Protein 1RPM (pdb70)

Foldseek 3Di:
DFQLVCLVVVLVVCPPPVRPNLVVLVVVADAFDPADDVLFPDPVNVVQALDSRFFFHPVFFQFADADPPHPSLRDHRWGFAAFQPRGSQEIQHAAGDPVCLLVVVRSCVVLQAQEEEEEADCAAPRRGQHDPSADPAWDQDPFKIWGFDDWADDDFWIKTWIFIDGPPDPGTGIHIYIYGRPADSDFGDPALVSVLVSLVVCVVPDDPPGGHYYYYYRNRAAVVLLSRLLNRQVVCCVVPSDGDSSVSSSRVCVTTHRHNPDSSSSSSSSNNNSVVSD/DFQLVCLVVVLVVCPPPVRPNLVVLVVVADAFDPADDVLFPDPVNVVQALDSRFFFHPVFFQFADADPPHPSLRDHRWGFAAFQPRGSQEIQHAAGDPVCLLVVVRSCVVLQAQEEEEEADCAAPRRGQHDPSADPAWDQDPFKIWGFDDWADDDFWIKTWIFIDGPPDPGTGIHIYIYGRPADSDFGDPALVSVLVSLVVCVVPDDPPGGHYYYYYRNRAAVVLLSRLLNRQVVCCVVPSDGDSSVSSSRVCVTTHRHNPDSSSSSSSSNNNSVVSD

Solvent-accessible surface area: 24182 Å² total; per-residue (Å²): 92,41,169,50,90,66,1,98,111,45,3,74,100,22,87,75,77,162,9,123,21,1,84,82,41,29,120,63,17,119,127,23,89,64,20,84,24,87,21,1,134,66,92,89,0,171,87,31,15,53,83,62,96,2,8,0,0,34,119,8,15,0,140,12,104,69,64,157,91,36,117,32,17,31,1,9,1,0,0,47,1,44,8,36,146,109,110,59,40,0,0,0,1,7,0,2,33,136,100,5,29,30,20,3,1,14,1,0,20,99,25,69,3,16,1,0,0,0,0,1,43,56,91,14,82,75,140,99,31,2,11,84,1,8,9,106,99,68,75,95,17,144,50,0,84,0,8,39,26,38,76,60,144,60,108,60,19,14,2,41,5,1,2,1,32,42,76,90,65,116,74,17,43,24,1,22,0,0,7,1,49,25,12,45,86,145,35,26,14,200,108,6,80,14,1,18,40,0,0,133,38,2,55,72,46,22,51,124,102,20,18,18,13,0,0,0,6,8,11,0,0,2,26,0,0,0,0,0,0,0,6,14,2,27,27,30,15,130,150,95,31,27,0,38,8,51,63,12,0,117,74,3,17,50,47,0,1,17,0,0,67,60,52,88,20,0,23,5,0,3,47,0,0,21,65,45,48,150,92,41,169,49,90,67,0,98,111,45,3,73,102,23,88,75,78,161,9,125,22,2,82,82,41,28,120,63,17,117,126,23,87,64,21,85,24,86,22,1,132,68,92,89,0,170,87,31,15,56,82,63,97,3,6,0,0,34,120,8,15,0,142,13,106,69,65,157,91,35,116,32,16,30,1,9,1,0,0,48,1,44,8,37,146,111,108,60,38,0,0,0,2,6,0,2,33,137,100,5,28,31,20,2,1,12,1,0,21,96,25,67,3,16,1,0,0,0,0,1,41,55,92,14,84,74,142,98,31,1,12,85,1,9,9,107,100,69,75,96,17,144,50,0,83,0,8,38,26,38,77,62,144,60,108,59,18,14,2,41,6,1,2,1,33,43,75,90,66,116,73,17,45,23,1,21,1,0,7,1,48,24,11,46,83,146,38,27,12,198,108,6,80,14,0,21,40,0,0,136,37,2,55,72,46,22,52,125,102,19,18,18,13,0,0,0,6,8,10,0,0,2,24,0,0,0,1,0,0,0,6,13,3,26,28,31,15,129,150,94,31,26,1,39,8,52,61,13,0,117,74,4,18,49,45,0,1,18,0,0,67,60,53,89,19,0,24,5,0,3,47,0,0,20,65,45,47,149

Organism: Homo sapiens (NCBI:txid9606)

Secondary structure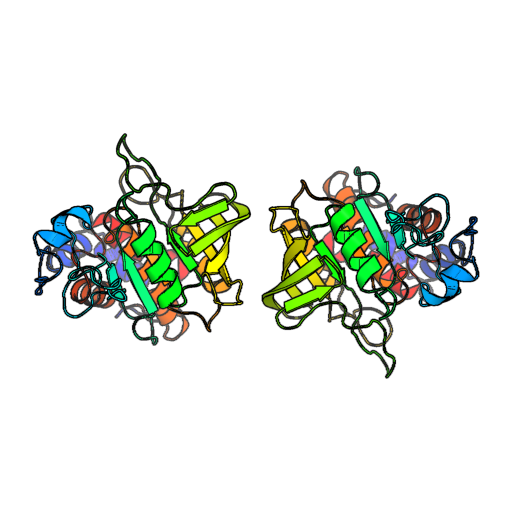 (DSSP, 8-state):
-EETTTHHHHHHHHHHHHHHHHHHHHHTSPPS--S--TTTT-GGGGGG-SSTTS---GGGEEE----TT-TTTTEEEEEEEEETTEEEEEEEEPPP-GGGHHHHHHHHHHTT--EEEE-S-SEETTEE-S---S-SSEEEETTEEEEEEEEEEETTEEEEEEEEEETT----EEEEEEEE--S-SSS--S-SHHHHHHHHHHHHHS-TTS-PEEEESSSSSHHHHHHHHHHHHHHHHHHHSEE-HHHHHHHHHHHSTTSS-SHHHHHHHHHHHHHHH-/-EETTTHHHHHHHHHHHHHHHHHHHHHTS--S--S--TTTT-GGGGGG-SSTTS---GGGEEE----TT-TTTTEEEEEEEEETTEEEEEEEEPPP-GGGHHHHHHHHHHTT--EEEE-S-SEETTEE-S---S-SSEEEETTEEEEEEEEEEETTEEEEEEEEEETT----EEEEEEEE--S-SSS--S-SHHHHHHHHHHHHHS-TTS-PEEEESSSSSHHHHHHHHHHHHHHHHHHHSEE-HHHHHHHHHHHSTTSS-SHHHHHHHHHHHHHHH-

Sequence (556 aa):
AIRVADLLQHITQMKCAEGYGFKEEYESFFEGQSAPWDSAKKDENRMKNRYGNIIAYDHSRVRLQTIEGDTNSDYINGNYIDGYHRPNHYIATQGPMQETIYDFWRMVWHENTASIIMVTNLVEVGRVKCCKYWPDDTEIYKDIKVTLIETELLAEYVIRTFAVEKRGVHEIREIRQFHFTGWPDHGVPYHATGLLGFVRQVKSKSPPSAGPLVVHCSAGAGRTGCFIVIDIMLDMAEREGVVDIYNCVRELRSRRVNMVQTEEQYVFIHDAILEACLAIRVADLLQHITQMKCAEGYGFKEEYESFFEGQSAPWDSAKKDENRMKNRYGNIIAYDHSRVRLQTIEGDTNSDYINGNYIDGYHRPNHYIATQGPMQETIYDFWRMVWHENTASIIMVTNLVEVGRVKCCKYWPDDTEIYKDIKVTLIETELLAEYVIRTFAVEKRGVHEIREIRQFHFTGWPDHGVPYHATGLLGFVRQVKSKSPPSAGPLVVHCSAGAGRTGCFIVIDIMLDMAEREGVVDIYNCVRELRSRRVNMVQTEEQYVFIHDAILEACL

CATH classification: 3.90.190.10

Radius of gyration: 28.16 Å; Cα contacts (8 Å, |Δi|>4): 1103; chains: 2; bounding box: 82×53×80 Å

InterPro domains:
  IPR000242 Tyrosine-specific protein phosphatase, PTPase domain [PF00102] (923-1153)
  IPR000242 Tyrosine-specific protein phosphatase, PTPase domain [PF00102] (1213-1447)
  IPR000242 Tyrosine-specific protein phosphatase, PTPase domain [PR00700] (952-959)
  IPR000242 Tyrosine-specific protein phosphatase, PTPase domain [PR00700] (968-988)
  IPR000242 Tyrosine-specific protein phosphatase, PTPase domain [PR00700] (1051-1068)
  IPR000242 Tyrosine-specific protein phosphatase, PTPase domain [PR00700] (1090-1108)
  IPR000242 Tyrosine-specific protein phosphatase, PTPase domain [PR00700] (1121-1136)
  IPR000242 Tyrosine-specific protein phosphatase, PTPase domain [PR00700] (1137-1147)
  IPR000242 Tyrosine-specific protein phosphatase, PTPase domain [PS50055] (900-1154)
  IPR000242 Tyrosine-specific protein phosphatase, PTPase domain [PS50055] (1186-1448)
  IPR000242 Tyrosine-specific protein phosphatase, PTPase domain [SM00194] (899-1156)
  IPR000242 Tyrosine-specific protein phosphatase, PTPase domain [SM00194] (1185-1450)
  IPR000387 Tyrosine-specific protein phosphatases domain [PS50056] (1071-1145)
  IPR000387 Tyrosine-specific protein phosphatases domain [PS50056] (1362-1439)
  IPR000998 MAM domain [PF00629] (27-182)
  IPR000998 MAM domain [PR00020] (34-52)
  IPR000998 MAM domain [PR00020] (68-84)
  IPR000998 MAM domain [PR00020] (95-106)
  IPR000998 MAM domain [PR00020] (147-161)
  IPR000998 MAM domain [PR00020] (165-178)

GO terms:
  GO:0005911 cell-cell junction (C, IDA)
  GO:0016791 phosphatase activity (F, IDA)
  GO:0010828 positive regulation of D-glucose transmembrane transport (P, IDA)
  GO:0030027 lamellipodium (C, IDA)
  GO:0004725 protein tyrosine phosphatase activity (F, EXP)
  GO:0005886 plasma membrane (C, EXP)
  GO:0042802 identical protein binding (F, IPI)
  GO:0005515 protein binding (F, IPI)
  GO:0005886 plasma membrane (C, IDA)
  GO:0004725 protein tyrosine phosphatase activity (F, IDA)
  GO:0005001 transmembrane receptor protein tyrosine phosphatase activity (F, IDA)
  GO:0048471 perinuclear region of cytoplasm (C, IDA)
  GO:0005737 cytoplasm (C, IDA)
  GO:0005912 adherens junction (C, IDA)
  GO:0009410 response to xenobiotic stimulus (P, IDA)
  GO:0045296 cadherin binding (F, IDA)
  GO:0031175 neuron projection development (P, IDA)
  GO:0031290 retinal ganglion cell axon guidance (P, IDA)
  GO:0007156 homophilic cell-cell adhesion (P, IDA)
  GO:0007165 signal transduction (P, IDA)

Nearest PDB structures (foldseek):
  1rpm-assembly2_B  TM=1.004E+00  e=5.370E-61  Homo sapiens
  2ooq-assembly2_B  TM=9.966E-01  e=2.600E-50  Homo sapiens
  2c7s-assembly1_A  TM=9.887E-01  e=1.439E-49  Homo sapiens
  2ooq-assembly1_A  TM=9.858E-01  e=1.202E-47  Homo sapiens
  3qcj-assembly1_A  TM=9.564E-01  e=1.183E-37  Homo sapiens

Structure (mmCIF, N/CA/C/O backbone):
data_1RPM
#
_entry.id   1RPM
#
_cell.length_a   95.538
_cell.length_b   36.292
_cell.length_c   95.381
_cell.angle_alpha   90.00
_cell.angle_beta   95.66
_cell.angle_gamma   90.00
#
_symmetry.space_group_name_H-M   'P 1 21 1'
#
loop_
_entity.id
_entity.type
_entity.pdbx_description
1 polymer 'RECEPTOR PROTEIN TYROSINE PHOSPHATASE MU'
2 water water
#
loop_
_atom_site.group_PDB
_atom_site.id
_atom_site.type_symbol
_atom_site.label_atom_id
_atom_site.label_alt_id
_atom_site.label_comp_id
_atom_site.label_asym_id
_atom_site.label_entity_id
_atom_site.label_seq_id
_atom_site.pdbx_PDB_ins_code
_atom_site.Cartn_x
_atom_site.Cartn_y
_atom_site.Cartn_z
_atom_site.occupancy
_atom_site.B_iso_or_equiv
_atom_site.auth_seq_id
_atom_site.auth_comp_id
_atom_site.auth_asym_id
_atom_site.auth_atom_id
_atom_site.pdbx_PDB_model_num
ATOM 1 N N . ALA A 1 1 ? -8.298 -14.913 18.581 1.00 35.81 879 ALA A N 1
ATOM 2 C CA . ALA A 1 1 ? -7.391 -14.105 17.764 1.00 37.80 879 ALA A CA 1
ATOM 3 C C . ALA A 1 1 ? -8.204 -13.420 16.681 1.00 35.87 879 ALA A C 1
ATOM 4 O O . ALA A 1 1 ? -9.220 -13.953 16.235 1.00 35.60 879 ALA A O 1
ATOM 6 N N . ILE A 1 2 ? -7.768 -12.238 16.268 1.00 32.10 880 ILE A N 1
ATOM 7 C CA . ILE A 1 2 ? -8.491 -11.483 15.265 1.00 25.59 880 ILE A CA 1
ATOM 8 C C . ILE A 1 2 ? -7.530 -11.102 14.185 1.00 25.47 880 ILE A C 1
ATOM 9 O O . ILE A 1 2 ? -6.460 -10.574 14.464 1.00 26.08 880 ILE A O 1
ATOM 14 N N . ARG A 1 3 ? -7.879 -11.414 12.949 1.00 26.96 881 ARG A N 1
ATOM 15 C CA . ARG A 1 3 ? -7.025 -11.037 11.840 1.00 29.08 881 ARG A CA 1
ATOM 16 C C . ARG A 1 3 ? -7.106 -9.525 11.849 1.00 28.23 881 ARG A C 1
ATOM 17 O O . ARG A 1 3 ? -8.184 -8.978 12.060 1.00 31.73 881 ARG A O 1
ATOM 25 N N . VAL A 1 4 ? -5.989 -8.840 11.652 1.00 26.84 882 VAL A N 1
ATOM 26 C CA . VAL A 1 4 ? -6.019 -7.384 11.672 1.00 26.89 882 VAL A CA 1
ATOM 27 C C . VAL A 1 4 ? -7.018 -6.818 10.657 1.00 28.47 882 VAL A C 1
ATOM 28 O O . VAL A 1 4 ? -7.361 -5.632 10.700 1.00 28.66 882 VAL A O 1
ATOM 32 N N . ALA A 1 5 ? -7.494 -7.669 9.751 1.00 28.90 883 ALA A N 1
ATOM 33 C CA . ALA A 1 5 ? -8.458 -7.242 8.738 1.00 31.00 883 ALA A CA 1
ATOM 34 C C . ALA A 1 5 ? -9.918 -7.341 9.197 1.00 29.84 883 ALA A C 1
ATOM 35 O O . ALA A 1 5 ? -10.812 -6.743 8.595 1.00 31.13 883 ALA A O 1
ATOM 37 N N . ASP A 1 6 ? -10.165 -8.110 10.250 1.00 29.54 884 ASP A N 1
ATOM 38 C CA . ASP A 1 6 ? -11.517 -8.247 10.773 1.00 30.68 884 ASP A CA 1
ATOM 39 C C . ASP A 1 6 ? -11.612 -7.389 12.028 1.00 28.21 884 ASP A C 1
ATOM 40 O O . ASP A 1 6 ? -12.686 -7.239 12.612 1.00 28.70 884 ASP A O 1
ATOM 45 N N . LEU A 1 7 ? -10.489 -6.778 12.399 1.00 28.40 885 LEU A N 1
ATOM 46 C CA . LEU A 1 7 ? -10.387 -5.944 13.595 1.00 24.88 885 LEU A CA 1
ATOM 47 C C . LEU A 1 7 ? -11.453 -4.867 13.733 1.00 25.50 885 LEU A C 1
ATOM 48 O O . LEU A 1 7 ? -12.030 -4.709 14.813 1.00 26.50 885 LEU A O 1
ATOM 53 N N . LEU A 1 8 ? -11.735 -4.138 12.657 1.00 24.70 886 LEU A N 1
ATOM 54 C CA . LEU A 1 8 ? -12.751 -3.095 12.718 1.00 23.99 886 LEU A CA 1
ATOM 55 C C . LEU A 1 8 ? -14.141 -3.679 12.953 1.00 24.65 886 LEU A C 1
ATOM 56 O O . LEU A 1 8 ? -14.918 -3.142 13.737 1.00 23.63 886 LEU A O 1
ATOM 61 N N . GLN A 1 9 ? -14.453 -4.788 12.293 1.00 28.66 887 GLN A N 1
ATOM 62 C CA . GLN A 1 9 ? -15.763 -5.412 12.472 1.00 30.57 887 GLN A CA 1
ATOM 63 C C . GLN A 1 9 ? -15.853 -5.917 13.907 1.00 27.85 887 GLN A C 1
ATOM 64 O O . GLN A 1 9 ? -16.863 -5.720 14.584 1.00 26.88 887 GLN A O 1
ATOM 70 N N . HIS A 1 10 ? -14.787 -6.564 14.362 1.00 23.35 888 HIS A N 1
ATOM 71 C CA . HIS A 1 10 ? -14.733 -7.080 15.718 1.00 21.39 888 HIS A CA 1
ATOM 72 C C . HIS A 1 10 ? -14.922 -5.950 16.728 1.00 20.53 888 HIS A C 1
ATOM 73 O O . HIS A 1 10 ? -15.809 -6.001 17.574 1.00 19.54 888 HIS A O 1
ATOM 80 N N . ILE A 1 11 ? -14.101 -4.916 16.636 1.00 20.60 889 ILE A N 1
ATOM 81 C CA . ILE A 1 11 ? -14.222 -3.820 17.570 1.00 21.90 889 ILE A CA 1
ATOM 82 C C . ILE A 1 11 ? -15.629 -3.242 17.533 1.00 24.65 889 ILE A C 1
ATOM 83 O O . ILE A 1 11 ? -16.257 -3.103 18.582 1.00 25.26 889 ILE A O 1
ATOM 88 N N . THR A 1 12 ? -16.161 -3.014 16.331 1.00 24.84 890 THR A N 1
ATOM 89 C CA . THR A 1 12 ? -17.508 -2.446 16.177 1.00 25.61 890 THR A CA 1
ATOM 90 C C . THR A 1 12 ? -18.611 -3.262 16.861 1.00 25.92 890 THR A C 1
ATOM 91 O O . THR A 1 12 ? -19.407 -2.705 17.622 1.00 26.41 890 THR A O 1
ATOM 95 N N . GLN A 1 13 ? -18.643 -4.571 16.620 1.00 25.84 891 GLN A N 1
ATOM 96 C CA . GLN A 1 13 ? -19.639 -5.435 17.253 1.00 24.05 891 GLN A CA 1
ATOM 97 C C . GLN A 1 13 ? -19.496 -5.379 18.763 1.00 24.15 891 GLN A C 1
ATOM 98 O O . GLN A 1 13 ? -20.496 -5.309 19.477 1.00 23.71 891 GLN A O 1
ATOM 104 N N . MET A 1 14 ? -18.256 -5.379 19.247 1.00 24.28 892 MET A N 1
ATOM 105 C CA . MET A 1 14 ? -17.997 -5.320 20.688 1.00 24.03 892 MET A CA 1
ATOM 106 C C . MET A 1 14 ? -18.562 -4.044 21.333 1.00 23.88 892 MET A C 1
ATOM 107 O O . MET A 1 14 ? -18.863 -4.022 22.535 1.00 25.49 892 MET A O 1
ATOM 112 N N . LYS A 1 15 ? -18.682 -2.983 20.541 1.00 23.46 893 LYS A N 1
ATOM 113 C CA . LYS A 1 15 ? -19.209 -1.713 21.027 1.00 25.29 893 LYS A CA 1
ATOM 114 C C . LYS A 1 15 ? -20.742 -1.621 21.028 1.00 27.16 893 LYS A C 1
ATOM 115 O O . LYS A 1 15 ? -21.303 -0.714 21.649 1.00 27.26 893 LYS A O 1
ATOM 121 N N . CYS A 1 16 ? -21.413 -2.550 20.344 1.00 30.66 894 CYS A N 1
ATOM 122 C CA . CYS A 1 16 ? -22.882 -2.565 20.270 1.00 33.79 894 CYS A CA 1
ATOM 123 C C . CYS A 1 16 ? -23.533 -2.666 21.641 1.00 36.38 894 CYS A C 1
ATOM 124 O O . CYS A 1 16 ? -23.004 -3.313 22.550 1.00 34.79 894 CYS A O 1
ATOM 127 N N . ALA A 1 17 ? -24.700 -2.032 21.759 1.00 42.42 895 ALA A N 1
ATOM 128 C CA . ALA A 1 17 ? -25.487 -1.984 22.998 1.00 45.04 895 ALA A CA 1
ATOM 129 C C . ALA A 1 17 ? -24.675 -1.340 24.119 1.00 48.11 895 ALA A C 1
ATOM 130 O O . ALA A 1 17 ? -24.598 -1.878 25.227 1.00 50.43 895 ALA A O 1
ATOM 132 N N . GLU A 1 18 ? -24.082 -0.183 23.814 1.00 50.57 896 GLU A N 1
ATOM 133 C CA . GLU A 1 18 ? -23.245 0.562 24.758 1.00 52.98 896 GLU A CA 1
ATOM 134 C C . GLU A 1 18 ? -22.012 -0.264 25.152 1.00 52.80 896 GLU A C 1
ATOM 135 O O . GLU A 1 18 ? -21.539 -0.205 26.296 1.00 53.95 896 GLU A O 1
ATOM 141 N N . GLY A 1 19 ? -21.508 -1.032 24.185 1.00 51.23 897 GLY A N 1
ATOM 142 C CA . GLY A 1 19 ? -20.340 -1.874 24.388 1.00 47.98 897 GLY A CA 1
ATOM 143 C C . GLY A 1 19 ? -20.588 -3.111 25.227 1.00 45.48 897 GLY A C 1
ATOM 144 O O . GLY A 1 19 ? -19.768 -3.442 26.077 1.00 46.73 897 GLY A O 1
ATOM 145 N N . TYR A 1 20 ? -21.689 -3.820 24.988 1.00 44.09 898 TYR A N 1
ATOM 146 C CA . TYR A 1 20 ? -21.989 -5.012 25.779 1.00 41.38 898 TYR A CA 1
ATOM 147 C C . TYR A 1 20 ? -20.894 -6.046 25.646 1.00 39.00 898 TYR A C 1
ATOM 148 O O . TYR A 1 20 ? -20.486 -6.644 26.649 1.00 38.03 898 TYR A O 1
ATOM 157 N N . GLY A 1 21 ? -20.438 -6.256 24.406 1.00 35.42 899 GLY A N 1
ATOM 158 C CA . GLY A 1 21 ? -19.381 -7.214 24.130 1.00 24.87 899 GLY A CA 1
ATOM 159 C C . GLY A 1 21 ? -18.135 -6.898 24.938 1.00 23.48 899 GLY A C 1
ATOM 160 O O . GLY A 1 21 ? -17.547 -7.789 25.543 1.00 23.79 899 GLY A O 1
ATOM 161 N N . PHE A 1 22 ? -17.718 -5.633 24.941 1.00 21.93 900 PHE A N 1
ATOM 162 C CA . PHE A 1 22 ? -16.542 -5.218 25.706 1.00 20.34 900 PHE A CA 1
ATOM 163 C C . PHE A 1 22 ? -16.776 -5.289 27.226 1.00 18.11 900 PHE A C 1
ATOM 164 O O . PHE A 1 22 ? -15.905 -5.734 27.967 1.00 13.95 900 PHE A O 1
ATOM 172 N N . LYS A 1 23 ? -17.952 -4.849 27.676 1.00 22.18 901 LYS A N 1
ATOM 173 C CA . LYS A 1 23 ? -18.332 -4.862 29.099 1.00 22.99 901 LYS A CA 1
ATOM 174 C C . LYS A 1 23 ? -18.262 -6.279 29.659 1.00 22.66 901 LYS A C 1
ATOM 175 O O . LYS A 1 23 ? -17.640 -6.523 30.703 1.00 18.46 901 LYS A O 1
ATOM 181 N N . GLU A 1 24 ? -18.863 -7.211 28.920 1.00 24.01 902 GLU A N 1
ATOM 182 C CA . GLU A 1 24 ? -18.886 -8.614 29.288 1.00 24.60 902 GLU A CA 1
ATOM 183 C C . GLU A 1 24 ? -17.498 -9.248 29.180 1.00 23.56 902 GLU A C 1
ATOM 184 O O . GLU A 1 24 ? -17.102 -10.055 30.024 1.00 23.07 902 GLU A O 1
ATOM 190 N N . GLU A 1 25 ? -16.757 -8.894 28.140 1.00 21.74 903 GLU A N 1
ATOM 191 C CA . GLU A 1 25 ? -15.419 -9.431 27.969 1.00 19.69 903 GLU A CA 1
ATOM 192 C C . GLU A 1 25 ? -14.530 -8.968 29.110 1.00 18.52 903 GLU A C 1
ATOM 193 O O . GLU A 1 25 ? -13.872 -9.771 29.766 1.00 18.30 903 GLU A O 1
ATOM 199 N N . TYR A 1 26 ? -14.550 -7.674 29.388 1.00 17.67 904 TYR A N 1
ATOM 200 C CA . TYR A 1 26 ? -13.727 -7.133 30.456 1.00 17.54 904 TYR A CA 1
ATOM 201 C C . TYR A 1 26 ? -14.098 -7.750 31.806 1.00 19.14 904 TYR A C 1
ATOM 202 O O . TYR A 1 26 ? -13.211 -7.992 32.634 1.00 19.91 904 TYR A O 1
ATOM 211 N N . GLU A 1 27 ? -15.388 -8.027 32.024 1.00 22.07 905 GLU A N 1
ATOM 212 C CA . GLU A 1 27 ? -15.811 -8.619 33.295 1.00 26.07 905 GLU A CA 1
ATOM 213 C C . GLU A 1 27 ? -15.329 -10.046 33.465 1.00 25.97 905 GLU A C 1
ATOM 214 O O . GLU A 1 27 ? -15.289 -10.560 34.588 1.00 23.96 905 GLU A O 1
ATOM 220 N N . SER A 1 28 ? -14.917 -10.663 32.356 1.00 24.08 906 SER A N 1
ATOM 221 C CA . SER A 1 28 ? -14.420 -12.028 32.399 1.00 21.58 906 SER A CA 1
ATOM 222 C C . SER A 1 28 ? -13.026 -12.097 33.018 1.00 20.43 906 SER A C 1
ATOM 223 O O . SER A 1 28 ? -12.604 -13.157 33.472 1.00 23.70 906 SER A O 1
ATOM 226 N N . PHE A 1 29 ? -12.303 -10.978 33.024 1.00 19.23 907 PHE A N 1
ATOM 227 C CA . PHE A 1 29 ? -10.955 -10.941 33.615 1.00 19.68 907 PHE A CA 1
ATOM 228 C C . PHE A 1 29 ? -11.071 -11.085 35.146 1.00 19.53 907 PHE A C 1
ATOM 229 O O . PHE A 1 29 ? -12.094 -10.729 35.730 1.00 25.33 907 PHE A O 1
ATOM 237 N N . PHE A 1 30 ? -10.023 -11.567 35.807 1.00 20.12 908 PHE A N 1
ATOM 238 C CA . PHE A 1 30 ? -10.085 -11.700 37.258 1.00 19.30 908 PHE A CA 1
ATOM 239 C C . PHE A 1 30 ? -9.585 -10.445 37.926 1.00 19.54 908 PHE A C 1
ATOM 240 O O . PHE A 1 30 ? -8.400 -10.103 37.821 1.00 19.03 908 PHE A O 1
ATOM 248 N N . GLU A 1 31 ? -10.475 -9.779 38.646 1.00 18.95 909 GLU A N 1
ATOM 249 C CA . GLU A 1 31 ? -10.097 -8.573 39.344 1.00 18.29 909 GLU A CA 1
ATOM 250 C C . GLU A 1 31 ? -9.571 -8.944 40.713 1.00 15.40 909 GLU A C 1
ATOM 251 O O . GLU A 1 31 ? -10.221 -9.681 41.447 1.00 17.72 909 GLU A O 1
ATOM 257 N N . GLY A 1 32 ? -8.384 -8.457 41.045 1.00 13.46 910 GLY A N 1
ATOM 258 C CA . GLY A 1 32 ? -7.804 -8.749 42.343 1.00 11.90 910 GLY A CA 1
ATOM 259 C C . GLY A 1 32 ? -6.691 -9.782 42.357 1.00 12.25 910 GLY A C 1
ATOM 260 O O . GLY A 1 32 ? -6.244 -10.241 41.310 1.00 16.93 910 GLY A O 1
ATOM 261 N N . GLN A 1 33 ? -6.246 -10.127 43.562 1.00 11.79 911 GLN A N 1
ATOM 262 C CA . GLN A 1 33 ? -5.178 -11.091 43.796 1.00 12.14 911 GLN A CA 1
ATOM 263 C C . GLN A 1 33 ? -5.525 -12.500 43.306 1.00 14.80 911 GLN A C 1
ATOM 264 O O . GLN A 1 33 ? -6.431 -13.149 43.833 1.00 15.44 911 GLN A O 1
ATOM 270 N N . SER A 1 34 ? -4.791 -12.961 42.296 1.00 15.37 912 SER A N 1
ATOM 271 C CA . SER A 1 34 ? -4.989 -14.283 41.715 1.00 15.18 912 SER A CA 1
ATOM 272 C C . SER A 1 34 ? -3.780 -15.196 41.959 1.00 14.58 912 SER A C 1
ATOM 273 O O . SER A 1 34 ? -3.707 -16.297 41.403 1.00 14.39 912 SER A O 1
ATOM 276 N N . ALA A 1 35 ? -2.839 -14.740 42.785 1.00 11.45 913 ALA A N 1
ATOM 277 C CA . ALA A 1 35 ? -1.639 -15.496 43.080 1.00 7.93 913 ALA A CA 1
ATOM 278 C C . ALA A 1 35 ? -1.007 -14.960 44.346 1.00 8.83 913 ALA A C 1
ATOM 279 O O . ALA A 1 35 ? -1.405 -13.905 44.840 1.00 10.80 913 ALA A O 1
ATOM 281 N N . PRO A 1 36 ? -0.108 -15.747 44.965 1.00 9.51 914 PRO A N 1
ATOM 282 C CA . PRO A 1 36 ? 0.582 -15.348 46.191 1.00 9.16 914 PRO A CA 1
ATOM 283 C C . PRO A 1 36 ? 1.490 -14.144 46.021 1.00 8.66 914 PRO A C 1
ATOM 284 O O . PRO A 1 36 ? 2.087 -13.940 44.968 1.00 11.25 914 PRO A O 1
ATOM 288 N N . TRP A 1 37 ? 1.633 -13.390 47.104 1.00 9.90 915 TRP A N 1
ATOM 289 C CA . TRP A 1 37 ? 2.484 -12.222 47.159 1.00 9.11 915 TRP A CA 1
ATOM 290 C C . TRP A 1 37 ? 2.922 -12.023 48.597 1.00 11.54 915 TRP A C 1
ATOM 291 O O . TRP A 1 37 ? 2.800 -10.947 49.170 1.00 14.51 915 TRP A O 1
ATOM 302 N N . ASP A 1 38 ? 3.446 -13.107 49.163 1.00 15.44 916 ASP A N 1
ATOM 303 C CA . ASP A 1 38 ? 3.927 -13.169 50.540 1.00 15.01 916 ASP A CA 1
ATOM 304 C C . ASP A 1 38 ? 5.016 -12.182 50.873 1.00 15.03 916 ASP A C 1
ATOM 305 O O . ASP A 1 38 ? 5.111 -11.713 52.006 1.00 15.66 916 ASP A O 1
ATOM 310 N N . SER A 1 39 ? 5.896 -11.942 49.915 1.00 15.89 917 SER A N 1
ATOM 311 C CA . SER A 1 39 ? 6.982 -11.012 50.132 1.00 17.09 917 SER A CA 1
ATOM 312 C C . SER A 1 39 ? 6.456 -9.592 50.065 1.00 14.55 917 SER A C 1
ATOM 313 O O . SER A 1 39 ? 6.832 -8.756 50.878 1.00 17.33 917 SER A O 1
ATOM 316 N N . ALA A 1 40 ? 5.553 -9.338 49.124 1.00 12.22 918 ALA A N 1
ATOM 317 C CA . ALA A 1 40 ? 4.963 -8.014 48.942 1.00 9.66 918 ALA A CA 1
ATOM 318 C C . ALA A 1 40 ? 4.167 -7.580 50.155 1.00 12.07 918 ALA A C 1
ATOM 319 O O . ALA A 1 40 ? 4.197 -6.407 50.542 1.00 6.92 918 ALA A O 1
ATOM 321 N N . LYS A 1 41 ? 3.436 -8.529 50.738 1.00 12.50 919 LYS A N 1
ATOM 322 C CA . LYS A 1 41 ? 2.617 -8.240 51.905 1.00 12.76 919 LYS A CA 1
ATOM 323 C C . LYS A 1 41 ? 3.358 -8.369 53.230 1.00 15.15 919 LYS A C 1
ATOM 324 O O . LYS A 1 41 ? 2.710 -8.417 54.280 1.00 20.86 919 LYS A O 1
ATOM 330 N N . LYS A 1 42 ? 4.690 -8.471 53.203 1.00 10.66 920 LYS A N 1
ATOM 331 C CA . LYS A 1 42 ? 5.445 -8.537 54.450 1.00 14.20 920 LYS A CA 1
ATOM 332 C C . LYS A 1 42 ? 5.414 -7.142 55.075 1.00 17.52 920 LYS A C 1
ATOM 333 O O . LYS A 1 42 ? 5.583 -6.139 54.374 1.00 17.52 920 LYS A O 1
ATOM 339 N N . ASP A 1 43 ? 5.248 -7.072 56.396 1.00 17.65 921 ASP A N 1
ATOM 340 C CA . ASP A 1 43 ? 5.169 -5.774 57.060 1.00 18.53 921 ASP A CA 1
ATOM 341 C C . ASP A 1 43 ? 6.382 -4.887 56.809 1.00 16.80 921 ASP A C 1
ATOM 342 O O . ASP A 1 43 ? 6.263 -3.672 56.683 1.00 16.40 921 ASP A O 1
ATOM 347 N N . GLU A 1 44 ? 7.545 -5.516 56.737 1.00 17.34 922 GLU A N 1
ATOM 348 C CA . GLU A 1 44 ? 8.804 -4.825 56.486 1.00 18.41 922 GLU A CA 1
ATOM 349 C C . GLU A 1 44 ? 8.920 -4.288 55.052 1.00 16.63 922 GLU A C 1
ATOM 350 O O . GLU A 1 44 ? 9.856 -3.555 54.739 1.00 15.29 922 GLU A O 1
ATOM 356 N N . ASN A 1 45 ? 7.977 -4.667 54.187 1.00 14.23 923 ASN A N 1
ATOM 357 C CA . ASN A 1 45 ? 7.950 -4.193 52.804 1.00 11.59 923 ASN A CA 1
ATOM 358 C C . ASN A 1 45 ? 6.775 -3.262 52.586 1.00 13.90 923 ASN A C 1
ATOM 359 O O . ASN A 1 45 ? 6.580 -2.729 51.490 1.00 14.55 923 ASN A O 1
ATOM 364 N N . ARG A 1 46 ? 6.029 -3.021 53.652 1.00 14.47 924 ARG A N 1
ATOM 365 C CA . ARG A 1 46 ? 4.845 -2.195 53.569 1.00 20.94 924 ARG A CA 1
ATOM 366 C C . ARG A 1 46 ? 5.096 -0.803 53.002 1.00 18.98 924 ARG A C 1
ATOM 367 O O . ARG A 1 46 ? 4.311 -0.318 52.196 1.00 19.74 924 ARG A O 1
ATOM 375 N N . MET A 1 47 ? 6.201 -0.182 53.392 1.00 18.87 925 MET A N 1
ATOM 376 C CA . MET A 1 47 ? 6.531 1.159 52.917 1.00 17.08 925 MET A CA 1
ATOM 377 C C . MET A 1 47 ? 7.106 1.203 51.504 1.00 13.74 925 MET A C 1
ATOM 378 O O . MET A 1 47 ? 7.528 2.262 51.045 1.00 14.79 925 MET A O 1
ATOM 383 N N . LYS A 1 48 ? 7.158 0.063 50.821 1.00 10.69 926 LYS A N 1
ATOM 384 C CA . LYS A 1 48 ? 7.710 0.022 49.460 1.00 6.96 926 LYS A CA 1
ATOM 385 C C . LYS A 1 48 ? 6.603 -0.143 48.443 1.00 5.18 926 LYS A C 1
ATOM 386 O O . LYS A 1 48 ? 6.846 -0.183 47.242 1.00 4.02 926 LYS A O 1
ATOM 392 N N . ASN A 1 49 ? 5.378 -0.232 48.946 1.00 6.87 927 ASN A N 1
ATOM 393 C CA . ASN A 1 49 ? 4.198 -0.372 48.102 1.00 9.84 927 ASN A CA 1
ATOM 394 C C . ASN A 1 49 ? 3.395 0.914 48.151 1.00 10.38 927 ASN A C 1
ATOM 395 O O . ASN A 1 49 ? 3.063 1.410 49.230 1.00 12.59 927 ASN A O 1
ATOM 400 N N . ARG A 1 50 ? 3.093 1.441 46.971 1.00 11.63 928 ARG A N 1
ATOM 401 C CA . ARG A 1 50 ? 2.351 2.680 46.819 1.00 13.22 928 ARG A CA 1
ATOM 402 C C . ARG A 1 50 ? 0.875 2.427 47.153 1.00 13.48 928 ARG A C 1
ATOM 403 O O . ARG A 1 50 ? 0.305 3.089 48.022 1.00 14.35 928 ARG A O 1
ATOM 411 N N . TYR A 1 51 ? 0.268 1.463 46.469 1.00 14.35 929 TYR A N 1
ATOM 412 C CA . TYR A 1 51 ? -1.119 1.082 46.721 1.00 11.14 929 TYR A CA 1
ATOM 413 C C . TYR A 1 51 ? -1.074 -0.338 47.300 1.00 11.16 929 TYR A C 1
ATOM 414 O O . TYR A 1 51 ? -0.570 -1.267 46.644 1.00 7.74 929 TYR A O 1
ATOM 423 N N . GLY A 1 52 ? -1.606 -0.488 48.519 1.00 9.99 930 GLY A N 1
ATOM 424 C CA . GLY A 1 52 ? -1.598 -1.769 49.212 1.00 9.21 930 GLY A CA 1
ATOM 425 C C . GLY A 1 52 ? -2.263 -2.933 48.495 1.00 5.85 930 GLY A C 1
ATOM 426 O O . GLY A 1 52 ? -2.006 -4.109 48.795 1.00 7.30 930 GLY A O 1
ATOM 427 N N . ASN A 1 53 ? -3.152 -2.608 47.574 1.00 5.44 931 ASN A N 1
ATOM 428 C CA . ASN A 1 53 ? -3.849 -3.618 46.825 1.00 7.08 931 ASN A CA 1
ATOM 429 C C . ASN A 1 53 ? -3.182 -3.883 45.483 1.00 8.27 931 ASN A C 1
ATOM 430 O O . ASN A 1 53 ? -3.544 -4.846 44.794 1.00 8.48 931 ASN A O 1
ATOM 435 N N . ILE A 1 54 ? -2.269 -3.007 45.064 1.00 6.32 932 ILE A N 1
ATOM 436 C CA . ILE A 1 54 ? -1.586 -3.229 43.791 1.00 5.98 932 ILE A CA 1
ATOM 437 C C . ILE A 1 54 ? -0.143 -3.542 44.128 1.00 7.84 932 ILE A C 1
ATOM 438 O O . ILE A 1 54 ? 0.719 -2.655 44.096 1.00 7.49 932 ILE A O 1
ATOM 443 N N . ILE A 1 55 ? 0.095 -4.785 44.548 1.00 7.39 933 ILE A N 1
ATOM 444 C CA . ILE A 1 55 ? 1.433 -5.222 44.922 1.00 6.05 933 ILE A CA 1
ATOM 445 C C . ILE A 1 55 ? 1.935 -6.400 44.071 1.00 3.56 933 ILE A C 1
ATOM 446 O O . ILE A 1 55 ? 1.175 -6.978 43.296 1.00 3.76 933 ILE A O 1
ATOM 451 N N . ALA A 1 56 ? 3.217 -6.725 44.221 1.00 5.98 934 ALA A N 1
ATOM 452 C CA . ALA A 1 56 ? 3.891 -7.746 43.419 1.00 8.00 934 ALA A CA 1
ATOM 453 C C . ALA A 1 56 ? 3.837 -9.242 43.765 1.00 3.67 934 ALA A C 1
ATOM 454 O O . ALA A 1 56 ? 4.322 -9.664 44.809 1.00 2.00 934 ALA A O 1
ATOM 456 N N . TYR A 1 57 ? 3.322 -10.035 42.818 1.00 5.91 935 TYR A N 1
ATOM 457 C CA . TYR A 1 57 ? 3.218 -11.496 42.945 1.00 5.73 935 TYR A CA 1
ATOM 458 C C . TYR A 1 57 ? 4.589 -12.094 43.101 1.00 3.95 935 TYR A C 1
ATOM 459 O O . TYR A 1 57 ? 5.523 -11.685 42.416 1.00 7.23 935 TYR A O 1
ATOM 468 N N . ASP A 1 58 ? 4.694 -13.090 43.976 1.00 11.12 936 ASP A N 1
ATOM 469 C CA . ASP A 1 58 ? 5.952 -13.807 44.246 1.00 9.82 936 ASP A CA 1
ATOM 470 C C . ASP A 1 58 ? 6.619 -14.417 42.998 1.00 8.63 936 ASP A C 1
ATOM 471 O O . ASP A 1 58 ? 7.799 -14.212 42.748 1.00 8.79 936 ASP A O 1
ATOM 476 N N . HIS A 1 59 ? 5.848 -15.201 42.252 1.00 7.57 937 HIS A N 1
ATOM 477 C CA . HIS A 1 59 ? 6.353 -15.913 41.096 1.00 8.64 937 HIS A CA 1
ATOM 478 C C . HIS A 1 59 ? 6.947 -15.065 39.987 1.00 11.60 937 HIS A C 1
ATOM 479 O O . HIS A 1 59 ? 7.757 -15.561 39.215 1.00 8.00 937 HIS A O 1
ATOM 486 N N . SER A 1 60 ? 6.592 -13.786 39.922 1.00 10.96 938 SER A N 1
ATOM 487 C CA . SER A 1 60 ? 7.122 -12.958 38.859 1.00 8.30 938 SER A CA 1
ATOM 488 C C . SER A 1 60 ? 7.733 -11.664 39.318 1.00 7.88 938 SER A C 1
ATOM 489 O O . SER A 1 60 ? 8.089 -10.840 38.494 1.00 12.51 938 SER A O 1
ATOM 492 N N . ARG A 1 61 ? 7.887 -11.470 40.619 1.00 11.10 939 ARG A N 1
ATOM 493 C CA . ARG A 1 61 ? 8.453 -10.210 41.090 1.00 9.79 939 ARG A CA 1
ATOM 494 C C . ARG A 1 61 ? 9.921 -10.066 40.706 1.00 10.67 939 ARG A C 1
ATOM 495 O O . ARG A 1 61 ? 10.633 -11.045 40.571 1.00 12.19 939 ARG A O 1
ATOM 503 N N . VAL A 1 62 ? 10.356 -8.819 40.546 1.00 12.73 940 VAL A N 1
ATOM 504 C CA . VAL A 1 62 ? 11.735 -8.479 40.216 1.00 6.95 940 VAL A CA 1
ATOM 505 C C . VAL A 1 62 ? 12.462 -8.385 41.541 1.00 8.62 940 VAL A C 1
ATOM 506 O O . VAL A 1 62 ? 12.084 -7.578 42.400 1.00 12.35 940 VAL A O 1
ATOM 510 N N . ARG A 1 63 ? 13.466 -9.234 41.730 1.00 10.27 941 ARG A N 1
ATOM 511 C CA . ARG A 1 63 ? 14.237 -9.241 42.957 1.00 10.46 941 ARG A CA 1
ATOM 512 C C . ARG A 1 63 ? 15.396 -8.275 42.874 1.00 13.56 941 ARG A C 1
ATOM 513 O O . ARG A 1 63 ? 15.963 -8.045 41.798 1.00 13.55 941 ARG A O 1
ATOM 521 N N . LEU A 1 64 ? 15.730 -7.699 44.021 1.00 16.19 942 LEU A N 1
ATOM 522 C CA . LEU A 1 64 ? 16.828 -6.756 44.135 1.00 17.29 942 LEU A CA 1
ATOM 523 C C . LEU A 1 64 ? 17.964 -7.451 44.865 1.00 20.24 942 LEU A C 1
ATOM 524 O O . LEU A 1 64 ? 17.751 -8.405 45.622 1.00 21.23 942 LEU A O 1
ATOM 529 N N . GLN A 1 65 ? 19.175 -6.975 44.619 1.00 22.99 943 GLN A N 1
ATOM 530 C CA . GLN A 1 65 ? 20.343 -7.514 45.283 1.00 25.88 943 GLN A CA 1
ATOM 531 C C . GLN A 1 65 ? 20.208 -7.041 46.724 1.00 26.00 943 GLN A C 1
ATOM 532 O O . GLN A 1 65 ? 20.153 -5.848 46.991 1.00 26.46 943 GLN A O 1
ATOM 538 N N . THR A 1 66 ? 20.081 -7.979 47.643 1.00 29.69 944 THR A N 1
ATOM 539 C CA . THR A 1 66 ? 19.965 -7.633 49.041 1.00 32.79 944 THR A CA 1
ATOM 540 C C . THR A 1 66 ? 21.129 -6.751 49.449 1.00 31.41 944 THR A C 1
ATOM 541 O O . THR A 1 66 ? 22.290 -7.098 49.247 1.00 31.69 944 THR A O 1
ATOM 545 N N . ILE A 1 67 ? 20.805 -5.568 49.946 1.00 34.24 945 ILE A N 1
ATOM 546 C CA . ILE A 1 67 ? 21.819 -4.642 50.396 1.00 37.21 945 ILE A CA 1
ATOM 547 C C . ILE A 1 67 ? 22.365 -5.175 51.698 1.00 41.91 945 ILE A C 1
ATOM 548 O O . ILE A 1 67 ? 21.636 -5.328 52.677 1.00 41.79 945 ILE A O 1
ATOM 553 N N . GLU A 1 68 ? 23.646 -5.517 51.651 1.00 46.97 946 GLU A N 1
ATOM 554 C CA . GLU A 1 68 ? 24.430 -6.052 52.763 1.00 48.91 946 GLU A CA 1
ATOM 555 C C . GLU A 1 68 ? 23.862 -5.816 54.166 1.00 48.28 946 GLU A C 1
ATOM 556 O O . GLU A 1 68 ? 23.635 -4.679 54.595 1.00 46.91 946 GLU A O 1
ATOM 562 N N . GLY A 1 69 ? 23.611 -6.922 54.856 1.00 48.21 947 GLY A N 1
ATOM 563 C CA . GLY A 1 69 ? 23.088 -6.865 56.204 1.00 48.29 947 GLY A CA 1
ATOM 564 C C . GLY A 1 69 ? 21.647 -6.425 56.282 1.00 50.03 947 GLY A C 1
ATOM 565 O O . GLY A 1 69 ? 21.116 -6.229 57.379 1.00 54.48 947 GLY A O 1
ATOM 566 N N . ASP A 1 70 ? 20.995 -6.305 55.133 1.00 49.85 948 ASP A N 1
ATOM 567 C CA . ASP A 1 70 ? 19.607 -5.872 55.106 1.00 46.78 948 ASP A CA 1
ATOM 568 C C . ASP A 1 70 ? 18.666 -6.920 54.525 1.00 43.86 948 ASP A C 1
ATOM 569 O O . ASP A 1 70 ? 18.554 -7.070 53.310 1.00 41.33 948 ASP A O 1
ATOM 571 N N . THR A 1 71 ? 18.039 -7.688 55.409 1.00 44.16 949 THR A N 1
ATOM 572 C CA . THR A 1 71 ? 17.069 -8.705 55.012 1.00 43.35 949 THR A CA 1
ATOM 573 C C . THR A 1 71 ? 15.881 -7.884 54.484 1.00 40.86 949 THR A C 1
ATOM 574 O O . THR A 1 71 ? 15.669 -6.745 54.915 1.00 42.46 949 THR A O 1
ATOM 578 N N . ASN A 1 72 ? 15.110 -8.451 53.564 1.00 35.08 950 ASN A N 1
ATOM 579 C CA . ASN A 1 72 ? 13.954 -7.758 52.970 1.00 31.20 950 ASN A CA 1
ATOM 580 C C . ASN A 1 72 ? 14.353 -6.667 51.988 1.00 26.29 950 ASN A C 1
ATOM 581 O O . ASN A 1 72 ? 13.480 -6.041 51.394 1.00 27.77 950 ASN A O 1
ATOM 586 N N . SER A 1 73 ? 15.652 -6.431 51.812 1.00 19.16 951 SER A N 1
ATOM 587 C CA . SER A 1 73 ? 16.098 -5.422 50.857 1.00 18.35 951 SER A CA 1
ATOM 588 C C . SER A 1 73 ? 16.228 -6.013 49.454 1.00 14.40 951 SER A C 1
ATOM 589 O O . SER A 1 73 ? 16.970 -5.507 48.632 1.00 15.28 951 SER A O 1
ATOM 592 N N . ASP A 1 74 ? 15.471 -7.071 49.191 1.00 12.65 952 ASP A N 1
ATOM 593 C CA . ASP A 1 74 ? 15.457 -7.744 47.896 1.00 12.65 952 ASP A CA 1
ATOM 594 C C . ASP A 1 74 ? 14.126 -7.469 47.193 1.00 13.03 952 ASP A C 1
ATOM 595 O O . ASP A 1 74 ? 13.850 -8.011 46.118 1.00 13.31 952 ASP A O 1
ATOM 600 N N . TYR A 1 75 ? 13.314 -6.600 47.786 1.00 11.30 953 TYR A N 1
ATOM 601 C CA . TYR A 1 75 ? 11.994 -6.323 47.248 1.00 10.53 953 TYR A CA 1
ATOM 602 C C . TYR A 1 75 ? 11.756 -4.967 46.624 1.00 8.47 953 TYR A C 1
ATOM 603 O O . TYR A 1 75 ? 12.101 -3.941 47.196 1.00 7.96 953 TYR A O 1
ATOM 612 N N . ILE A 1 76 ? 11.069 -4.992 45.489 1.00 7.21 954 ILE A N 1
ATOM 613 C CA . ILE A 1 76 ? 10.639 -3.795 44.785 1.00 8.62 954 ILE A CA 1
ATOM 614 C C . ILE A 1 76 ? 9.264 -4.186 44.256 1.00 7.53 954 ILE A C 1
ATOM 615 O O . ILE A 1 76 ? 9.044 -5.341 43.861 1.00 7.87 954 ILE A O 1
ATOM 620 N N . ASN A 1 77 ? 8.314 -3.267 44.325 1.00 6.83 955 ASN A N 1
ATOM 621 C CA . ASN A 1 77 ? 6.987 -3.577 43.835 1.00 6.06 955 ASN A CA 1
ATOM 622 C C . ASN A 1 77 ? 7.014 -3.535 42.324 1.00 8.42 955 ASN A C 1
ATOM 623 O O . ASN A 1 77 ? 6.626 -2.531 41.733 1.00 7.19 955 ASN A O 1
ATOM 628 N N . GLY A 1 78 ? 7.495 -4.612 41.703 1.00 7.66 956 GLY A N 1
ATOM 629 C CA . GLY A 1 78 ? 7.567 -4.651 40.252 1.00 6.90 956 GLY A CA 1
ATOM 630 C C . GLY A 1 78 ? 7.540 -6.084 39.785 1.00 9.04 956 GLY A C 1
ATOM 631 O O . GLY A 1 78 ? 8.002 -6.982 40.498 1.00 4.17 956 GLY A O 1
ATOM 632 N N . ASN A 1 79 ? 7.005 -6.310 38.591 1.00 9.33 957 ASN A N 1
ATOM 633 C CA . ASN A 1 79 ? 6.913 -7.659 38.049 1.00 11.18 957 ASN A CA 1
ATOM 634 C C . ASN A 1 79 ? 7.404 -7.761 36.605 1.00 10.68 957 ASN A C 1
ATOM 635 O O . ASN A 1 79 ? 7.211 -6.830 35.828 1.00 10.53 957 ASN A O 1
ATOM 640 N N . TYR A 1 80 ? 8.000 -8.902 36.258 1.00 9.86 958 TYR A N 1
ATOM 641 C CA . TYR A 1 80 ? 8.467 -9.183 34.898 1.00 7.23 958 TYR A CA 1
ATOM 642 C C . TYR A 1 80 ? 7.294 -9.576 34.040 1.00 6.40 958 TYR A C 1
ATOM 643 O O . TYR A 1 80 ? 6.387 -10.248 34.510 1.00 8.77 958 TYR A O 1
ATOM 652 N N . ILE A 1 81 ? 7.334 -9.197 32.770 1.00 8.24 959 ILE A N 1
ATOM 653 C CA . ILE A 1 81 ? 6.267 -9.509 31.823 1.00 6.52 959 ILE A CA 1
ATOM 654 C C . ILE A 1 81 ? 6.918 -9.779 30.462 1.00 7.79 959 ILE A C 1
ATOM 655 O O . ILE A 1 81 ? 7.845 -9.074 30.047 1.00 12.63 959 ILE A O 1
ATOM 660 N N . ASP A 1 82 ? 6.474 -10.832 29.795 1.00 6.93 960 ASP A N 1
ATOM 661 C CA . ASP A 1 82 ? 7.031 -11.203 28.506 1.00 9.94 960 ASP A CA 1
ATOM 662 C C . ASP A 1 82 ? 6.611 -10.266 27.386 1.00 12.26 960 ASP A C 1
ATOM 663 O O . ASP A 1 82 ? 5.506 -9.728 27.395 1.00 12.35 960 ASP A O 1
ATOM 668 N N . GLY A 1 83 ? 7.486 -10.171 26.387 1.00 13.48 961 GLY A N 1
ATOM 669 C CA . GLY A 1 83 ? 7.246 -9.394 25.188 1.00 16.25 961 GLY A CA 1
ATOM 670 C C . GLY A 1 83 ? 6.813 -10.400 24.126 1.00 19.69 961 GLY A C 1
ATOM 671 O O . GLY A 1 83 ? 6.780 -11.605 24.403 1.00 18.25 961 GLY A O 1
ATOM 672 N N . TYR A 1 84 ? 6.543 -9.926 22.910 1.00 23.89 962 TYR A N 1
ATOM 673 C CA . TYR A 1 84 ? 6.087 -10.767 21.794 1.00 28.18 962 TYR A CA 1
ATOM 674 C C . TYR A 1 84 ? 6.775 -12.137 21.689 1.00 31.67 962 TYR A C 1
ATOM 675 O O . TYR A 1 84 ? 6.097 -13.169 21.617 1.00 35.89 962 TYR A O 1
ATOM 684 N N . HIS A 1 85 ? 8.102 -12.164 21.639 1.00 27.34 963 HIS A N 1
ATOM 685 C CA . HIS A 1 85 ? 8.815 -13.448 21.617 1.00 24.09 963 HIS A CA 1
ATOM 686 C C . HIS A 1 85 ? 10.079 -13.253 22.418 1.00 23.61 963 HIS A C 1
ATOM 687 O O . HIS A 1 85 ? 11.122 -13.814 22.092 1.00 18.39 963 HIS A O 1
ATOM 694 N N . ARG A 1 86 ? 9.975 -12.420 23.453 1.00 20.21 964 ARG A N 1
ATOM 695 C CA . ARG A 1 86 ? 11.092 -12.084 24.318 1.00 21.47 964 ARG A CA 1
ATOM 696 C C . ARG A 1 86 ? 10.646 -12.265 25.741 1.00 18.83 964 ARG A C 1
ATOM 697 O O . ARG A 1 86 ? 9.825 -11.499 26.219 1.00 20.47 964 ARG A O 1
ATOM 705 N N . PRO A 1 87 ? 11.179 -13.278 26.443 1.00 16.36 965 PRO A N 1
ATOM 706 C CA . PRO A 1 87 ? 10.767 -13.484 27.833 1.00 14.28 965 PRO A CA 1
ATOM 707 C C . PRO A 1 87 ? 11.210 -12.302 28.706 1.00 17.86 965 PRO A C 1
ATOM 708 O O . PRO A 1 87 ? 12.279 -11.720 28.478 1.00 16.19 965 PRO A O 1
ATOM 712 N N . ASN A 1 88 ? 10.351 -11.893 29.640 1.00 13.21 966 ASN A N 1
ATOM 713 C CA . ASN A 1 88 ? 10.666 -10.811 30.560 1.00 10.01 966 ASN A CA 1
ATOM 714 C C . ASN A 1 88 ? 11.175 -9.561 29.887 1.00 9.04 966 ASN A C 1
ATOM 715 O O . ASN A 1 88 ? 12.124 -8.931 30.354 1.00 9.43 966 ASN A O 1
ATOM 720 N N . HIS A 1 89 ? 10.516 -9.185 28.803 1.00 6.62 967 HIS A N 1
ATOM 721 C CA . HIS A 1 89 ? 10.900 -7.997 28.063 1.00 11.61 967 HIS A CA 1
ATOM 722 C C . HIS A 1 89 ? 10.531 -6.696 28.814 1.00 12.74 967 HIS A C 1
ATOM 723 O O . HIS A 1 89 ? 11.124 -5.643 28.554 1.00 11.57 967 HIS A O 1
ATOM 730 N N . TYR A 1 90 ? 9.569 -6.769 29.741 1.00 13.96 968 TYR A N 1
ATOM 731 C CA . TYR A 1 90 ? 9.160 -5.596 30.517 1.00 11.98 968 TYR A CA 1
ATOM 732 C C . TYR A 1 90 ? 9.076 -5.858 32.011 1.00 12.59 968 TYR A C 1
ATOM 733 O O . TYR A 1 90 ? 8.937 -6.993 32.476 1.00 11.81 968 TYR A O 1
ATOM 742 N N . ILE A 1 91 ? 9.113 -4.762 32.753 1.00 13.75 969 ILE A N 1
ATOM 743 C CA . ILE A 1 91 ? 8.992 -4.768 34.192 1.00 9.94 969 ILE A CA 1
ATOM 744 C C . ILE A 1 91 ? 7.907 -3.732 34.478 1.00 9.74 969 ILE A C 1
ATOM 745 O O . ILE A 1 91 ? 8.076 -2.550 34.174 1.00 9.44 969 ILE A O 1
ATOM 750 N N . ALA A 1 92 ? 6.757 -4.203 34.941 1.00 8.32 970 ALA A N 1
ATOM 751 C CA . ALA A 1 92 ? 5.653 -3.328 35.304 1.00 5.39 970 ALA A CA 1
ATOM 752 C C . ALA A 1 92 ? 5.875 -2.953 36.757 1.00 4.65 970 ALA A C 1
ATOM 753 O O . ALA A 1 92 ? 5.979 -3.841 37.614 1.00 5.18 970 ALA A O 1
ATOM 755 N N . THR A 1 93 ? 5.995 -1.657 37.033 1.00 5.13 971 THR A N 1
ATOM 756 C CA . THR A 1 93 ? 6.235 -1.184 38.399 1.00 7.30 971 THR A CA 1
ATOM 757 C C . THR A 1 93 ? 5.353 -0.004 38.756 1.00 6.53 971 THR A C 1
ATOM 758 O O . THR A 1 93 ? 4.721 0.602 37.897 1.00 5.03 971 THR A O 1
ATOM 762 N N . GLN A 1 94 ? 5.424 0.367 40.028 1.00 2.68 972 GLN A N 1
ATOM 763 C CA . GLN A 1 94 ? 4.712 1.509 40.556 1.00 6.67 972 GLN A CA 1
ATOM 764 C C . GLN A 1 94 ? 5.612 2.750 40.367 1.00 9.81 972 GLN A C 1
ATOM 765 O O . GLN A 1 94 ? 6.844 2.627 40.186 1.00 6.29 972 GLN A O 1
ATOM 771 N N . GLY A 1 95 ? 5.008 3.939 40.440 1.00 8.04 973 GLY A N 1
ATOM 772 C CA . GLY A 1 95 ? 5.798 5.143 40.313 1.00 10.46 973 GLY A CA 1
ATOM 773 C C . GLY A 1 95 ? 6.649 5.191 41.569 1.00 9.33 973 GLY A C 1
ATOM 774 O O . GLY A 1 95 ? 6.085 5.039 42.646 1.00 13.02 973 GLY A O 1
ATOM 775 N N . PRO A 1 96 ? 7.995 5.329 41.478 1.00 9.35 974 PRO A N 1
ATOM 776 C CA . PRO A 1 96 ? 8.805 5.369 42.695 1.00 5.86 974 PRO A CA 1
ATOM 777 C C . PRO A 1 96 ? 8.232 6.303 43.757 1.00 7.42 974 PRO A C 1
ATOM 778 O O . PRO A 1 96 ? 7.502 7.241 43.447 1.00 5.16 974 PRO A O 1
ATOM 782 N N . MET A 1 97 ? 8.546 5.993 45.011 1.00 11.05 975 MET A N 1
ATOM 783 C CA . MET A 1 97 ? 8.141 6.759 46.184 1.00 11.11 975 MET A CA 1
ATOM 784 C C . MET A 1 97 ? 9.478 7.295 46.667 1.00 9.54 975 MET A C 1
ATOM 785 O O . MET A 1 97 ? 10.519 6.767 46.300 1.00 12.57 975 MET A O 1
ATOM 790 N N . GLN A 1 98 ? 9.473 8.305 47.519 1.00 11.57 976 GLN A N 1
ATOM 791 C CA . GLN A 1 98 ? 10.727 8.841 48.019 1.00 15.93 976 GLN A CA 1
ATOM 792 C C . GLN A 1 98 ? 11.562 7.747 48.661 1.00 17.21 976 GLN A C 1
ATOM 793 O O . GLN A 1 98 ? 12.771 7.687 48.453 1.00 19.54 976 GLN A O 1
ATOM 799 N N . GLU A 1 99 ? 10.908 6.855 49.398 1.00 17.43 977 GLU A N 1
ATOM 800 C CA . GLU A 1 99 ? 11.590 5.746 50.071 1.00 14.60 977 GLU A CA 1
ATOM 801 C C . GLU A 1 99 ? 12.160 4.720 49.090 1.00 10.89 977 GLU A C 1
ATOM 802 O O . GLU A 1 99 ? 13.047 3.944 49.439 1.00 11.57 977 GLU A O 1
ATOM 808 N N . THR A 1 100 ? 11.640 4.688 47.872 1.00 6.07 978 THR A N 1
ATOM 809 C CA . THR A 1 100 ? 12.107 3.704 46.935 1.00 6.24 978 THR A CA 1
ATOM 810 C C . THR A 1 100 ? 12.836 4.240 45.713 1.00 7.30 978 THR A C 1
ATOM 811 O O . THR A 1 100 ? 13.008 3.506 44.755 1.00 8.86 978 THR A O 1
ATOM 815 N N . ILE A 1 101 ? 13.295 5.491 45.749 1.00 9.16 979 ILE A N 1
ATOM 816 C CA . ILE A 1 101 ? 14.010 6.059 44.598 1.00 11.29 979 ILE A CA 1
ATOM 817 C C . ILE A 1 101 ? 15.297 5.260 44.350 1.00 9.71 979 ILE A C 1
ATOM 818 O O . ILE A 1 101 ? 15.610 4.906 43.209 1.00 9.82 979 ILE A O 1
ATOM 823 N N . TYR A 1 102 ? 16.027 4.965 45.423 1.00 8.77 980 TYR A N 1
ATOM 824 C CA . TYR A 1 102 ? 17.250 4.183 45.307 1.00 12.25 980 TYR A CA 1
ATOM 825 C C . TYR A 1 102 ? 17.017 2.755 44.787 1.00 12.36 980 TYR A C 1
ATOM 826 O O . TYR A 1 102 ? 17.777 2.277 43.934 1.00 14.93 980 TYR A O 1
ATOM 835 N N . ASP A 1 103 ? 16.002 2.070 45.320 1.00 9.32 981 ASP A N 1
ATOM 836 C CA . ASP A 1 103 ? 15.656 0.698 44.899 1.00 6.18 981 ASP A CA 1
ATOM 837 C C . ASP A 1 103 ? 15.346 0.687 43.409 1.00 5.32 981 ASP A C 1
ATOM 838 O O . ASP A 1 103 ? 15.664 -0.266 42.699 1.00 8.01 981 ASP A O 1
ATOM 843 N N . PHE A 1 104 ? 14.686 1.742 42.950 1.00 6.94 982 PHE A N 1
ATOM 844 C CA . PHE A 1 104 ? 14.317 1.886 41.541 1.00 8.24 982 PHE A CA 1
ATOM 845 C C . PHE A 1 104 ? 15.566 1.986 40.658 1.00 10.66 982 PHE A C 1
ATOM 846 O O . PHE A 1 104 ? 15.678 1.283 39.656 1.00 13.00 982 PHE A O 1
ATOM 854 N N . TRP A 1 105 ? 16.485 2.883 41.009 1.00 12.77 983 TRP A N 1
ATOM 855 C CA . TRP A 1 105 ? 17.690 3.051 40.211 1.00 13.51 983 TRP A CA 1
ATOM 856 C C . TRP A 1 105 ? 18.612 1.846 40.242 1.00 14.46 983 TRP A C 1
ATOM 857 O O . TRP A 1 105 ? 19.163 1.478 39.205 1.00 13.06 983 TRP A O 1
ATOM 868 N N . ARG A 1 106 ? 18.780 1.229 41.413 1.00 13.35 984 ARG A N 1
ATOM 869 C CA . ARG A 1 106 ? 19.622 0.050 41.502 1.00 12.70 984 ARG A CA 1
ATOM 870 C C . ARG A 1 106 ? 19.015 -1.102 40.701 1.00 11.64 984 ARG A C 1
ATOM 871 O O . ARG A 1 106 ? 19.745 -1.931 40.165 1.00 12.73 984 ARG A O 1
ATOM 879 N N . MET A 1 107 ? 17.689 -1.134 40.580 1.00 8.43 985 MET A N 1
ATOM 880 C CA . MET A 1 107 ? 17.038 -2.163 39.774 1.00 8.76 985 MET A CA 1
ATOM 881 C C . MET A 1 107 ? 17.359 -1.882 38.303 1.00 11.82 985 MET A C 1
ATOM 882 O O . MET A 1 107 ? 17.731 -2.793 37.544 1.00 10.87 985 MET A O 1
ATOM 887 N N . VAL A 1 108 ? 17.130 -0.633 37.899 1.00 11.26 986 VAL A N 1
ATOM 888 C CA . VAL A 1 108 ? 17.405 -0.174 36.540 1.00 10.61 986 VAL A CA 1
ATOM 889 C C . VAL A 1 108 ? 18.840 -0.545 36.151 1.00 11.90 986 VAL A C 1
ATOM 890 O O . VAL A 1 108 ? 19.086 -1.018 35.042 1.00 15.19 986 VAL A O 1
ATOM 894 N N . TRP A 1 109 ? 19.777 -0.374 37.080 1.00 13.67 987 TRP A N 1
ATOM 895 C CA . TRP A 1 109 ? 21.176 -0.683 36.809 1.00 13.33 987 TRP A CA 1
ATOM 896 C C . TRP A 1 109 ? 21.411 -2.173 36.691 1.00 13.77 987 TRP A C 1
ATOM 897 O O . TRP A 1 109 ? 21.964 -2.651 35.696 1.00 16.15 987 TRP A O 1
ATOM 908 N N . HIS A 1 110 ? 20.987 -2.905 37.710 1.00 13.68 988 HIS A N 1
ATOM 909 C CA . HIS A 1 110 ? 21.149 -4.342 37.737 1.00 14.76 988 HIS A CA 1
ATOM 910 C C . HIS A 1 110 ? 20.457 -5.074 36.603 1.00 13.37 988 HIS A C 1
ATOM 911 O O . HIS A 1 110 ? 20.903 -6.144 36.201 1.00 16.65 988 HIS A O 1
ATOM 918 N N . GLU A 1 111 ? 19.337 -4.541 36.130 1.00 13.47 989 GLU A N 1
ATOM 919 C CA . GLU A 1 111 ? 18.600 -5.159 35.025 1.00 7.88 989 GLU A CA 1
ATOM 920 C C . GLU A 1 111 ? 19.106 -4.689 33.674 1.00 6.77 989 GLU A C 1
ATOM 921 O O . GLU A 1 111 ? 18.586 -5.100 32.637 1.00 8.03 989 GLU A O 1
ATOM 927 N N . ASN A 1 112 ? 20.105 -3.810 33.696 1.00 8.27 990 ASN A N 1
ATOM 928 C CA . ASN A 1 112 ? 20.691 -3.253 32.492 1.00 8.64 990 ASN A CA 1
ATOM 929 C C . ASN A 1 112 ? 19.612 -2.636 31.602 1.00 8.60 990 ASN A C 1
ATOM 930 O O . ASN A 1 112 ? 19.626 -2.806 30.385 1.00 9.71 990 ASN A O 1
ATOM 935 N N . THR A 1 113 ? 18.659 -1.941 32.225 1.00 12.62 991 THR A N 1
ATOM 936 C CA . THR A 1 113 ? 17.561 -1.259 31.524 1.00 9.74 991 THR A CA 1
ATOM 937 C C . THR A 1 113 ? 18.121 -0.004 30.819 1.00 9.98 991 THR A C 1
ATOM 938 O O . THR A 1 113 ? 19.014 0.667 31.356 1.00 11.25 991 THR A O 1
ATOM 942 N N . ALA A 1 114 ? 17.632 0.288 29.614 1.00 8.75 992 ALA A N 1
ATOM 943 C CA . ALA A 1 114 ? 18.080 1.461 28.851 1.00 9.59 992 ALA A CA 1
ATOM 944 C C . ALA A 1 114 ? 16.966 2.462 28.643 1.00 11.42 992 ALA A C 1
ATOM 945 O O . ALA A 1 114 ? 17.232 3.624 28.284 1.00 16.05 992 ALA A O 1
ATOM 947 N N . SER A 1 115 ? 15.726 1.979 28.757 1.00 10.33 993 SER A N 1
ATOM 948 C CA . SER A 1 115 ? 14.529 2.801 28.595 1.00 11.23 993 SER A CA 1
ATOM 949 C C . SER A 1 115 ? 13.557 2.669 29.765 1.00 10.32 993 SER A C 1
ATOM 950 O O . SER A 1 115 ? 13.196 1.557 30.177 1.00 9.46 993 SER A O 1
ATOM 953 N N . ILE A 1 116 ? 13.144 3.824 30.282 1.00 12.80 994 ILE A N 1
ATOM 954 C CA . ILE A 1 116 ? 12.192 3.950 31.386 1.00 8.36 994 ILE A CA 1
ATOM 955 C C . ILE A 1 116 ? 10.957 4.612 30.790 1.00 7.00 994 ILE A C 1
ATOM 956 O O . ILE A 1 116 ? 11.055 5.696 30.252 1.00 8.12 994 ILE A O 1
ATOM 961 N N . ILE A 1 117 ? 9.812 3.945 30.850 1.00 6.85 995 ILE A N 1
ATOM 962 C CA . ILE A 1 117 ? 8.572 4.483 30.328 1.00 6.66 995 ILE A CA 1
ATOM 963 C C . ILE A 1 117 ? 7.696 4.938 31.503 1.00 7.67 995 ILE A C 1
ATOM 964 O O . ILE A 1 117 ? 7.357 4.140 32.382 1.00 9.40 995 ILE A O 1
ATOM 969 N N . MET A 1 118 ? 7.391 6.232 31.532 1.00 6.40 996 MET A N 1
ATOM 970 C CA . MET A 1 118 ? 6.566 6.834 32.564 1.00 6.68 996 MET A CA 1
ATOM 971 C C . MET A 1 118 ? 5.304 7.280 31.874 1.00 6.10 996 MET A C 1
ATOM 972 O O . MET A 1 118 ? 5.372 8.116 30.990 1.00 7.22 996 MET A O 1
ATOM 977 N N . VAL A 1 119 ? 4.168 6.673 32.221 1.00 8.71 997 VAL A N 1
ATOM 978 C CA . VAL A 1 119 ? 2.903 7.016 31.594 1.00 9.59 997 VAL A CA 1
ATOM 979 C C . VAL A 1 119 ? 1.909 7.592 32.595 1.00 12.67 997 VAL A C 1
ATOM 980 O O . VAL A 1 119 ? 0.742 7.218 32.625 1.00 12.10 997 VAL A O 1
ATOM 984 N N . THR A 1 120 ? 2.391 8.502 33.431 1.00 14.12 998 THR A N 1
ATOM 985 C CA . THR A 1 120 ? 1.551 9.182 34.404 1.00 13.47 998 THR A CA 1
ATOM 986 C C . THR A 1 120 ? 2.180 10.556 34.597 1.00 12.84 998 THR A C 1
ATOM 987 O O . THR A 1 120 ? 3.360 10.734 34.314 1.00 12.68 998 THR A O 1
ATOM 991 N N . ASN A 1 121 ? 1.377 11.540 34.983 1.00 12.91 999 ASN A N 1
ATOM 992 C CA . ASN A 1 121 ? 1.911 12.861 35.271 1.00 11.78 999 ASN A CA 1
ATOM 993 C C . ASN A 1 121 ? 2.224 12.846 36.765 1.00 11.37 999 ASN A C 1
ATOM 994 O O . ASN A 1 121 ? 1.725 11.986 37.490 1.00 13.77 999 ASN A O 1
ATOM 999 N N . LEU A 1 122 ? 3.082 13.747 37.221 1.00 10.33 1000 LEU A N 1
ATOM 1000 C CA . LEU A 1 122 ? 3.451 13.792 38.633 1.00 10.19 1000 LEU A CA 1
ATOM 1001 C C . LEU A 1 122 ? 2.272 14.045 39.583 1.00 7.79 1000 LEU A C 1
ATOM 1002 O O . LEU A 1 122 ? 2.248 13.529 40.701 1.00 2.00 1000 LEU A O 1
ATOM 1007 N N . VAL A 1 123 ? 1.352 14.921 39.192 1.00 9.57 1001 VAL A N 1
ATOM 1008 C CA . VAL A 1 123 ? 0.171 15.163 40.022 1.00 10.24 1001 VAL A CA 1
ATOM 1009 C C . VAL A 1 123 ? -1.031 15.232 39.091 1.00 10.84 1001 VAL A C 1
ATOM 1010 O O . VAL A 1 123 ? -0.945 15.801 37.991 1.00 14.10 1001 VAL A O 1
ATOM 1014 N N . GLU A 1 124 ? -2.095 14.530 39.462 1.00 6.23 1002 GLU A N 1
ATOM 1015 C CA . GLU A 1 124 ? -3.302 14.511 38.658 1.00 8.94 1002 GLU A CA 1
ATOM 1016 C C . GLU A 1 124 ? -4.456 14.627 39.614 1.00 11.86 1002 GLU A C 1
ATOM 1017 O O . GLU A 1 124 ? -4.502 13.918 40.630 1.00 9.90 1002 GLU A O 1
ATOM 1023 N N . VAL A 1 125 ? -5.391 15.511 39.261 1.00 14.84 1003 VAL A N 1
ATOM 1024 C CA . VAL A 1 125 ? -6.583 15.806 40.058 1.00 10.93 1003 VAL A CA 1
ATOM 1025 C C . VAL A 1 125 ? -6.170 16.136 41.505 1.00 10.77 1003 VAL A C 1
ATOM 1026 O O . VAL A 1 125 ? -6.809 15.717 42.456 1.00 11.03 1003 VAL A O 1
ATOM 1030 N N . GLY A 1 126 ? -5.060 16.855 41.654 1.00 8.38 1004 GLY A N 1
ATOM 1031 C CA . GLY A 1 126 ? -4.598 17.260 42.974 1.00 4.76 1004 GLY A CA 1
ATOM 1032 C C . GLY A 1 126 ? -3.794 16.245 43.745 1.00 5.66 1004 GLY A C 1
ATOM 1033 O O . GLY A 1 126 ? -3.240 16.557 44.808 1.00 6.47 1004 GLY A O 1
ATOM 1034 N N . ARG A 1 127 ? -3.705 15.039 43.201 1.00 8.21 1005 ARG A N 1
ATOM 1035 C CA . ARG A 1 127 ? -2.971 13.962 43.847 1.00 9.19 1005 ARG A CA 1
ATOM 1036 C C . ARG A 1 127 ? -1.579 13.691 43.249 1.00 5.77 1005 ARG A C 1
ATOM 1037 O O . ARG A 1 127 ? -1.394 13.734 42.038 1.00 5.13 1005 ARG A O 1
ATOM 1045 N N . VAL A 1 128 ? -0.610 13.484 44.137 1.00 5.07 1006 VAL A N 1
ATOM 1046 C CA . VAL A 1 128 ? 0.758 13.173 43.787 1.00 8.10 1006 VAL A CA 1
ATOM 1047 C C . VAL A 1 128 ? 0.764 11.693 43.389 1.00 7.71 1006 VAL 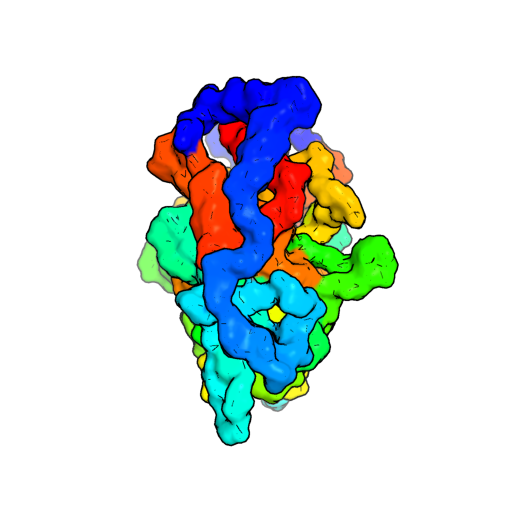A C 1
ATOM 1048 O O . VAL A 1 128 ? 0.522 10.823 44.215 1.00 8.67 1006 VAL A O 1
ATOM 1052 N N . LYS A 1 129 ? 1.033 11.439 42.116 1.00 7.05 1007 LYS A N 1
ATOM 1053 C CA . LYS A 1 129 ? 1.038 10.105 41.540 1.00 6.85 1007 LYS A CA 1
ATOM 1054 C C . LYS A 1 129 ? 2.374 9.383 41.518 1.00 7.26 1007 LYS A C 1
ATOM 1055 O O . LYS A 1 129 ? 2.428 8.155 41.424 1.00 9.01 1007 LYS A O 1
ATOM 1061 N N . CYS A 1 130 ? 3.451 10.133 41.658 1.00 8.05 1008 CYS A N 1
ATOM 1062 C CA . CYS A 1 130 ? 4.777 9.562 41.587 1.00 7.98 1008 CYS A CA 1
ATOM 1063 C C . CYS A 1 130 ? 5.699 10.645 42.048 1.00 8.26 1008 CYS A C 1
ATOM 1064 O O . CYS A 1 130 ? 5.419 11.813 41.805 1.00 13.11 1008 CYS A O 1
ATOM 1067 N N . CYS A 1 131 ? 6.761 10.299 42.760 1.00 12.38 1009 CYS A N 1
ATOM 1068 C CA . CYS A 1 131 ? 7.702 11.328 43.181 1.00 15.73 1009 CYS A CA 1
ATOM 1069 C C . CYS A 1 131 ? 8.694 11.624 42.023 1.00 16.41 1009 CYS A C 1
ATOM 1070 O O . CYS A 1 131 ? 8.829 10.823 41.078 1.00 20.67 1009 CYS A O 1
ATOM 1073 N N . LYS A 1 132 ? 9.321 12.797 42.029 1.00 14.17 1010 LYS A N 1
ATOM 1074 C CA . LYS A 1 132 ? 10.280 13.115 40.978 1.00 14.17 1010 LYS A CA 1
ATOM 1075 C C . LYS A 1 132 ? 11.559 12.365 41.343 1.00 12.79 1010 LYS A C 1
ATOM 1076 O O . LYS A 1 132 ? 12.339 12.832 42.169 1.00 12.10 1010 LYS A O 1
ATOM 1082 N N . TYR A 1 133 ? 11.719 11.167 40.778 1.00 13.20 1011 TYR A N 1
ATOM 1083 C CA . TYR A 1 133 ? 12.863 10.294 41.061 1.00 12.16 1011 TYR A CA 1
ATOM 1084 C C . TYR A 1 133 ? 14.116 10.568 40.222 1.00 14.92 1011 TYR A C 1
ATOM 1085 O O . TYR A 1 133 ? 15.141 9.906 40.390 1.00 16.55 1011 TYR A O 1
ATOM 1094 N N . TRP A 1 134 ? 14.042 11.537 39.320 1.00 13.55 1012 TRP A N 1
ATOM 1095 C CA . TRP A 1 134 ? 15.182 11.850 38.478 1.00 8.85 1012 TRP A CA 1
ATOM 1096 C C . TRP A 1 134 ? 15.622 13.280 38.775 1.00 13.75 1012 TRP A C 1
ATOM 1097 O O . TRP A 1 134 ? 14.836 14.082 39.304 1.00 14.01 1012 TRP A O 1
ATOM 1108 N N . PRO A 1 135 ? 16.878 13.630 38.436 1.00 13.72 1013 PRO A N 1
ATOM 1109 C CA . PRO A 1 135 ? 17.359 14.984 38.707 1.00 11.36 1013 PRO A CA 1
ATOM 1110 C C . PRO A 1 135 ? 17.178 15.962 37.555 1.00 10.90 1013 PRO A C 1
ATOM 1111 O O . PRO A 1 135 ? 17.038 15.568 36.402 1.00 13.38 1013 PRO A O 1
ATOM 1115 N N . ASP A 1 136 ? 17.152 17.249 37.883 1.00 15.40 1014 ASP A N 1
ATOM 1116 C CA . ASP A 1 136 ? 17.022 18.293 36.867 1.00 16.17 1014 ASP A CA 1
ATOM 1117 C C . ASP A 1 136 ? 18.376 18.640 36.270 1.00 14.37 1014 ASP A C 1
ATOM 1118 O O . ASP A 1 136 ? 18.446 19.190 35.176 1.00 14.44 1014 ASP A O 1
ATOM 1123 N N . ASP A 1 137 ? 19.431 18.327 37.020 1.00 10.26 1015 ASP A N 1
ATOM 1124 C CA . ASP A 1 137 ? 20.811 18.529 36.611 1.00 12.51 1015 ASP A CA 1
ATOM 1125 C C . ASP A 1 137 ? 21.521 17.203 36.891 1.00 8.37 1015 ASP A C 1
ATOM 1126 O O . ASP A 1 137 ? 21.669 16.371 36.004 1.00 8.82 1015 ASP A O 1
ATOM 1131 N N . THR A 1 138 ? 21.928 17.001 38.131 1.00 9.38 1016 THR A N 1
ATOM 1132 C CA . THR A 1 138 ? 22.605 15.780 38.511 1.00 14.51 1016 THR A CA 1
ATOM 1133 C C . THR A 1 138 ? 22.336 15.464 39.981 1.00 19.03 1016 THR A C 1
ATOM 1134 O O . THR A 1 138 ? 22.106 16.369 40.801 1.00 20.26 1016 THR A O 1
ATOM 1138 N N . GLU A 1 139 ? 22.377 14.175 40.302 1.00 21.09 1017 GLU A N 1
ATOM 1139 C CA . GLU A 1 139 ? 22.138 13.722 41.652 1.00 17.61 1017 GLU A CA 1
ATOM 1140 C C . GLU A 1 139 ? 22.737 12.339 41.891 1.00 17.32 1017 GLU A C 1
ATOM 1141 O O . GLU A 1 139 ? 22.794 11.494 40.998 1.00 15.78 1017 GLU A O 1
ATOM 1147 N N . ILE A 1 140 ? 23.243 12.142 43.098 1.00 18.40 1018 ILE A N 1
ATOM 1148 C CA . ILE A 1 140 ? 23.847 10.884 43.494 1.00 16.99 1018 ILE A CA 1
ATOM 1149 C C . ILE A 1 140 ? 22.908 10.183 44.475 1.00 16.31 1018 ILE A C 1
ATOM 1150 O O . ILE A 1 140 ? 22.598 10.708 45.543 1.00 14.70 1018 ILE A O 1
ATOM 1155 N N . TYR A 1 141 ? 22.400 9.032 44.057 1.00 16.32 1019 TYR A N 1
ATOM 1156 C CA . TYR A 1 141 ? 21.508 8.210 44.861 1.00 14.31 1019 TYR A CA 1
ATOM 1157 C C . TYR A 1 141 ? 22.338 7.067 45.420 1.00 17.39 1019 TYR A C 1
ATOM 1158 O O . TYR A 1 141 ? 22.412 5.989 44.827 1.00 20.17 1019 TYR A O 1
ATOM 1167 N N . LYS A 1 142 ? 22.969 7.321 46.560 1.00 19.48 1020 LYS A N 1
ATOM 1168 C CA . LYS A 1 142 ? 23.833 6.363 47.237 1.00 22.31 1020 LYS A CA 1
ATOM 1169 C C . LYS A 1 142 ? 25.080 6.137 46.392 1.00 24.15 1020 LYS A C 1
ATOM 1170 O O . LYS A 1 142 ? 26.029 6.911 46.490 1.00 25.77 1020 LYS A O 1
ATOM 1176 N N . ASP A 1 143 ? 25.062 5.135 45.519 1.00 22.82 1021 ASP A N 1
ATOM 1177 C CA . ASP A 1 143 ? 26.227 4.859 44.680 1.00 21.52 1021 ASP A CA 1
ATOM 1178 C C . ASP A 1 143 ? 25.927 4.971 43.186 1.00 17.51 1021 ASP A C 1
ATOM 1179 O O . ASP A 1 143 ? 26.766 4.638 42.353 1.00 18.24 1021 ASP A O 1
ATOM 1184 N N . ILE A 1 144 ? 24.720 5.415 42.860 1.00 15.29 1022 ILE A N 1
ATOM 1185 C CA . ILE A 1 144 ? 24.306 5.588 41.474 1.00 13.64 1022 ILE A CA 1
ATOM 1186 C C . ILE A 1 144 ? 24.190 7.080 41.178 1.00 14.71 1022 ILE A C 1
ATOM 1187 O O . ILE A 1 144 ? 23.465 7.790 41.860 1.00 15.45 1022 ILE A O 1
ATOM 1192 N N . LYS A 1 145 ? 24.985 7.567 40.230 1.00 15.52 1023 LYS A N 1
ATOM 1193 C CA . LYS A 1 145 ? 24.940 8.966 39.838 1.00 13.16 1023 LYS A CA 1
ATOM 1194 C C . LYS A 1 145 ? 24.110 9.097 38.566 1.00 11.95 1023 LYS A C 1
ATOM 1195 O O . LYS A 1 145 ? 24.310 8.345 37.606 1.00 8.00 1023 LYS A O 1
ATOM 1201 N N . VAL A 1 146 ? 23.176 10.044 38.562 1.00 11.59 1024 VAL A N 1
ATOM 1202 C CA . VAL A 1 146 ? 22.308 10.277 37.411 1.00 8.36 1024 VAL A CA 1
ATOM 1203 C C . VAL A 1 146 ? 22.428 11.742 36.937 1.00 9.72 1024 VAL A C 1
ATOM 1204 O O . VAL A 1 146 ? 22.135 12.686 37.694 1.00 9.02 1024 VAL A O 1
ATOM 1208 N N . THR A 1 147 ? 22.831 11.925 35.682 1.00 7.62 1025 THR A N 1
ATOM 1209 C CA . THR A 1 147 ? 22.990 13.259 35.126 1.00 7.46 1025 THR A CA 1
ATOM 1210 C C . THR A 1 147 ? 22.106 13.484 33.917 1.00 6.38 1025 THR A C 1
ATOM 1211 O O . THR A 1 147 ? 22.169 12.726 32.957 1.00 5.84 1025 THR A O 1
ATOM 1215 N N . LEU A 1 148 ? 21.256 14.507 33.994 1.00 8.75 1026 LEU A N 1
ATOM 1216 C CA . LEU A 1 148 ? 20.361 14.872 32.899 1.00 9.96 1026 LEU A CA 1
ATOM 1217 C C . LEU A 1 148 ? 21.277 15.425 31.807 1.00 10.71 1026 LEU A C 1
ATOM 1218 O O . LEU A 1 148 ? 22.006 16.384 32.040 1.00 7.24 1026 LEU A O 1
ATOM 1223 N N . ILE A 1 149 ? 21.201 14.812 30.624 1.00 14.23 1027 ILE A N 1
ATOM 1224 C CA . ILE A 1 149 ? 22.045 15.128 29.470 1.00 12.03 1027 ILE A CA 1
ATOM 1225 C C . ILE A 1 149 ? 21.304 15.752 28.290 1.00 12.43 1027 ILE A C 1
ATOM 1226 O O . ILE A 1 149 ? 21.913 16.354 27.399 1.00 15.57 1027 ILE A O 1
ATOM 1231 N N . GLU A 1 150 ? 19.991 15.601 28.273 1.00 13.22 1028 GLU A N 1
ATOM 1232 C CA . GLU A 1 150 ? 19.166 16.200 27.231 1.00 10.34 1028 GLU A CA 1
ATOM 1233 C C . GLU A 1 150 ? 17.702 16.095 27.613 1.00 7.61 1028 GLU A C 1
ATOM 1234 O O . GLU A 1 150 ? 17.333 15.261 28.436 1.00 9.05 1028 GLU A O 1
ATOM 1240 N N . THR A 1 151 ? 16.896 16.998 27.059 1.00 10.73 1029 THR A N 1
ATOM 1241 C CA . THR A 1 151 ? 15.454 17.041 27.269 1.00 9.34 1029 THR A CA 1
ATOM 1242 C C . THR A 1 151 ? 14.863 17.427 25.923 1.00 10.81 1029 THR A C 1
ATOM 1243 O O . THR A 1 151 ? 15.207 18.477 25.366 1.00 11.45 1029 THR A O 1
ATOM 1247 N N . GLU A 1 152 ? 13.991 16.570 25.399 1.00 13.26 1030 GLU A N 1
ATOM 1248 C CA . GLU A 1 152 ? 13.340 16.815 24.119 1.00 9.75 1030 GLU A CA 1
ATOM 1249 C C . GLU A 1 152 ? 11.822 16.817 24.333 1.00 10.96 1030 GLU A C 1
ATOM 1250 O O . GLU A 1 152 ? 11.217 15.815 24.751 1.00 11.68 1030 GLU A O 1
ATOM 1256 N N . LEU A 1 153 ? 11.224 17.966 24.053 1.00 8.87 1031 LEU A N 1
ATOM 1257 C CA . LEU A 1 153 ? 9.819 18.164 24.230 1.00 8.20 1031 LEU A CA 1
ATOM 1258 C C . LEU A 1 153 ? 9.075 18.001 22.941 1.00 11.66 1031 LEU A C 1
ATOM 1259 O O . LEU A 1 153 ? 9.417 18.590 21.923 1.00 9.82 1031 LEU A O 1
ATOM 1264 N N . LEU A 1 154 ? 8.018 17.210 23.012 1.00 14.09 1032 LEU A N 1
ATOM 1265 C CA . LEU A 1 154 ? 7.148 16.975 21.888 1.00 16.37 1032 LEU A CA 1
ATOM 1266 C C . LEU A 1 154 ? 5.706 17.161 22.343 1.00 16.12 1032 LEU A C 1
ATOM 1267 O O . LEU A 1 154 ? 5.428 17.351 23.530 1.00 13.49 1032 LEU A O 1
ATOM 1272 N N . ALA A 1 155 ? 4.798 17.092 21.385 1.00 18.66 1033 ALA A N 1
ATOM 1273 C CA . ALA A 1 155 ? 3.372 17.276 21.637 1.00 22.06 1033 ALA A CA 1
ATOM 1274 C C . ALA A 1 155 ? 2.823 16.647 22.922 1.00 21.68 1033 ALA A C 1
ATOM 1275 O O . ALA A 1 155 ? 2.423 17.362 23.851 1.00 20.93 1033 ALA A O 1
ATOM 1277 N N . GLU A 1 156 ? 2.847 15.316 22.996 1.00 18.68 1034 GLU A N 1
ATOM 1278 C CA . GLU A 1 156 ? 2.284 14.636 24.154 1.00 14.24 1034 GLU A CA 1
ATOM 1279 C C . GLU A 1 156 ? 3.268 13.872 24.999 1.00 12.04 1034 GLU A C 1
ATOM 1280 O O . GLU A 1 156 ? 2.875 12.975 25.742 1.00 16.93 1034 GLU A O 1
ATOM 1286 N N . TYR A 1 157 ? 4.545 14.188 24.883 1.00 5.76 1035 TYR A N 1
ATOM 1287 C CA . TYR A 1 157 ? 5.521 13.488 25.684 1.00 5.47 1035 TYR A CA 1
ATOM 1288 C C . TYR A 1 157 ? 6.831 14.226 25.653 1.00 7.30 1035 TYR A C 1
ATOM 1289 O O . TYR A 1 157 ? 7.013 15.102 24.828 1.00 8.72 1035 TYR A O 1
ATOM 1298 N N . VAL A 1 158 ? 7.717 13.887 26.582 1.00 8.71 1036 VAL A N 1
ATOM 1299 C CA . VAL A 1 158 ? 9.042 14.479 26.687 1.00 11.76 1036 VAL A CA 1
ATOM 1300 C C . VAL A 1 158 ? 10.036 13.323 26.761 1.00 12.48 1036 VAL A C 1
ATOM 1301 O O . VAL A 1 158 ? 9.718 12.298 27.354 1.00 9.99 1036 VAL A O 1
ATOM 1305 N N . ILE A 1 159 ? 11.210 13.466 26.152 1.00 9.20 1037 ILE A N 1
ATOM 1306 C CA . ILE A 1 159 ? 12.234 12.426 26.264 1.00 14.24 1037 ILE A CA 1
ATOM 1307 C C . ILE A 1 159 ? 13.392 13.009 27.092 1.00 15.65 1037 ILE A C 1
ATOM 1308 O O . ILE A 1 159 ? 13.991 14.017 26.699 1.00 17.93 1037 ILE A O 1
ATOM 1313 N N . ARG A 1 160 ? 13.666 12.425 28.256 1.00 15.89 1038 ARG A N 1
ATOM 1314 C CA . ARG A 1 160 ? 14.779 12.872 29.086 1.00 12.82 1038 ARG A CA 1
ATOM 1315 C C . ARG A 1 160 ? 15.913 11.845 28.957 1.00 13.30 1038 ARG A C 1
ATOM 1316 O O . ARG A 1 160 ? 15.714 10.660 29.204 1.00 15.87 1038 ARG A O 1
ATOM 1324 N N . THR A 1 161 ? 17.090 12.292 28.538 1.00 10.77 1039 THR A N 1
ATOM 1325 C CA . THR A 1 161 ? 18.230 11.405 28.364 1.00 6.04 1039 THR A CA 1
ATOM 1326 C C . THR A 1 161 ? 19.183 11.559 29.525 1.00 7.54 1039 THR A C 1
ATOM 1327 O O . THR A 1 161 ? 19.512 12.685 29.902 1.00 8.03 1039 THR A O 1
ATOM 1331 N N . PHE A 1 162 ? 19.648 10.445 30.086 1.00 7.72 1040 PHE A N 1
ATOM 1332 C CA . PHE A 1 162 ? 20.546 10.504 31.246 1.00 11.98 1040 PHE A CA 1
ATOM 1333 C C . PHE A 1 162 ? 21.868 9.799 31.016 1.00 13.26 1040 PHE A C 1
ATOM 1334 O O . PHE A 1 162 ? 21.959 8.917 30.164 1.00 19.59 1040 PHE A O 1
ATOM 1342 N N . ALA A 1 163 ? 22.883 10.228 31.768 1.00 13.53 1041 ALA A N 1
ATOM 1343 C CA . ALA A 1 163 ? 24.221 9.646 31.755 1.00 12.64 1041 ALA A CA 1
ATOM 1344 C C . ALA A 1 163 ? 24.245 9.050 33.146 1.00 12.20 1041 ALA A C 1
ATOM 1345 O O . ALA A 1 163 ? 24.354 9.789 34.124 1.00 8.66 1041 ALA A O 1
ATOM 1347 N N . VAL A 1 164 ? 24.117 7.732 33.236 1.00 11.03 1042 VAL A N 1
ATOM 1348 C CA . VAL A 1 164 ? 24.058 7.056 34.521 1.00 10.16 1042 VAL A CA 1
ATOM 1349 C C . VAL A 1 164 ? 25.345 6.296 34.836 1.00 11.67 1042 VAL A C 1
ATOM 1350 O O . VAL A 1 164 ? 25.881 5.599 33.978 1.00 13.60 1042 VAL A O 1
ATOM 1354 N N . GLU A 1 165 ? 25.821 6.430 36.074 1.00 13.42 1043 GLU A N 1
ATOM 1355 C CA . GLU A 1 165 ? 27.081 5.827 36.512 1.00 16.46 1043 GLU A CA 1
ATOM 1356 C C . GLU A 1 165 ? 26.983 5.163 37.865 1.00 16.19 1043 GLU A C 1
ATOM 1357 O O . GLU A 1 165 ? 26.276 5.647 38.727 1.00 19.98 1043 GLU A O 1
ATOM 1363 N N . LYS A 1 166 ? 27.716 4.072 38.064 1.00 20.76 1044 LYS A N 1
ATOM 1364 C CA . LYS A 1 166 ? 27.715 3.350 39.343 1.00 22.95 1044 LYS A CA 1
ATOM 1365 C C . LYS A 1 166 ? 29.115 3.503 39.926 1.00 20.80 1044 LYS A C 1
ATOM 1366 O O . LYS A 1 166 ? 30.081 3.510 39.166 1.00 23.64 1044 LYS A O 1
ATOM 1372 N N . ARG A 1 167 ? 29.247 3.620 41.245 1.00 19.64 1045 ARG A N 1
ATOM 1373 C CA . ARG A 1 167 ? 30.578 3.772 41.841 1.00 20.54 1045 ARG A CA 1
ATOM 1374 C C . ARG A 1 167 ? 31.457 2.536 41.644 1.00 22.94 1045 ARG A C 1
ATOM 1375 O O . ARG A 1 167 ? 31.021 1.389 41.860 1.00 26.32 1045 ARG A O 1
ATOM 1377 N N . GLY A 1 168 ? 32.686 2.786 41.191 1.00 22.37 1046 GLY A N 1
ATOM 1378 C CA . GLY A 1 168 ? 33.652 1.730 40.968 1.00 18.62 1046 GLY A CA 1
ATOM 1379 C C . GLY A 1 168 ? 33.479 0.954 39.680 1.00 21.94 1046 GLY A C 1
ATOM 1380 O O . GLY A 1 168 ? 34.258 0.050 39.408 1.00 26.93 1046 GLY A O 1
ATOM 1381 N N . VAL A 1 169 ? 32.452 1.268 38.899 1.00 20.39 1047 VAL A N 1
ATOM 1382 C CA . VAL A 1 169 ? 32.222 0.575 37.641 1.00 18.40 1047 VAL A CA 1
ATOM 1383 C C . VAL A 1 169 ? 32.561 1.622 36.604 1.00 21.87 1047 VAL A C 1
ATOM 1384 O O . VAL A 1 169 ? 31.882 2.649 36.533 1.00 26.65 1047 VAL A O 1
ATOM 1388 N N . HIS A 1 170 ? 33.642 1.397 35.851 1.00 22.46 1048 HIS A N 1
ATOM 1389 C CA . HIS A 1 170 ? 34.093 2.331 34.815 1.00 19.44 1048 HIS A CA 1
ATOM 1390 C C . HIS A 1 170 ? 33.219 2.208 33.590 1.00 17.68 1048 HIS A C 1
ATOM 1391 O O . HIS A 1 170 ? 33.603 1.625 32.576 1.00 19.24 1048 HIS A O 1
ATOM 1393 N N . GLU A 1 171 ? 32.040 2.799 33.690 1.00 17.02 1049 GLU A N 1
ATOM 1394 C CA . GLU A 1 171 ? 31.067 2.757 32.619 1.00 15.06 1049 GLU A CA 1
ATOM 1395 C C . GLU A 1 171 ? 30.110 3.944 32.773 1.00 13.97 1049 GLU A C 1
ATOM 1396 O O . GLU A 1 171 ? 29.957 4.501 33.865 1.00 11.12 1049 GLU A O 1
ATOM 1402 N N . ILE A 1 172 ? 29.580 4.398 31.649 1.00 13.65 1050 ILE A N 1
ATOM 1403 C CA . ILE A 1 172 ? 28.626 5.498 31.621 1.00 15.59 1050 ILE A CA 1
ATOM 1404 C C . ILE A 1 172 ? 27.549 4.979 30.677 1.00 13.98 1050 ILE A C 1
ATOM 1405 O O . ILE A 1 172 ? 27.841 4.684 29.518 1.00 13.01 1050 ILE A O 1
ATOM 1410 N N . ARG A 1 173 ? 26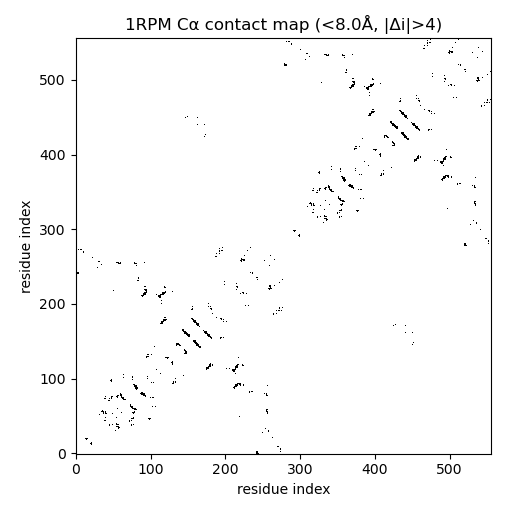.322 4.839 31.183 1.00 13.77 1051 ARG A N 1
ATOM 1411 C CA . ARG A 1 173 ? 25.218 4.322 30.384 1.00 10.77 1051 ARG A CA 1
ATOM 1412 C C . ARG A 1 173 ? 24.211 5.388 30.051 1.00 10.33 1051 ARG A C 1
ATOM 1413 O O . ARG A 1 173 ? 23.844 6.196 30.901 1.00 12.05 1051 ARG A O 1
ATOM 1421 N N . GLU A 1 174 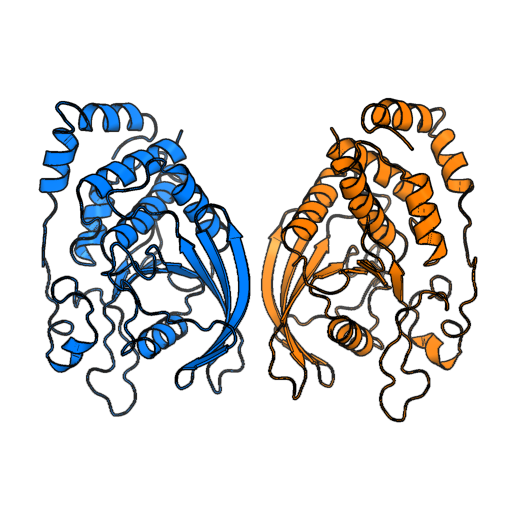? 23.719 5.358 28.825 1.00 10.45 1052 GLU A N 1
ATOM 1422 C CA . GLU A 1 174 ? 22.722 6.305 28.407 1.00 9.90 1052 GLU A CA 1
ATOM 1423 C C . GLU A 1 174 ? 21.392 5.643 28.665 1.00 10.76 1052 GLU A C 1
ATOM 1424 O O . GLU A 1 174 ? 21.116 4.585 28.101 1.00 7.54 1052 GLU A O 1
ATOM 1430 N N . ILE A 1 175 ? 20.581 6.241 29.532 1.00 11.78 1053 ILE A N 1
ATOM 1431 C CA . ILE A 1 175 ? 19.254 5.698 29.842 1.00 13.03 1053 ILE A CA 1
ATOM 1432 C C . ILE A 1 175 ? 18.241 6.789 29.566 1.00 11.77 1053 ILE A C 1
ATOM 1433 O O . ILE A 1 175 ? 18.376 7.895 30.069 1.00 11.06 1053 ILE A O 1
ATOM 1438 N N . ARG A 1 176 ? 17.258 6.490 28.728 1.00 11.41 1054 ARG A N 1
ATOM 1439 C CA . ARG A 1 176 ? 16.233 7.463 28.394 1.00 12.58 1054 ARG A CA 1
ATOM 1440 C C . ARG A 1 176 ? 14.920 7.174 29.095 1.00 13.23 1054 ARG A C 1
ATOM 1441 O O . ARG A 1 176 ? 14.510 6.010 29.204 1.00 13.92 1054 ARG A O 1
ATOM 1449 N N . GLN A 1 177 ? 14.283 8.240 29.581 1.00 11.39 1055 GLN A N 1
ATOM 1450 C CA . GLN A 1 177 ? 12.979 8.168 30.221 1.00 7.23 1055 GLN A CA 1
ATOM 1451 C C . GLN A 1 177 ? 12.005 8.766 29.201 1.00 5.44 1055 GLN A C 1
ATOM 1452 O O . GLN A 1 177 ? 12.194 9.884 28.715 1.00 8.33 1055 GLN A O 1
ATOM 1458 N N . PHE A 1 178 ? 11.026 7.974 28.798 1.00 7.89 1056 PHE A N 1
ATOM 1459 C CA . PHE A 1 178 ? 10.023 8.394 27.840 1.00 8.57 1056 PHE A CA 1
ATOM 1460 C C . PHE A 1 178 ? 8.799 8.692 28.708 1.00 12.10 1056 PHE A C 1
ATOM 1461 O O . PHE A 1 178 ? 8.132 7.782 29.204 1.00 10.75 1056 PHE A O 1
ATOM 1469 N N . HIS A 1 179 ? 8.572 9.979 28.945 1.00 10.41 1057 HIS A N 1
ATOM 1470 C CA . HIS A 1 179 ? 7.474 10.475 29.769 1.00 7.24 1057 HIS A CA 1
ATOM 1471 C C . HIS A 1 179 ? 6.279 10.899 28.944 1.00 5.76 1057 HIS A C 1
ATOM 1472 O O . HIS A 1 179 ? 6.273 11.981 28.383 1.00 8.63 1057 HIS A O 1
ATOM 1479 N N . PHE A 1 180 ? 5.277 10.041 28.849 1.00 7.35 1058 PHE A N 1
ATOM 1480 C CA . PHE A 1 180 ? 4.060 10.379 28.124 1.00 10.57 1058 PHE A CA 1
ATOM 1481 C C . PHE A 1 180 ? 3.231 11.298 29.056 1.00 14.23 1058 PHE A C 1
ATOM 1482 O O . PHE A 1 180 ? 2.834 10.912 30.174 1.00 11.50 1058 PHE A O 1
ATOM 1490 N N . THR A 1 181 ? 3.039 12.536 28.607 1.00 15.16 1059 THR A N 1
ATOM 1491 C CA . THR A 1 181 ? 2.299 13.543 29.358 1.00 12.10 1059 THR A CA 1
ATOM 1492 C C . THR A 1 181 ? 0.904 13.753 28.781 1.00 12.25 1059 THR A C 1
ATOM 1493 O O . THR A 1 181 ? 0.130 14.538 29.324 1.00 13.40 1059 THR A O 1
ATOM 1497 N N . GLY A 1 182 ? 0.576 13.072 27.686 1.00 11.74 1060 GLY A N 1
ATOM 1498 C CA . GLY A 1 182 ? -0.728 13.259 27.077 1.00 8.26 1060 GLY A CA 1
ATOM 1499 C C . GLY A 1 182 ? -1.914 12.443 27.568 1.00 11.69 1060 GLY A C 1
ATOM 1500 O O . GLY A 1 182 ? -2.934 12.369 26.876 1.00 11.70 1060 GLY A O 1
ATOM 1501 N N . TRP A 1 183 ? -1.810 11.793 28.717 1.00 9.89 1061 TRP A N 1
ATOM 1502 C CA . TRP A 1 183 ? -2.956 11.017 29.177 1.00 11.61 1061 TRP A CA 1
ATOM 1503 C C . TRP A 1 183 ? -3.819 11.904 30.064 1.00 9.84 1061 TRP A C 1
ATOM 1504 O O . TRP A 1 183 ? -3.339 12.479 31.037 1.00 11.05 1061 TRP A O 1
ATOM 1515 N N . PRO A 1 184 ? -5.106 12.033 29.726 1.00 11.25 1062 PRO A N 1
ATOM 1516 C CA . PRO A 1 184 ? -6.068 12.848 30.461 1.00 14.05 1062 PRO A CA 1
ATOM 1517 C C . PRO A 1 184 ? -6.304 12.528 31.936 1.00 19.64 1062 PRO A C 1
ATOM 1518 O O . PRO A 1 184 ? -6.232 11.377 32.376 1.00 23.49 1062 PRO A O 1
ATOM 1522 N N . ASP A 1 185 ? -6.626 13.585 32.672 1.00 19.76 1063 ASP A N 1
ATOM 1523 C CA . ASP A 1 185 ? -6.923 13.555 34.099 1.00 22.65 1063 ASP A CA 1
ATOM 1524 C C . ASP A 1 185 ? -7.968 12.519 34.453 1.00 21.17 1063 ASP A C 1
ATOM 1525 O O . ASP A 1 185 ? -8.142 12.163 35.614 1.00 21.22 1063 ASP A O 1
ATOM 1530 N N . HIS A 1 186 ? -8.730 12.116 33.454 1.00 20.15 1064 HIS A N 1
ATOM 1531 C CA . HIS A 1 186 ? -9.795 11.157 33.652 1.00 24.22 1064 HIS A CA 1
ATOM 1532 C C . HIS A 1 186 ? -10.007 10.461 32.324 1.00 24.00 1064 HIS A C 1
ATOM 1533 O O . HIS A 1 186 ? -9.803 11.068 31.259 1.00 24.46 1064 HIS A O 1
ATOM 1540 N N . GLY A 1 187 ? -10.499 9.229 32.388 1.00 22.76 1065 GLY A N 1
ATOM 1541 C CA . GLY A 1 187 ? -10.750 8.474 31.180 1.00 18.41 1065 GLY A CA 1
ATOM 1542 C C . GLY A 1 187 ? -9.455 8.105 30.501 1.00 16.71 1065 GLY A C 1
ATOM 1543 O O . GLY A 1 187 ? -8.427 7.966 31.158 1.00 16.91 1065 GLY A O 1
ATOM 1544 N N . VAL A 1 188 ? -9.514 8.013 29.177 1.00 16.47 1066 VAL A N 1
ATOM 1545 C CA . VAL A 1 188 ? -8.382 7.632 28.331 1.00 16.89 1066 VAL A CA 1
ATOM 1546 C C . VAL A 1 188 ? -8.265 8.667 27.202 1.00 18.21 1066 VAL A C 1
ATOM 1547 O O . VAL A 1 188 ? -9.185 9.464 27.001 1.00 18.59 1066 VAL A O 1
ATOM 1551 N N . PRO A 1 189 ? -7.131 8.695 26.467 1.00 18.57 1067 PRO A N 1
ATOM 1552 C CA . PRO A 1 189 ? -7.000 9.673 25.379 1.00 16.22 1067 PRO A CA 1
ATOM 1553 C C . PRO A 1 189 ? -8.143 9.631 24.357 1.00 17.20 1067 PRO A C 1
ATOM 1554 O O . PRO A 1 189 ? -8.660 8.566 24.031 1.00 16.94 1067 PRO A O 1
ATOM 1558 N N . TYR A 1 190 ? -8.523 10.810 23.870 1.00 16.93 1068 TYR A N 1
ATOM 1559 C CA . TYR A 1 190 ? -9.571 10.980 22.869 1.00 18.55 1068 TYR A CA 1
ATOM 1560 C C . TYR A 1 190 ? -9.084 10.428 21.519 1.00 16.24 1068 TYR A C 1
ATOM 1561 O O . TYR A 1 190 ? -9.869 9.967 20.695 1.00 16.28 1068 TYR A O 1
ATOM 1570 N N . HIS A 1 191 ? -7.783 10.524 21.281 1.00 18.45 1069 HIS A N 1
ATOM 1571 C CA . HIS A 1 191 ? -7.175 9.998 20.058 1.00 15.53 1069 HIS A CA 1
ATOM 1572 C C . HIS A 1 191 ? -6.034 9.124 20.548 1.00 10.76 1069 HIS A C 1
ATOM 1573 O O . HIS A 1 191 ? -5.299 9.506 21.453 1.00 12.63 1069 HIS A O 1
ATOM 1580 N N . ALA A 1 192 ? -5.923 7.927 20.002 1.00 10.80 1070 ALA A N 1
ATOM 1581 C CA . ALA A 1 192 ? -4.839 7.038 20.377 1.00 10.43 1070 ALA A CA 1
ATOM 1582 C C . ALA A 1 192 ? -3.575 7.496 19.650 1.00 10.94 1070 ALA A C 1
ATOM 1583 O O . ALA A 1 192 ? -2.473 7.046 19.961 1.00 14.82 1070 ALA A O 1
ATOM 1585 N N . THR A 1 193 ? -3.740 8.427 18.708 1.00 11.75 1071 THR A N 1
ATOM 1586 C CA . THR A 1 193 ? -2.644 8.943 17.886 1.00 12.12 1071 THR A CA 1
ATOM 1587 C C . THR A 1 193 ? -1.364 9.292 18.636 1.00 11.15 1071 THR A C 1
ATOM 1588 O O . THR A 1 193 ? -0.279 8.831 18.271 1.00 13.59 1071 THR A O 1
ATOM 1592 N N . GLY A 1 194 ? -1.498 10.057 19.714 1.00 11.69 1072 GLY A N 1
ATOM 1593 C CA . GLY A 1 194 ? -0.341 10.479 20.491 1.00 11.52 1072 GLY A CA 1
ATOM 1594 C C . GLY A 1 194 ? 0.415 9.352 21.161 1.00 13.89 1072 GLY A C 1
ATOM 1595 O O . GLY A 1 194 ? 1.649 9.321 21.114 1.00 18.26 1072 GLY A O 1
ATOM 1596 N N . LEU A 1 195 ? -0.318 8.437 21.800 1.00 13.28 1073 LEU A N 1
ATOM 1597 C CA . LEU A 1 195 ? 0.287 7.290 22.477 1.00 10.52 1073 LEU A CA 1
ATOM 1598 C C . LEU A 1 195 ? 0.916 6.351 21.439 1.00 6.10 1073 LEU A C 1
ATOM 1599 O O . LEU A 1 195 ? 1.925 5.725 21.707 1.00 6.93 1073 LEU A O 1
ATOM 1604 N N . LEU A 1 196 ? 0.324 6.289 20.253 1.00 4.27 1074 LEU A N 1
ATOM 1605 C CA . LEU A 1 196 ? 0.840 5.472 19.162 1.00 7.92 1074 LEU A CA 1
ATOM 1606 C C . LEU A 1 196 ? 2.167 6.055 18.710 1.00 10.05 1074 LEU A C 1
ATOM 1607 O O . LEU A 1 196 ? 3.145 5.321 18.501 1.00 16.06 1074 LEU A O 1
ATOM 1612 N N . GLY A 1 197 ? 2.207 7.377 18.577 1.00 11.02 1075 GLY A N 1
ATOM 1613 C CA . GLY A 1 197 ? 3.439 8.046 18.201 1.00 7.26 1075 GLY A CA 1
ATOM 1614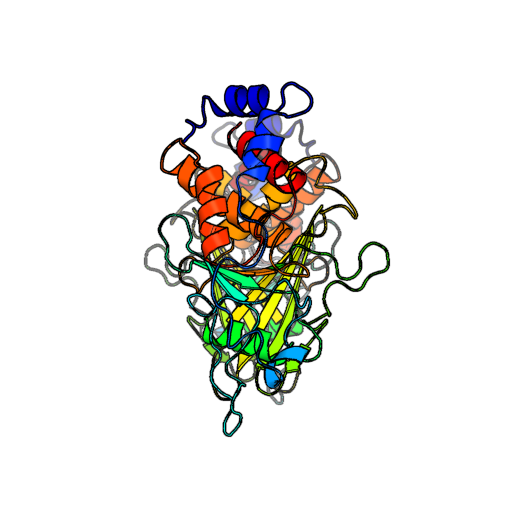 C C . GLY A 1 197 ? 4.492 7.786 19.265 1.00 7.08 1075 GLY A C 1
ATOM 1615 O O . GLY A 1 197 ? 5.626 7.497 18.930 1.00 8.86 1075 GLY A O 1
ATOM 1616 N N . PHE A 1 198 ? 4.107 7.864 20.542 1.00 9.54 1076 PHE A N 1
ATOM 1617 C CA . PHE A 1 198 ? 5.003 7.607 21.689 1.00 8.47 1076 PHE A CA 1
ATOM 1618 C C . PHE A 1 198 ? 5.601 6.178 21.650 1.00 10.81 1076 PHE A C 1
ATOM 1619 O O . PHE A 1 198 ? 6.812 5.984 21.864 1.00 10.52 1076 PHE A O 1
ATOM 1627 N N . VAL A 1 199 ? 4.752 5.184 21.374 1.00 14.45 1077 VAL A N 1
ATOM 1628 C CA . VAL A 1 199 ? 5.174 3.775 21.305 1.00 14.26 1077 VAL A CA 1
ATOM 1629 C C . VAL A 1 199 ? 6.276 3.554 20.254 1.00 13.18 1077 VAL A C 1
ATOM 1630 O O . VAL A 1 199 ? 7.297 2.931 20.551 1.00 11.96 1077 VAL A O 1
ATOM 1634 N N . ARG A 1 200 ? 6.078 4.101 19.053 1.00 13.37 1078 ARG A N 1
ATOM 1635 C CA . ARG A 1 200 ? 7.046 3.981 17.953 1.00 15.56 1078 ARG A CA 1
ATOM 1636 C C . ARG A 1 200 ? 8.381 4.650 18.270 1.00 16.38 1078 ARG A C 1
ATOM 1637 O O . ARG A 1 200 ? 9.437 4.190 17.818 1.00 17.19 1078 ARG A O 1
ATOM 1645 N N . GLN A 1 201 ? 8.335 5.718 19.063 1.00 15.01 1079 GLN A N 1
ATOM 1646 C CA . GLN A 1 201 ? 9.545 6.421 19.472 1.00 14.28 1079 GLN A CA 1
ATOM 1647 C C . GLN A 1 201 ? 10.296 5.492 20.425 1.00 12.88 1079 GLN A C 1
ATOM 1648 O O . GLN A 1 201 ? 11.514 5.319 20.328 1.00 15.93 1079 GLN A O 1
ATOM 1654 N N . VAL A 1 202 ? 9.567 4.861 21.337 1.00 14.94 1080 VAL A N 1
ATOM 1655 C CA . VAL A 1 202 ? 10.212 3.953 22.274 1.00 11.03 1080 VAL A CA 1
ATOM 1656 C C . VAL A 1 202 ? 10.817 2.754 21.542 1.00 9.96 1080 VAL A C 1
ATOM 1657 O O . VAL A 1 202 ? 11.946 2.393 21.807 1.00 8.83 1080 VAL A O 1
ATOM 1661 N N . LYS A 1 203 ? 10.053 2.133 20.646 1.00 11.29 1081 LYS A N 1
ATOM 1662 C CA . LYS A 1 203 ? 10.505 0.972 19.876 1.00 14.59 1081 LYS A CA 1
ATOM 1663 C C . LYS A 1 203 ? 11.741 1.306 19.043 1.00 21.96 1081 LYS A C 1
ATOM 1664 O O . LYS A 1 203 ? 12.719 0.541 19.015 1.00 22.11 1081 LYS A O 1
ATOM 1670 N N . SER A 1 204 ? 11.683 2.445 18.353 1.00 24.83 1082 SER A N 1
ATOM 1671 C CA . SER A 1 204 ? 12.777 2.866 17.496 1.00 26.28 1082 SER A CA 1
ATOM 1672 C C . SER A 1 204 ? 14.028 3.216 18.274 1.00 27.26 1082 SER A C 1
ATOM 1673 O O . SER A 1 204 ? 15.116 2.766 17.925 1.00 34.70 1082 SER A O 1
ATOM 1676 N N . LYS A 1 205 ? 13.884 4.000 19.334 1.00 25.43 1083 LYS A N 1
ATOM 1677 C CA . LYS A 1 205 ? 15.037 4.402 20.124 1.00 24.57 1083 LYS A CA 1
ATOM 1678 C C . LYS A 1 205 ? 15.657 3.353 21.049 1.00 26.84 1083 LYS A C 1
ATOM 1679 O O . LYS A 1 205 ? 16.848 3.423 21.346 1.00 30.45 1083 LYS A O 1
ATOM 1685 N N . SER A 1 206 ? 14.872 2.381 21.495 1.00 28.20 1084 SER A N 1
ATOM 1686 C CA . SER A 1 206 ? 15.369 1.350 22.410 1.00 28.64 1084 SER A CA 1
ATOM 1687 C C . SER A 1 206 ? 16.336 0.306 21.833 1.00 30.29 1084 SER A C 1
ATOM 1688 O O . SER A 1 206 ? 15.951 -0.509 20.978 1.00 31.63 1084 SER A O 1
ATOM 1691 N N . PRO A 1 207 ? 17.581 0.262 22.365 1.00 30.32 1085 PRO A N 1
ATOM 1692 C CA . PRO A 1 207 ? 18.643 -0.669 21.947 1.00 31.99 1085 PRO A CA 1
ATOM 1693 C C . PRO A 1 207 ? 18.183 -2.123 22.109 1.00 35.26 1085 PRO A C 1
ATOM 1694 O O . PRO A 1 207 ? 17.925 -2.582 23.232 1.00 39.00 1085 PRO A O 1
ATOM 1698 N N . PRO A 1 208 ? 18.158 -2.889 21.002 1.00 37.41 1086 PRO A N 1
ATOM 1699 C CA . PRO A 1 208 ? 17.737 -4.299 20.970 1.00 36.67 1086 PRO A CA 1
ATOM 1700 C C . PRO A 1 208 ? 18.640 -5.228 21.774 1.00 36.40 1086 PRO A C 1
ATOM 1701 O O . PRO A 1 208 ? 18.394 -6.435 21.848 1.00 39.52 1086 PRO A O 1
ATOM 1705 N N . SER A 1 209 ? 19.689 -4.652 22.356 1.00 32.39 1087 SER A N 1
ATOM 1706 C CA . SER A 1 209 ? 20.650 -5.388 23.151 1.00 27.75 1087 SER A CA 1
ATOM 1707 C C . SER A 1 209 ? 20.522 -5.116 24.656 1.00 25.15 1087 SER A C 1
ATOM 1708 O O . SER A 1 209 ? 21.183 -5.774 25.459 1.00 27.18 1087 SER A O 1
ATOM 1711 N N . ALA A 1 210 ? 19.675 -4.169 25.050 1.00 19.94 1088 ALA A N 1
ATOM 1712 C CA . ALA A 1 210 ? 19.528 -3.850 26.472 1.00 19.03 1088 ALA A CA 1
ATOM 1713 C C . ALA A 1 210 ? 18.576 -4.755 27.276 1.00 16.95 1088 ALA A C 1
ATOM 1714 O O . ALA A 1 210 ? 17.912 -5.656 26.738 1.00 15.03 1088 ALA A O 1
ATOM 1716 N N . GLY A 1 211 ? 18.529 -4.501 28.579 1.00 15.79 1089 GLY A N 1
ATOM 1717 C CA . GLY A 1 211 ? 17.658 -5.251 29.465 1.00 13.91 1089 GLY A CA 1
ATOM 1718 C C . GLY A 1 211 ? 16.212 -4.871 29.238 1.00 11.22 1089 GLY A C 1
ATOM 1719 O O . GLY A 1 211 ? 15.922 -4.078 28.343 1.00 13.11 1089 GLY A O 1
ATOM 1720 N N . PRO A 1 212 ? 15.284 -5.375 30.063 1.00 13.31 1090 PRO A N 1
ATOM 1721 C CA . PRO A 1 212 ? 13.857 -5.076 29.927 1.00 12.47 1090 PRO A CA 1
ATOM 1722 C C . PRO A 1 212 ? 13.500 -3.605 30.103 1.00 11.37 1090 PRO A C 1
ATOM 1723 O O . PRO A 1 212 ? 14.218 -2.853 30.771 1.00 8.33 1090 PRO A O 1
ATOM 1727 N N . LEU A 1 213 ? 12.412 -3.199 29.455 1.00 12.22 1091 LEU A N 1
ATOM 1728 C CA . LEU A 1 213 ? 11.909 -1.834 29.561 1.00 11.54 1091 LEU A CA 1
ATOM 1729 C C . LEU A 1 213 ? 11.151 -1.728 30.906 1.00 11.63 1091 LEU A C 1
ATOM 1730 O O . LEU A 1 213 ? 10.336 -2.593 31.232 1.00 4.76 1091 LEU A O 1
ATOM 1735 N N . VAL A 1 214 ? 11.470 -0.705 31.698 1.00 12.23 1092 VAL A N 1
ATOM 1736 C CA . VAL A 1 214 ? 10.803 -0.468 32.968 1.00 9.98 1092 VAL A CA 1
ATOM 1737 C C . VAL A 1 214 ? 9.626 0.453 32.642 1.00 10.40 1092 VAL A C 1
ATOM 1738 O O . VAL A 1 214 ? 9.819 1.523 32.073 1.00 11.03 1092 VAL A O 1
ATOM 1742 N N . VAL A 1 215 ? 8.409 -0.020 32.892 1.00 8.10 1093 VAL A N 1
ATOM 1743 C CA . VAL A 1 215 ? 7.202 0.753 32.622 1.00 7.98 1093 VAL A CA 1
ATOM 1744 C C . VAL A 1 215 ? 6.532 1.046 33.945 1.00 8.88 1093 VAL A C 1
ATOM 1745 O O . VAL A 1 215 ? 6.482 0.177 34.830 1.00 9.41 1093 VAL A O 1
ATOM 1749 N N . HIS A 1 216 ? 6.025 2.266 34.091 1.00 6.53 1094 HIS A N 1
ATOM 1750 C CA . HIS A 1 216 ? 5.344 2.640 35.307 1.00 4.18 1094 HIS A CA 1
ATOM 1751 C C . HIS A 1 216 ? 4.434 3.830 35.108 1.00 7.47 1094 HIS A C 1
ATOM 1752 O O . HIS A 1 216 ? 4.661 4.685 34.238 1.00 2.97 1094 HIS A O 1
ATOM 1759 N N . CYS A 1 217 ? 3.376 3.839 35.914 1.00 10.19 1095 CYS A N 1
ATOM 1760 C CA . CYS A 1 217 ? 2.406 4.914 35.962 1.00 4.59 1095 CYS A CA 1
ATOM 1761 C C . CYS A 1 217 ? 2.460 5.225 37.458 1.00 3.26 1095 CYS A C 1
ATOM 1762 O O . CYS A 1 217 ? 3.549 5.422 37.990 1.00 2.00 1095 CYS A O 1
ATOM 1765 N N . SER A 1 218 ? 1.328 5.193 38.149 1.00 6.80 1096 SER A N 1
ATOM 1766 C CA . SER A 1 218 ? 1.292 5.441 39.589 1.00 5.03 1096 SER A CA 1
ATOM 1767 C C . SER A 1 218 ? 1.313 4.107 40.372 1.00 4.25 1096 SER A C 1
ATOM 1768 O O . SER A 1 218 ? 2.209 3.865 41.204 1.00 6.20 1096 SER A O 1
ATOM 1771 N N . ALA A 1 219 ? 0.315 3.257 40.122 1.00 5.73 1097 ALA A N 1
ATOM 1772 C CA . ALA A 1 219 ? 0.221 1.945 40.778 1.00 7.03 1097 ALA A CA 1
ATOM 1773 C C . ALA A 1 219 ? 0.991 0.901 39.991 1.00 7.31 1097 ALA A C 1
ATOM 1774 O O . ALA A 1 219 ? 1.468 -0.076 40.566 1.00 9.50 1097 ALA A O 1
ATOM 1776 N N . GLY A 1 220 ? 1.075 1.101 38.675 1.00 6.82 1098 GLY A N 1
ATOM 1777 C CA . GLY A 1 220 ? 1.794 0.175 37.819 1.00 7.72 1098 GLY A CA 1
ATOM 1778 C C . GLY A 1 220 ? 0.944 -0.957 37.265 1.00 9.86 1098 GLY A C 1
ATOM 1779 O O . GLY A 1 220 ? 1.435 -2.082 37.087 1.00 7.88 1098 GLY A O 1
ATOM 1780 N N . ALA A 1 221 ? -0.294 -0.627 36.889 1.00 11.55 1099 ALA A N 1
ATOM 1781 C CA . ALA A 1 221 ? -1.240 -1.606 36.367 1.00 9.14 1099 ALA A CA 1
ATOM 1782 C C . ALA A 1 221 ? -2.048 -1.155 35.144 1.00 6.33 1099 ALA A C 1
ATOM 1783 O O . ALA A 1 221 ? -2.059 -1.814 34.115 1.00 7.17 1099 ALA A O 1
ATOM 1785 N N . GLY A 1 222 ? -2.740 -0.033 35.268 1.00 7.68 1100 GLY A N 1
ATOM 1786 C CA . GLY A 1 222 ? -3.586 0.448 34.189 1.00 10.62 1100 GLY A CA 1
ATOM 1787 C C . GLY A 1 222 ? -2.890 0.937 32.942 1.00 14.77 1100 GLY A C 1
ATOM 1788 O O . GLY A 1 222 ? -2.853 0.220 31.938 1.00 16.36 1100 GLY A O 1
ATOM 1789 N N . ARG A 1 223 ? -2.348 2.159 33.001 1.00 11.90 1101 ARG A N 1
ATOM 1790 C CA . ARG A 1 223 ? -1.666 2.768 31.866 1.00 6.13 1101 ARG A CA 1
ATOM 1791 C C . ARG A 1 223 ? -0.397 2.002 31.527 1.00 3.45 1101 ARG A C 1
ATOM 1792 O O . ARG A 1 223 ? 0.026 1.979 30.377 1.00 5.17 1101 ARG A O 1
ATOM 1800 N N . THR A 1 224 ? 0.205 1.386 32.541 1.00 2.96 1102 THR A N 1
ATOM 1801 C CA . THR A 1 224 ? 1.395 0.547 32.369 1.00 3.70 1102 THR A CA 1
ATOM 1802 C C . THR A 1 224 ? 0.962 -0.648 31.480 1.00 6.60 1102 THR A C 1
ATOM 1803 O O . THR A 1 224 ? 1.636 -0.972 30.494 1.00 8.75 1102 THR A O 1
ATOM 1807 N N . GLY A 1 225 ? -0.181 -1.259 31.817 1.00 5.84 1103 GLY A N 1
ATOM 1808 C CA . GLY A 1 225 ? -0.728 -2.371 31.057 1.00 2.98 1103 GLY A CA 1
ATOM 1809 C C . GLY A 1 225 ? -1.136 -1.960 29.647 1.00 6.26 1103 GLY A C 1
ATOM 1810 O O . GLY A 1 225 ? -1.004 -2.748 28.709 1.00 8.69 1103 GLY A O 1
ATOM 1811 N N . CYS A 1 226 ? -1.658 -0.745 29.494 1.00 6.30 1104 CYS A N 1
ATOM 1812 C CA . CYS A 1 226 ? -2.048 -0.234 28.185 1.00 7.05 1104 CYS A CA 1
ATOM 1813 C C . CYS A 1 226 ? -0.847 -0.110 27.256 1.00 5.94 1104 CYS A C 1
ATOM 1814 O O . CYS A 1 226 ? -0.910 -0.540 26.111 1.00 5.43 1104 CYS A O 1
ATOM 1817 N N . PHE A 1 227 ? 0.218 0.522 27.733 1.00 6.24 1105 PHE A N 1
ATOM 1818 C CA . PHE A 1 227 ? 1.429 0.669 26.942 1.00 11.14 1105 PHE A CA 1
ATOM 1819 C C . PHE A 1 227 ? 1.931 -0.732 26.538 1.00 12.21 1105 PHE A C 1
ATOM 1820 O O . PHE A 1 227 ? 2.093 -1.027 25.357 1.00 15.52 1105 PHE A O 1
ATOM 1828 N N . ILE A 1 228 ? 2.151 -1.592 27.526 1.00 12.33 1106 ILE A N 1
ATOM 1829 C CA . ILE A 1 228 ? 2.650 -2.934 27.288 1.00 7.31 1106 ILE A CA 1
ATOM 1830 C C . ILE A 1 228 ? 1.812 -3.761 26.327 1.00 5.92 1106 ILE A C 1
ATOM 1831 O O . ILE A 1 228 ? 2.344 -4.357 25.420 1.00 7.39 1106 ILE A O 1
ATOM 1836 N N . VAL A 1 229 ? 0.501 -3.783 26.497 1.00 10.54 1107 VAL A N 1
ATOM 1837 C CA . VAL A 1 229 ? -0.350 -4.565 25.602 1.00 9.74 1107 VAL A CA 1
ATOM 1838 C C . VAL A 1 229 ? -0.281 -4.021 24.186 1.00 7.88 1107 VAL A C 1
ATOM 1839 O O . VAL A 1 229 ? -0.238 -4.786 23.226 1.00 7.70 1107 VAL A O 1
ATOM 1843 N N . ILE A 1 230 ? -0.317 -2.701 24.053 1.00 9.57 1108 ILE A N 1
ATOM 1844 C CA . ILE A 1 230 ? -0.247 -2.071 22.739 1.00 9.47 1108 ILE A CA 1
ATOM 1845 C C . ILE A 1 230 ? 1.089 -2.418 22.068 1.00 10.36 1108 ILE A C 1
ATOM 1846 O O . ILE A 1 230 ? 1.143 -2.741 20.880 1.00 11.72 1108 ILE A O 1
ATOM 1851 N N . ASP A 1 231 ? 2.155 -2.386 22.850 1.00 9.06 1109 ASP A N 1
ATOM 1852 C CA . ASP A 1 231 ? 3.478 -2.667 22.356 1.00 10.58 1109 ASP A CA 1
ATOM 1853 C C . ASP A 1 231 ? 3.677 -4.096 21.833 1.00 14.13 1109 ASP A C 1
ATOM 1854 O O . ASP A 1 231 ? 4.301 -4.303 20.788 1.00 13.17 1109 ASP A O 1
ATOM 1859 N N . ILE A 1 232 ? 3.188 -5.075 22.593 1.00 15.36 1110 ILE A N 1
ATOM 1860 C CA . ILE A 1 232 ? 3.284 -6.488 22.239 1.00 12.39 1110 ILE A CA 1
ATOM 1861 C C . ILE A 1 232 ? 2.437 -6.773 21.008 1.00 12.43 1110 ILE A C 1
ATOM 1862 O O . ILE A 1 232 ? 2.851 -7.493 20.103 1.00 15.12 1110 ILE A O 1
ATOM 1867 N N . MET A 1 233 ? 1.220 -6.253 21.014 1.00 11.43 1111 MET A N 1
ATOM 1868 C CA . MET A 1 233 ? 0.276 -6.458 19.924 1.00 10.62 1111 MET A CA 1
ATOM 1869 C C . MET A 1 233 ? 0.679 -5.872 18.571 1.00 10.89 1111 MET A C 1
ATOM 1870 O O . MET A 1 233 ? 0.275 -6.389 17.523 1.00 12.32 1111 MET A O 1
ATOM 1875 N N . LEU A 1 234 ? 1.453 -4.791 18.574 1.00 11.47 1112 LEU A N 1
ATOM 1876 C CA . LEU A 1 234 ? 1.915 -4.236 17.310 1.00 13.67 1112 LEU A CA 1
ATOM 1877 C C . LEU A 1 234 ? 2.958 -5.226 16.762 1.00 12.86 1112 LEU A C 1
ATOM 1878 O O . LEU A 1 234 ? 3.087 -5.414 15.551 1.00 15.45 1112 LEU A O 1
ATOM 1883 N N . ASP A 1 235 ? 3.684 -5.876 17.666 1.00 15.72 1113 ASP A N 1
ATOM 1884 C CA . ASP A 1 235 ? 4.687 -6.863 17.279 1.00 16.51 1113 ASP A CA 1
ATOM 1885 C C . ASP A 1 235 ? 4.043 -8.067 16.638 1.00 16.80 1113 ASP A C 1
ATOM 1886 O O . ASP A 1 235 ? 4.472 -8.515 15.583 1.00 22.75 1113 ASP A O 1
ATOM 1891 N N . MET A 1 236 ? 2.971 -8.552 17.245 1.00 14.68 1114 MET A N 1
ATOM 1892 C CA . MET A 1 236 ? 2.256 -9.693 16.713 1.00 13.93 1114 MET A CA 1
ATOM 1893 C C . MET A 1 236 ? 1.581 -9.329 15.399 1.00 15.29 1114 MET A C 1
ATOM 1894 O O . MET A 1 236 ? 1.599 -10.117 14.464 1.00 14.63 1114 MET A O 1
ATOM 1899 N N . ALA A 1 237 ? 0.950 -8.153 15.350 1.00 17.23 1115 ALA A N 1
ATOM 1900 C CA . ALA A 1 237 ? 0.257 -7.694 14.144 1.00 17.47 1115 ALA A CA 1
ATOM 1901 C C . ALA A 1 237 ? 1.228 -7.623 12.988 1.00 20.49 1115 ALA A C 1
ATOM 1902 O O . ALA A 1 237 ? 0.925 -8.061 11.875 1.00 22.62 1115 ALA A O 1
ATOM 1904 N N . GLU A 1 238 ? 2.413 -7.101 13.269 1.00 21.23 1116 GLU A N 1
ATOM 1905 C CA . GLU A 1 238 ? 3.436 -6.985 12.257 1.00 27.06 1116 GLU A CA 1
ATOM 1906 C C . GLU A 1 238 ? 3.850 -8.391 11.780 1.00 29.41 1116 GLU A C 1
ATOM 1907 O O . GLU A 1 238 ? 3.658 -8.741 10.610 1.00 30.11 1116 GLU A O 1
ATOM 1913 N N . ARG A 1 239 ? 4.313 -9.223 12.712 1.00 28.93 1117 ARG A N 1
ATOM 1914 C CA . ARG A 1 239 ? 4.780 -10.558 12.369 1.00 28.43 1117 ARG A CA 1
ATOM 1915 C C . ARG A 1 239 ? 3.740 -11.630 12.051 1.00 27.31 1117 ARG A C 1
ATOM 1916 O O . ARG A 1 239 ? 4.103 -12.703 11.587 1.00 30.24 1117 ARG A O 1
ATOM 1924 N N . GLU A 1 240 ? 2.457 -11.359 12.243 1.00 24.63 1118 GLU A N 1
ATOM 1925 C CA . GLU A 1 240 ? 1.467 -12.392 11.971 1.00 21.41 1118 GLU A CA 1
ATOM 1926 C C . GLU A 1 240 ? 0.146 -11.950 11.370 1.00 21.73 1118 GLU A C 1
ATOM 1927 O O . GLU A 1 240 ? -0.678 -12.798 11.029 1.00 25.44 1118 GLU A O 1
ATOM 1933 N N . GLY A 1 241 ? -0.107 -10.650 11.304 1.00 19.91 1119 GLY A N 1
ATOM 1934 C CA . GLY A 1 241 ? -1.378 -10.190 10.763 1.00 16.08 1119 GLY A CA 1
ATOM 1935 C C . GLY A 1 241 ? -2.556 -10.552 11.662 1.00 16.50 1119 GLY A C 1
ATOM 1936 O O . GLY A 1 241 ? -3.718 -10.536 11.236 1.00 15.96 1119 GLY A O 1
ATOM 1937 N N . VAL A 1 242 ? -2.267 -10.823 12.932 1.00 17.04 1120 VAL A N 1
ATOM 1938 C CA . VAL A 1 242 ? -3.305 -11.188 13.883 1.00 18.73 1120 VAL A CA 1
ATOM 1939 C C . VAL A 1 242 ? -3.045 -10.522 15.220 1.00 16.43 1120 VAL A C 1
ATOM 1940 O O . VAL A 1 242 ? -1.899 -10.321 15.607 1.00 19.29 1120 VAL A O 1
ATOM 1944 N N . VAL A 1 243 ? -4.105 -10.161 15.921 1.00 16.51 1121 VAL A N 1
ATOM 1945 C CA . VAL A 1 243 ? -3.948 -9.597 17.248 1.00 17.81 1121 VAL A CA 1
ATOM 1946 C C . VAL A 1 243 ? -4.755 -10.457 18.234 1.00 20.44 1121 VAL A C 1
ATOM 1947 O O . VAL A 1 243 ? -5.832 -10.957 17.894 1.00 21.34 1121 VAL A O 1
ATOM 1951 N N . ASP A 1 244 ? -4.193 -10.699 19.416 1.00 20.49 1122 ASP A N 1
ATOM 1952 C CA . ASP A 1 244 ? -4.883 -11.464 20.453 1.00 21.36 1122 ASP A CA 1
ATOM 1953 C C . ASP A 1 244 ? -4.806 -10.690 21.779 1.00 18.84 1122 ASP A C 1
ATOM 1954 O O . ASP A 1 244 ? -4.140 -11.102 22.738 1.00 14.93 1122 ASP A O 1
ATOM 1959 N N . ILE A 1 245 ? -5.501 -9.550 21.784 1.00 20.96 1123 ILE A N 1
ATOM 1960 C CA . ILE A 1 245 ? -5.568 -8.611 22.905 1.00 13.34 1123 ILE A CA 1
ATOM 1961 C C . ILE A 1 245 ? -6.095 -9.267 24.173 1.00 14.71 1123 ILE A C 1
ATOM 1962 O O . ILE A 1 245 ? -5.446 -9.164 25.217 1.00 18.43 1123 ILE A O 1
ATOM 1967 N N . TYR A 1 246 ? -7.227 -9.974 24.082 1.00 13.69 1124 TYR A N 1
ATOM 1968 C CA . TYR A 1 246 ? -7.803 -10.648 25.251 1.00 14.16 1124 TYR A CA 1
ATOM 1969 C C . TYR A 1 246 ? -6.810 -11.543 25.974 1.00 13.17 1124 TYR A C 1
ATOM 1970 O O . TYR A 1 246 ? -6.664 -11.473 27.197 1.00 14.82 1124 TYR A O 1
ATOM 1979 N N . ASN A 1 247 ? -6.135 -12.401 25.224 1.00 13.37 1125 ASN A N 1
ATOM 1980 C CA . ASN A 1 247 ? -5.194 -13.300 25.849 1.00 11.46 1125 ASN A CA 1
ATOM 1981 C C . ASN A 1 247 ? -3.960 -12.600 26.356 1.00 11.02 1125 ASN A C 1
ATOM 1982 O O . ASN A 1 247 ? -3.369 -13.001 27.361 1.00 9.65 1125 ASN A O 1
ATOM 1987 N N . CYS A 1 248 ? -3.609 -11.500 25.697 1.00 13.56 1126 CYS A N 1
ATOM 1988 C CA . CYS A 1 248 ? -2.466 -10.694 26.113 1.00 12.84 1126 CYS A CA 1
ATOM 1989 C C . CYS A 1 248 ? -2.733 -10.122 27.530 1.00 13.31 1126 CYS A C 1
ATOM 1990 O O . CYS A 1 248 ? -1.914 -10.274 28.440 1.00 15.83 1126 CYS A O 1
ATOM 1993 N N . VAL A 1 249 ? -3.900 -9.512 27.725 1.00 11.53 1127 VAL A N 1
ATOM 1994 C CA . VAL A 1 249 ? -4.256 -8.942 29.017 1.00 10.04 1127 VAL A CA 1
ATOM 1995 C C . VAL A 1 249 ? -4.337 -10.038 30.050 1.00 11.29 1127 VAL A C 1
ATOM 1996 O O . VAL A 1 249 ? -3.820 -9.894 31.157 1.00 13.41 1127 VAL A O 1
ATOM 2000 N N . ARG A 1 250 ? -4.968 -11.148 29.676 1.00 15.68 1128 ARG A N 1
ATOM 2001 C CA . ARG A 1 250 ? -5.115 -12.289 30.568 1.00 16.15 1128 ARG A CA 1
ATOM 2002 C C . ARG A 1 250 ? -3.737 -12.734 31.026 1.00 15.40 1128 ARG A C 1
ATOM 2003 O O . ARG A 1 250 ? -3.522 -12.977 32.212 1.00 17.13 1128 ARG A O 1
ATOM 2011 N N . GLU A 1 251 ? -2.791 -12.797 30.095 1.00 14.13 1129 GLU A N 1
ATOM 2012 C CA . GLU A 1 251 ? -1.426 -13.177 30.431 1.00 11.23 1129 GLU A CA 1
ATOM 2013 C C . GLU A 1 251 ? -0.736 -12.138 31.321 1.00 8.58 1129 GLU A C 1
ATOM 2014 O O . GLU A 1 251 ? -0.042 -12.511 32.259 1.00 11.37 1129 GLU A O 1
ATOM 2020 N N . LEU A 1 252 ? -0.873 -10.846 31.019 1.00 7.32 1130 LEU A N 1
ATOM 2021 C CA . LEU A 1 252 ? -0.217 -9.837 31.859 1.00 9.42 1130 LEU A CA 1
ATOM 2022 C C . LEU A 1 252 ? -0.750 -9.950 33.279 1.00 9.69 1130 LEU A C 1
ATOM 2023 O O . LEU A 1 252 ? 0.003 -9.842 34.247 1.00 11.26 1130 LEU A O 1
ATOM 2028 N N . ARG A 1 253 ? -2.054 -10.177 33.398 1.00 13.20 1131 ARG A N 1
ATOM 2029 C CA . ARG A 1 253 ? -2.696 -10.308 34.709 1.00 13.91 1131 ARG A CA 1
ATOM 2030 C C . ARG A 1 253 ? -2.190 -11.484 35.542 1.00 13.71 1131 ARG A C 1
ATOM 2031 O O . ARG A 1 253 ? -2.307 -11.467 36.773 1.00 12.14 1131 ARG A O 1
ATOM 2039 N N . SER A 1 254 ? -1.595 -12.481 34.888 1.00 13.74 1132 SER A N 1
ATOM 2040 C CA . SER A 1 254 ? -1.059 -13.628 35.618 1.00 12.26 1132 SER A CA 1
ATOM 2041 C C . SER A 1 254 ? 0.264 -13.222 36.239 1.00 12.13 1132 SER A C 1
ATOM 2042 O O . SER A 1 254 ? 0.744 -13.821 37.203 1.00 14.52 1132 SER A O 1
ATOM 2045 N N . ARG A 1 255 ? 0.856 -12.194 35.658 1.00 14.98 1133 ARG A N 1
ATOM 2046 C CA . ARG A 1 255 ? 2.130 -11.670 36.113 1.00 12.71 1133 ARG A CA 1
ATOM 2047 C C . ARG A 1 255 ? 1.982 -10.633 37.214 1.00 10.20 1133 ARG A C 1
ATOM 2048 O O . ARG A 1 255 ? 2.768 -10.620 38.151 1.00 9.79 1133 ARG A O 1
ATOM 2056 N N . ARG A 1 256 ? 0.992 -9.758 37.094 1.00 8.42 1134 ARG A N 1
ATOM 2057 C CA . ARG A 1 256 ? 0.788 -8.715 38.088 1.00 10.44 1134 ARG A CA 1
ATOM 2058 C C . ARG A 1 256 ? -0.692 -8.347 38.170 1.00 9.79 1134 ARG A C 1
ATOM 2059 O O . ARG A 1 256 ? -1.415 -8.425 37.166 1.00 7.27 1134 ARG A O 1
ATOM 2067 N N . VAL A 1 257 ? -1.137 -7.949 39.364 1.00 10.71 1135 VAL A N 1
ATOM 2068 C CA . VAL A 1 257 ? -2.537 -7.564 39.606 1.00 11.78 1135 VAL A CA 1
ATOM 2069 C C . VAL A 1 257 ? -3.119 -6.464 38.734 1.00 14.43 1135 VAL A C 1
ATOM 2070 O O . VAL A 1 257 ? -2.527 -5.379 38.557 1.00 12.40 1135 VAL A O 1
ATOM 2074 N N . ASN A 1 258 ? -4.360 -6.711 38.335 1.00 13.72 1136 ASN A N 1
ATOM 2075 C CA . ASN A 1 258 ? -5.183 -5.770 37.579 1.00 12.86 1136 ASN A CA 1
ATOM 2076 C C . ASN A 1 258 ? -4.634 -4.960 36.411 1.00 13.78 1136 ASN A C 1
ATOM 2077 O O . ASN A 1 258 ? -5.104 -3.836 36.193 1.00 9.61 1136 ASN A O 1
ATOM 2082 N N . MET A 1 259 ? -3.692 -5.526 35.643 1.00 14.47 1137 MET A N 1
ATOM 2083 C CA . MET A 1 259 ? -3.134 -4.846 34.462 1.00 10.84 1137 MET A CA 1
ATOM 2084 C C . MET A 1 259 ? -4.334 -4.475 33.581 1.00 10.65 1137 MET A C 1
ATOM 2085 O O . MET A 1 259 ? -5.175 -5.333 33.341 1.00 11.48 1137 MET A O 1
ATOM 2090 N N . VAL A 1 260 ? -4.382 -3.234 33.076 1.00 9.83 1138 VAL A N 1
ATOM 2091 C CA . VAL A 1 260 ? -5.514 -2.714 32.267 1.00 9.88 1138 VAL A CA 1
ATOM 2092 C C . VAL A 1 260 ? -6.631 -2.605 33.312 1.00 10.30 1138 VAL A C 1
ATOM 2093 O O . VAL A 1 260 ? -7.528 -3.450 33.417 1.00 9.25 1138 VAL A O 1
ATOM 2097 N N . GLN A 1 261 ? -6.544 -1.521 34.071 1.00 8.79 1139 GLN A N 1
ATOM 2098 C CA . GLN A 1 261 ? -7.391 -1.290 35.210 1.00 6.51 1139 GLN A CA 1
ATOM 2099 C C . GLN A 1 261 ? -8.823 -0.934 35.034 1.00 9.95 1139 GLN A C 1
ATOM 2100 O O . GLN A 1 261 ? -9.591 -1.023 35.997 1.00 10.36 1139 GLN A O 1
ATOM 2106 N N . THR A 1 262 ? -9.202 -0.514 33.835 1.00 11.60 1140 THR A N 1
ATOM 2107 C CA . THR A 1 262 ? -10.583 -0.162 33.593 1.00 9.93 1140 THR A CA 1
ATOM 2108 C C . THR A 1 262 ? -11.007 -0.706 32.256 1.00 12.16 1140 THR A C 1
ATOM 2109 O O . THR A 1 262 ? -10.171 -1.062 31.413 1.00 11.38 1140 THR A O 1
ATOM 2113 N N . GLU A 1 263 ? -12.314 -0.807 32.077 1.00 12.80 1141 GLU A N 1
ATOM 2114 C CA . GLU A 1 263 ? -12.879 -1.297 30.832 1.00 14.37 1141 GLU A CA 1
ATOM 2115 C C . GLU A 1 263 ? -12.601 -0.274 29.735 1.00 15.19 1141 GLU A C 1
ATOM 2116 O O . GLU A 1 263 ? -12.375 -0.651 28.589 1.00 18.08 1141 GLU A O 1
ATOM 2122 N N . GLU A 1 264 ? -12.607 1.011 30.102 1.00 16.08 1142 GLU A N 1
ATOM 2123 C CA . GLU A 1 264 ? -12.365 2.110 29.167 1.00 15.74 1142 GLU A CA 1
ATOM 2124 C C . GLU A 1 264 ? -10.941 2.026 28.654 1.00 12.18 1142 GLU A C 1
ATOM 2125 O O . GLU A 1 264 ? -10.666 2.321 27.489 1.00 11.64 1142 GLU A O 1
ATOM 2131 N N . GLN A 1 265 ? -10.034 1.627 29.539 1.00 12.21 1143 GLN A N 1
ATOM 2132 C CA . GLN A 1 265 ? -8.641 1.440 29.176 1.00 8.18 1143 GLN A CA 1
ATOM 2133 C C . GLN A 1 265 ? -8.578 0.266 28.208 1.00 14.90 1143 GLN A C 1
ATOM 2134 O O . GLN A 1 265 ? -7.876 0.334 27.187 1.00 15.40 1143 GLN A O 1
ATOM 2140 N N . TYR A 1 266 ? -9.351 -0.788 28.511 1.00 15.40 1144 TYR A N 1
ATOM 2141 C CA . TYR A 1 266 ? -9.417 -1.994 27.684 1.00 15.86 1144 TYR A CA 1
ATOM 2142 C C . TYR A 1 266 ? -9.910 -1.694 26.257 1.00 16.05 1144 TYR A C 1
ATOM 2143 O O . TYR A 1 266 ? -9.390 -2.228 25.277 1.00 20.63 1144 TYR A O 1
ATOM 2152 N N . VAL A 1 267 ? -10.929 -0.862 26.132 1.00 18.55 1145 VAL A N 1
ATOM 2153 C CA . VAL A 1 267 ? -11.447 -0.508 24.817 1.00 18.97 1145 VAL A CA 1
ATOM 2154 C C . VAL A 1 267 ? -10.446 0.406 24.085 1.00 18.82 1145 VAL A C 1
ATOM 2155 O O . VAL A 1 267 ? -10.288 0.323 22.862 1.00 14.63 1145 VAL A O 1
ATOM 2159 N N . PHE A 1 268 ? -9.763 1.261 24.846 1.00 16.41 1146 PHE A N 1
ATOM 2160 C CA . PHE A 1 268 ? -8.770 2.167 24.287 1.00 13.69 1146 PHE A CA 1
ATOM 2161 C C . PHE A 1 268 ? -7.643 1.399 23.593 1.00 14.04 1146 PHE A C 1
ATOM 2162 O O . PHE A 1 268 ? -7.098 1.866 22.590 1.00 13.17 1146 PHE A O 1
ATOM 2170 N N . ILE A 1 269 ? -7.263 0.256 24.169 1.00 13.25 1147 ILE A N 1
ATOM 2171 C CA . ILE A 1 269 ? -6.205 -0.592 23.622 1.00 10.18 1147 ILE A CA 1
ATOM 2172 C C . ILE A 1 269 ? -6.610 -1.060 22.232 1.00 11.29 1147 ILE A C 1
ATOM 2173 O O . ILE A 1 269 ? -5.785 -1.116 21.318 1.00 11.55 1147 ILE A O 1
ATOM 2178 N N . HIS A 1 270 ? -7.898 -1.340 22.064 1.00 12.42 1148 HIS A N 1
ATOM 2179 C CA . HIS A 1 270 ? -8.436 -1.787 20.786 1.00 13.39 1148 HIS A CA 1
ATOM 2180 C C . HIS A 1 270 ? -8.444 -0.667 19.778 1.00 14.38 1148 HIS A C 1
ATOM 2181 O O . HIS A 1 270 ? -8.130 -0.885 18.612 1.00 18.61 1148 HIS A O 1
ATOM 2188 N N . ASP A 1 271 ? -8.822 0.527 20.222 1.00 15.55 1149 ASP A N 1
ATOM 2189 C CA . ASP A 1 271 ? -8.851 1.705 19.351 1.00 13.96 1149 ASP A CA 1
ATOM 2190 C C . ASP A 1 271 ? -7.442 2.051 18.858 1.00 13.30 1149 ASP A C 1
ATOM 2191 O O . ASP A 1 271 ? -7.246 2.387 17.689 1.00 12.47 1149 ASP A O 1
ATOM 2196 N N . ALA A 1 272 ? -6.471 1.944 19.757 1.00 11.13 1150 ALA A N 1
ATOM 2197 C CA . ALA A 1 272 ? -5.074 2.220 19.451 1.00 11.39 1150 ALA A CA 1
ATOM 2198 C C . ALA A 1 272 ? -4.472 1.231 18.456 1.00 10.80 1150 ALA A C 1
ATOM 2199 O O . ALA A 1 272 ? -3.759 1.615 17.541 1.00 15.99 1150 ALA A O 1
ATOM 2201 N N . ILE A 1 273 ? -4.723 -0.050 18.663 1.00 12.34 1151 ILE A N 1
ATOM 2202 C CA . ILE A 1 273 ? -4.206 -1.071 17.772 1.00 12.52 1151 ILE A CA 1
ATOM 2203 C C . ILE A 1 273 ? -4.905 -0.989 16.426 1.00 14.19 1151 ILE A C 1
ATOM 2204 O O . ILE A 1 273 ? -4.268 -1.171 15.389 1.00 15.81 1151 ILE A O 1
ATOM 2209 N N . LEU A 1 274 ? -6.196 -0.664 16.439 1.00 12.47 1152 LEU A N 1
ATOM 2210 C CA . LEU A 1 274 ? -6.956 -0.514 15.200 1.00 14.79 1152 LEU A CA 1
ATOM 2211 C C . LEU A 1 274 ? -6.375 0.662 14.395 1.00 16.78 1152 LEU A C 1
ATOM 2212 O O . LEU A 1 274 ? -6.107 0.550 13.188 1.00 19.94 1152 LEU A O 1
ATOM 2217 N N . GLU A 1 275 ? -6.193 1.794 15.060 1.00 14.43 1153 GLU A N 1
ATOM 2218 C CA . GLU A 1 275 ? -5.628 2.948 14.388 1.00 16.82 1153 GLU A CA 1
ATOM 2219 C C . GLU A 1 275 ? -4.268 2.597 13.793 1.00 16.89 1153 GLU A C 1
ATOM 2220 O O . GLU A 1 275 ? -4.003 2.892 12.635 1.00 17.87 1153 GLU A O 1
ATOM 2226 N N . ALA A 1 276 ? -3.415 1.974 14.602 1.00 18.38 1154 ALA A N 1
ATOM 2227 C CA . ALA A 1 276 ? -2.081 1.570 14.174 1.00 17.58 1154 ALA A CA 1
ATOM 2228 C C . ALA A 1 276 ? -2.179 0.681 12.953 1.00 18.53 1154 ALA A C 1
ATOM 2229 O O . ALA A 1 276 ? -1.444 0.878 11.996 1.00 20.86 1154 ALA A O 1
ATOM 2231 N N . CYS A 1 277 ? -3.104 -0.272 12.973 1.00 19.48 1155 CYS A N 1
ATOM 2232 C CA . CYS A 1 277 ? -3.291 -1.176 11.844 1.00 24.14 1155 CYS A CA 1
ATOM 2233 C C . CYS A 1 277 ? -3.906 -0.499 10.620 1.00 27.19 1155 CYS A C 1
ATOM 2234 O O . CYS A 1 277 ? -3.642 -0.910 9.484 1.00 29.72 1155 CYS A O 1
ATOM 2237 N N . LEU A 1 278 ? -4.744 0.510 10.842 1.00 27.78 1156 LEU A N 1
ATOM 2238 C CA . LEU A 1 278 ? -5.347 1.239 9.730 1.00 26.57 1156 LEU A CA 1
ATOM 2239 C C . LEU A 1 278 ? -4.326 2.262 9.250 1.00 28.51 1156 LEU A C 1
ATOM 2240 O O . LEU A 1 278 ? -4.594 3.034 8.333 1.00 32.71 1156 LEU A O 1
ATOM 2245 N N . ALA B 1 1 ? 19.361 36.400 -6.433 1.00 39.30 879 ALA B N 1
ATOM 2246 C CA . ALA B 1 1 ? 18.455 35.593 -5.614 1.00 40.72 879 ALA B CA 1
ATOM 2247 C C . ALA B 1 1 ? 17.455 34.907 -6.528 1.00 38.71 879 ALA B C 1
ATOM 2248 O O . ALA B 1 1 ? 17.105 35.440 -7.583 1.00 41.16 879 ALA B O 1
ATOM 2250 N N . ILE B 1 2 ? 17.005 33.723 -6.135 1.00 35.05 880 ILE B N 1
ATOM 2251 C CA . ILE B 1 2 ? 16.076 32.966 -6.952 1.00 29.82 880 ILE B CA 1
ATOM 2252 C C . ILE B 1 2 ? 14.903 32.584 -6.103 1.00 27.82 880 ILE B C 1
ATOM 2253 O O . ILE B 1 2 ? 15.070 32.055 -5.012 1.00 29.04 880 ILE B O 1
ATOM 2258 N N . ARG B 1 3 ? 13.709 32.896 -6.573 1.00 27.77 881 ARG B N 1
ATOM 2259 C CA . ARG B 1 3 ? 12.522 32.523 -5.831 1.00 29.17 881 ARG B CA 1
ATOM 2260 C C . ARG B 1 3 ? 12.538 31.014 -5.910 1.00 29.15 881 ARG B C 1
ATOM 2261 O O . ARG B 1 3 ? 12.851 30.467 -6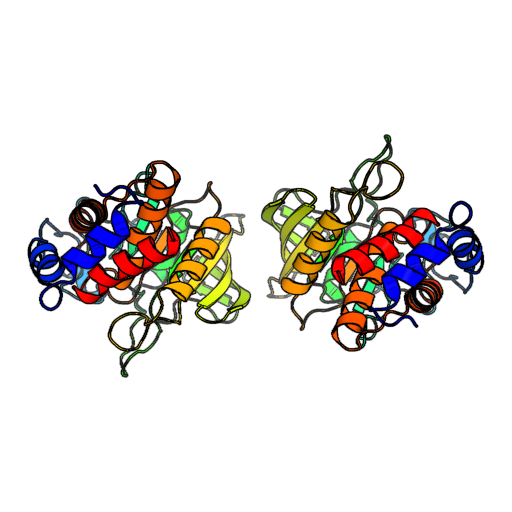.964 1.00 34.48 881 ARG B O 1
ATOM 2269 N N . VAL B 1 4 ? 12.233 30.329 -4.817 1.00 27.52 882 VAL B N 1
ATOM 2270 C CA . VAL B 1 4 ? 12.253 28.873 -4.846 1.00 26.80 882 VAL B CA 1
ATOM 2271 C C . VAL B 1 4 ? 11.340 28.307 -5.938 1.00 28.06 882 VAL B C 1
ATOM 2272 O O . VAL B 1 4 ? 11.420 27.122 -6.275 1.00 29.55 882 VAL B O 1
ATOM 2276 N N . ALA B 1 5 ? 10.486 29.158 -6.502 1.00 28.02 883 ALA B N 1
ATOM 2277 C CA . ALA B 1 5 ? 9.574 28.730 -7.558 1.00 28.67 883 ALA B CA 1
ATOM 2278 C C . ALA B 1 5 ? 10.176 28.830 -8.966 1.00 28.20 883 ALA B C 1
ATOM 2279 O O . ALA B 1 5 ? 9.664 28.232 -9.917 1.00 30.02 883 ALA B O 1
ATOM 2281 N N . ASP B 1 6 ? 11.247 29.599 -9.109 1.00 26.33 884 ASP B N 1
ATOM 2282 C CA . ASP B 1 6 ? 11.900 29.735 -10.403 1.00 28.28 884 ASP B CA 1
ATOM 2283 C C . ASP B 1 6 ? 13.155 28.876 -10.374 1.00 26.23 884 ASP B C 1
ATOM 2284 O O . ASP B 1 6 ? 13.840 28.723 -11.387 1.00 28.56 884 ASP B O 1
ATOM 2289 N N . LEU B 1 7 ? 13.414 28.266 -9.219 1.00 25.82 885 LEU B N 1
ATOM 2290 C CA . LEU B 1 7 ? 14.593 27.429 -9.002 1.00 24.88 885 LEU B CA 1
ATOM 2291 C C . LEU B 1 7 ? 14.837 26.353 -10.049 1.00 26.03 885 LEU B C 1
ATOM 2292 O O . LEU B 1 7 ? 15.972 26.195 -10.516 1.00 27.75 885 LEU B O 1
ATOM 2297 N N . LEU B 1 8 ? 13.795 25.620 -10.433 1.00 24.70 886 LEU B N 1
ATOM 2298 C CA . LEU B 1 8 ? 13.953 24.580 -11.441 1.00 23.17 886 LEU B CA 1
ATOM 2299 C C . LEU B 1 8 ? 14.321 25.168 -12.805 1.00 22.98 886 LEU B C 1
ATOM 2300 O O . LEU B 1 8 ? 15.175 24.632 -13.505 1.00 22.34 886 LEU B O 1
ATOM 2305 N N . GLN B 1 9 ? 13.698 26.278 -13.179 1.00 25.33 887 GLN B N 1
ATOM 2306 C CA . GLN B 1 9 ? 14.007 26.901 -14.462 1.00 26.81 887 GLN B CA 1
ATOM 2307 C C . GLN B 1 9 ? 15.439 27.402 -14.413 1.00 23.79 887 GLN B C 1
ATOM 2308 O O . GLN B 1 9 ? 16.210 27.203 -15.350 1.00 21.24 887 GLN B O 1
ATOM 2314 N N . HIS B 1 10 ? 15.789 28.048 -13.306 1.00 21.73 888 HIS B N 1
ATOM 2315 C CA . HIS B 1 10 ? 17.133 28.564 -13.119 1.00 20.95 888 HIS B CA 1
ATOM 2316 C C . HIS B 1 10 ? 18.160 27.432 -13.209 1.00 20.88 888 HIS B C 1
ATOM 2317 O O . HIS B 1 10 ? 19.086 27.481 -14.017 1.00 22.58 888 HIS B O 1
ATOM 2324 N N . ILE B 1 11 ? 17.992 26.401 -12.397 1.00 20.56 889 ILE B N 1
ATOM 2325 C CA . ILE B 1 11 ? 18.930 25.302 -12.428 1.00 21.41 889 ILE B CA 1
ATOM 2326 C C . ILE B 1 11 ? 19.030 24.720 -13.832 1.00 23.46 889 ILE B C 1
ATOM 2327 O O . ILE B 1 11 ? 20.132 24.580 -14.355 1.00 24.74 889 ILE B O 1
ATOM 2332 N N . THR B 1 12 ? 17.887 24.495 -14.482 1.00 24.74 890 THR B N 1
ATOM 2333 C CA . THR B 1 12 ? 17.864 23.929 -15.835 1.00 25.61 890 THR B CA 1
ATOM 2334 C C . THR B 1 12 ? 18.656 24.746 -16.862 1.00 24.85 890 THR B C 1
ATOM 2335 O O . THR B 1 12 ? 19.491 24.189 -17.575 1.00 25.06 890 THR B O 1
ATOM 2339 N N . GLN B 1 13 ? 18.422 26.055 -16.916 1.00 25.02 891 GLN B N 1
ATOM 2340 C CA . GLN B 1 13 ? 19.146 26.920 -17.845 1.00 24.54 891 GLN B CA 1
ATOM 2341 C C . GLN B 1 13 ? 20.634 26.866 -17.557 1.00 23.51 891 GLN B C 1
ATOM 2342 O O . GLN B 1 13 ? 21.444 26.798 -18.479 1.00 23.83 891 GLN B O 1
ATOM 2348 N N . MET B 1 14 ? 20.992 26.865 -16.278 1.00 22.70 892 MET B N 1
ATOM 2349 C CA . MET B 1 14 ? 22.401 26.804 -15.881 1.00 22.23 892 MET B CA 1
ATOM 2350 C C . MET B 1 14 ? 23.098 25.529 -16.381 1.00 22.92 892 MET B C 1
ATOM 2351 O O . MET B 1 14 ? 24.324 25.508 -16.564 1.00 24.67 892 MET B O 1
ATOM 2356 N N . LYS B 1 15 ? 22.320 24.468 -16.581 1.00 23.52 893 LYS B N 1
ATOM 2357 C CA . LYS B 1 15 ? 22.853 23.195 -17.058 1.00 24.82 893 LYS B CA 1
ATOM 2358 C C . LYS B 1 15 ? 23.005 23.102 -18.582 1.00 26.43 893 LYS B C 1
ATOM 2359 O O . LYS B 1 15 ? 23.677 22.194 -19.080 1.00 26.13 893 LYS B O 1
ATOM 2365 N N . CYS B 1 16 ? 22.392 24.031 -19.318 1.00 29.00 894 CYS B N 1
ATOM 2366 C CA . CYS B 1 16 ? 22.463 24.046 -20.784 1.00 32.30 894 CYS B CA 1
ATOM 2367 C C . CYS B 1 16 ? 23.891 24.144 -21.298 1.00 35.15 894 CYS B C 1
ATOM 2368 O O . CYS B 1 16 ? 24.741 24.792 -20.686 1.00 33.94 894 CYS B O 1
ATOM 2371 N N . ALA B 1 17 ? 24.125 23.508 -22.447 1.00 41.94 895 ALA B N 1
ATOM 2372 C CA . ALA B 1 17 ? 25.433 23.460 -23.108 1.00 44.56 895 ALA B CA 1
ATOM 2373 C C . ALA B 1 17 ? 26.467 22.817 -22.193 1.00 47.39 895 ALA B C 1
ATOM 2374 O O . ALA B 1 17 ? 27.562 23.356 -22.008 1.00 50.61 895 ALA B O 1
ATOM 2376 N N . GLU B 1 18 ? 26.106 21.661 -21.632 1.00 49.22 896 GLU B N 1
ATOM 2377 C CA . GLU B 1 18 ? 26.962 20.915 -20.706 1.00 51.00 896 GLU B CA 1
ATOM 2378 C C . GLU B 1 18 ? 27.233 21.741 -19.441 1.00 51.93 896 GLU B C 1
ATOM 2379 O O . GLU B 1 18 ? 28.323 21.682 -18.860 1.00 54.76 896 GLU B O 1
ATOM 2385 N N . GLY B 1 19 ? 26.223 22.511 -19.034 1.00 50.84 897 GLY B N 1
ATOM 2386 C CA . GLY B 1 19 ? 26.311 23.354 -17.852 1.00 47.36 897 GLY B CA 1
ATOM 2387 C C . GLY B 1 19 ? 27.170 24.591 -18.016 1.00 44.70 897 GLY B C 1
ATOM 2388 O O . GLY B 1 19 ? 27.936 24.920 -17.118 1.00 45.93 897 GLY B O 1
ATOM 2389 N N . TYR B 1 20 ? 27.041 25.300 -19.135 1.00 43.37 898 TYR B N 1
ATOM 2390 C CA . TYR B 1 20 ? 27.857 26.491 -19.356 1.00 42.01 898 TYR B CA 1
ATOM 2391 C C . TYR B 1 20 ? 27.617 27.525 -18.279 1.00 40.08 898 TYR B C 1
ATOM 2392 O O . TYR B 1 20 ? 28.575 28.125 -17.770 1.00 40.43 898 TYR B O 1
ATOM 2401 N N . GLY B 1 21 ? 26.337 27.732 -17.947 1.00 36.25 899 GLY B N 1
ATOM 2402 C CA . GLY B 1 21 ? 25.962 28.692 -16.922 1.00 26.07 899 GLY B CA 1
ATOM 2403 C C . GLY B 1 21 ? 26.646 28.380 -15.604 1.00 23.85 899 GLY B C 1
ATOM 2404 O O . GLY B 1 21 ? 27.191 29.270 -14.963 1.00 25.40 899 GLY B O 1
ATOM 2405 N N . PHE B 1 22 ? 26.606 27.116 -15.186 1.00 23.00 900 PHE B N 1
ATOM 2406 C CA . PHE B 1 22 ? 27.252 26.700 -13.942 1.00 18.82 900 PHE B CA 1
ATOM 2407 C C . PHE B 1 22 ? 28.789 26.770 -14.025 1.00 16.68 900 PHE B C 1
ATOM 2408 O O . PHE B 1 22 ? 29.441 27.212 -13.082 1.00 12.16 900 PHE B O 1
ATOM 2416 N N . LYS B 1 23 ? 29.355 26.330 -15.152 1.00 19.58 901 LYS B N 1
ATOM 2417 C CA . LYS B 1 23 ? 30.805 26.341 -15.391 1.00 20.17 901 LYS B CA 1
ATOM 2418 C C . LYS B 1 23 ? 31.353 27.757 -15.271 1.00 20.39 901 LYS B C 1
ATOM 2419 O O . LYS B 1 23 ? 32.328 28.003 -14.551 1.00 17.92 901 LYS B O 1
ATOM 2425 N N . GLU B 1 24 ? 30.676 28.689 -15.940 1.00 22.82 902 GLU B N 1
ATOM 2426 C CA . GLU B 1 24 ? 31.047 30.093 -15.925 1.00 24.76 902 GLU B CA 1
ATOM 2427 C C . GLU B 1 24 ? 30.806 30.728 -14.556 1.00 23.34 902 GLU B C 1
ATOM 2428 O O . GLU B 1 24 ? 31.609 31.533 -14.079 1.00 23.01 902 GLU B O 1
ATOM 2434 N N . GLU B 1 25 ? 29.697 30.374 -13.920 1.00 21.70 903 GLU B N 1
ATOM 2435 C CA . GLU B 1 25 ? 29.394 30.914 -12.605 1.00 17.58 903 GLU B CA 1
ATOM 2436 C C . GLU B 1 25 ? 30.441 30.447 -11.609 1.00 17.24 903 GLU B C 1
ATOM 2437 O O . GLU B 1 25 ? 31.027 31.252 -10.889 1.00 18.82 903 GLU B O 1
ATOM 2443 N N . TYR B 1 26 ? 30.719 29.152 -11.600 1.00 16.43 904 TYR B N 1
ATOM 2444 C CA . TYR B 1 26 ? 31.704 28.611 -10.675 1.00 17.65 904 TYR B CA 1
ATOM 2445 C C . TYR B 1 26 ? 33.086 29.230 -10.911 1.00 19.05 904 TYR B C 1
ATOM 2446 O O . TYR B 1 26 ? 33.824 29.477 -9.944 1.00 16.07 904 TYR B O 1
ATOM 2455 N N . GLU B 1 27 ? 33.431 29.501 -12.176 1.00 20.66 905 GLU B N 1
ATOM 2456 C CA . GLU B 1 27 ? 34.737 30.093 -12.470 1.00 25.91 905 GLU B CA 1
ATOM 2457 C C . GLU B 1 27 ? 34.858 31.524 -11.972 1.00 26.87 905 GLU B C 1
ATOM 2458 O O . GLU B 1 27 ? 35.971 32.038 -11.820 1.00 25.76 905 GLU B O 1
ATOM 2464 N N . SER B 1 28 ? 33.714 32.145 -11.676 1.00 26.87 906 SER B N 1
ATOM 2465 C CA . SER B 1 28 ? 33.706 33.508 -11.179 1.00 23.06 906 SER B CA 1
ATOM 2466 C C . SER B 1 28 ? 34.184 33.576 -9.730 1.00 22.04 906 SER B C 1
ATOM 2467 O O . SER B 1 28 ? 34.594 34.636 -9.265 1.00 23.79 906 SER B O 1
ATOM 2470 N N . PHE B 1 29 ? 34.126 32.455 -9.010 1.00 21.11 907 PHE B N 1
ATOM 2471 C CA . PHE B 1 29 ? 34.579 32.419 -7.611 1.00 18.97 907 PHE B CA 1
ATOM 2472 C C . PHE B 1 29 ? 36.114 32.562 -7.578 1.00 19.92 907 PHE B C 1
ATOM 2473 O O . PHE B 1 29 ? 36.792 32.207 -8.541 1.00 23.60 907 PHE B O 1
ATOM 2481 N N . PHE B 1 30 ? 36.671 33.043 -6.470 1.00 19.62 908 PHE B N 1
ATOM 2482 C CA . PHE B 1 30 ? 38.120 33.176 -6.390 1.00 18.76 908 PHE B CA 1
ATOM 2483 C C . PHE B 1 30 ? 38.737 31.923 -5.826 1.00 18.43 908 PHE B C 1
ATOM 2484 O O . PHE B 1 30 ? 38.521 31.585 -4.658 1.00 19.67 908 PHE B O 1
ATOM 2492 N N . GLU B 1 31 ? 39.536 31.255 -6.641 1.00 16.53 909 GLU B N 1
ATOM 2493 C CA . GLU B 1 31 ? 40.194 30.050 -6.191 1.00 17.35 909 GLU B CA 1
ATOM 2494 C C . GLU B 1 31 ? 41.507 30.419 -5.536 1.00 14.91 909 GLU B C 1
ATOM 2495 O O . GLU B 1 31 ? 42.304 31.154 -6.110 1.00 17.84 909 GLU B O 1
ATOM 2501 N N . GLY B 1 32 ? 41.722 29.930 -4.324 1.00 14.27 910 GLY B N 1
ATOM 2502 C CA . GLY B 1 32 ? 42.954 30.223 -3.616 1.00 11.86 910 GLY B CA 1
ATOM 2503 C C . GLY B 1 32 ? 42.860 31.259 -2.508 1.00 10.84 910 GLY B C 1
ATOM 2504 O O . GLY B 1 32 ? 41.776 31.722 -2.169 1.00 14.05 910 GLY B O 1
ATOM 2505 N N . GLN B 1 33 ? 44.016 31.601 -1.947 1.00 9.04 911 GLN B N 1
ATOM 2506 C CA . GLN B 1 33 ? 44.145 32.567 -0.860 1.00 11.56 911 GLN B CA 1
ATOM 2507 C C . GLN B 1 33 ? 43.694 33.980 -1.254 1.00 13.35 911 GLN B C 1
ATOM 2508 O O . GLN B 1 33 ? 44.312 34.632 -2.104 1.00 12.24 911 GLN B O 1
ATOM 2514 N N . SER B 1 34 ? 42.616 34.439 -0.623 1.00 14.18 912 SER B N 1
ATOM 2515 C CA . SER B 1 34 ? 42.057 35.758 -0.873 1.00 14.15 912 SER B CA 1
ATOM 2516 C C . SER B 1 34 ? 42.180 36.673 0.347 1.00 13.10 912 SER B C 1
ATOM 2517 O O . SER B 1 34 ? 41.614 37.773 0.364 1.00 12.73 912 SER B O 1
ATOM 2520 N N . ALA B 1 35 ? 42.906 36.216 1.365 1.00 9.51 913 ALA B N 1
ATOM 2521 C CA . ALA B 1 35 ? 43.084 36.974 2.588 1.00 8.63 913 ALA B CA 1
ATOM 2522 C C . ALA B 1 35 ? 44.285 36.438 3.343 1.00 9.00 913 ALA B C 1
ATOM 2523 O O . ALA B 1 35 ? 44.812 35.379 3.003 1.00 10.26 913 ALA B O 1
ATOM 2525 N N . PRO B 1 36 ? 44.809 37.224 4.299 1.00 10.55 914 PRO B N 1
ATOM 2526 C CA . PRO B 1 36 ? 45.966 36.822 5.109 1.00 8.64 914 PRO B CA 1
ATOM 2527 C C . PRO B 1 36 ? 45.710 35.623 5.997 1.00 6.60 914 PRO B C 1
ATOM 2528 O O . PRO B 1 36 ? 44.608 35.421 6.489 1.00 8.59 914 PRO B O 1
ATOM 2532 N N . TRP B 1 37 ? 46.771 34.868 6.239 1.00 7.39 915 TRP B N 1
ATOM 2533 C CA . TRP B 1 37 ? 46.743 33.699 7.091 1.00 7.61 915 TRP B CA 1
ATOM 2534 C C . TRP B 1 37 ? 48.135 33.497 7.669 1.00 10.16 915 TRP B C 1
ATOM 2535 O O . TRP B 1 37 ? 48.717 32.425 7.602 1.00 12.23 915 TRP B O 1
ATOM 2546 N N . ASP B 1 38 ? 48.650 34.579 8.243 1.00 12.51 916 ASP B N 1
ATOM 2547 C CA . ASP B 1 38 ? 49.968 34.642 8.860 1.00 13.91 916 ASP B CA 1
ATOM 2548 C C . ASP B 1 38 ? 50.187 33.657 9.974 1.00 14.30 916 ASP B C 1
ATOM 2549 O O . ASP B 1 38 ? 51.301 33.179 10.178 1.00 15.55 916 ASP B O 1
ATOM 2554 N N . SER B 1 39 ? 49.148 33.420 10.754 1.00 16.37 917 SER B N 1
ATOM 2555 C CA . SER B 1 39 ? 49.261 32.488 11.861 1.00 16.62 917 SER B CA 1
ATOM 2556 C C . SER B 1 39 ? 49.249 31.068 11.331 1.00 14.78 917 SER B C 1
ATOM 2557 O O . SER B 1 39 ? 50.027 30.235 11.786 1.00 14.21 917 SER B O 1
ATOM 2560 N N . ALA B 1 40 ? 48.400 30.814 10.337 1.00 10.85 918 ALA B N 1
ATOM 2561 C CA . ALA B 1 40 ? 48.277 29.490 9.737 1.00 8.75 918 ALA B CA 1
ATOM 2562 C C . ALA B 1 40 ? 49.560 29.058 9.068 1.00 11.20 918 ALA B C 1
ATOM 2563 O O . ALA B 1 40 ? 49.942 27.883 9.137 1.00 7.28 918 ALA B O 1
ATOM 2565 N N . LYS B 1 41 ? 50.212 30.006 8.398 1.00 10.49 919 LYS B N 1
ATOM 2566 C CA . LYS B 1 41 ? 51.452 29.713 7.694 1.00 10.47 919 LYS B CA 1
ATOM 2567 C C . LYS B 1 41 ? 52.695 29.844 8.557 1.00 13.65 919 LYS B C 1
ATOM 2568 O O . LYS B 1 41 ? 53.807 29.894 8.014 1.00 17.63 919 LYS B O 1
ATOM 2574 N N . LYS B 1 42 ? 52.535 29.944 9.878 1.00 10.49 920 LYS B N 1
ATOM 2575 C CA . LYS B 1 42 ? 53.705 30.009 10.753 1.00 12.07 920 LYS B CA 1
ATOM 2576 C C . LYS B 1 42 ? 54.331 28.616 10.787 1.00 14.73 920 LYS B C 1
ATOM 2577 O O . LYS B 1 42 ? 53.617 27.614 10.900 1.00 14.83 920 LYS B O 1
ATOM 2583 N N . ASP B 1 43 ? 55.662 28.546 10.750 1.00 14.59 921 ASP B N 1
ATOM 2584 C CA . ASP B 1 43 ? 56.333 27.247 10.739 1.00 18.15 921 ASP B CA 1
ATOM 2585 C C . ASP B 1 43 ? 55.969 26.358 11.924 1.00 15.79 921 ASP B C 1
ATOM 2586 O O . ASP B 1 43 ? 55.865 25.142 11.796 1.00 14.16 921 ASP B O 1
ATOM 2591 N N . GLU B 1 44 ? 55.784 26.989 13.073 1.00 15.24 922 GLU B N 1
ATOM 2592 C CA . GLU B 1 44 ? 55.403 26.298 14.297 1.00 16.80 922 GLU B CA 1
ATOM 2593 C C . GLU B 1 44 ? 53.963 25.764 14.268 1.00 14.11 922 GLU B C 1
ATOM 2594 O O . GLU B 1 44 ? 53.557 25.032 15.168 1.00 15.30 922 GLU B O 1
ATOM 2600 N N . ASN B 1 45 ? 53.195 26.146 13.248 1.00 12.23 923 ASN B N 1
ATOM 2601 C CA . ASN B 1 45 ? 51.821 25.669 13.087 1.00 11.14 923 ASN B CA 1
ATOM 2602 C C . ASN B 1 45 ? 51.719 24.738 11.896 1.00 13.21 923 ASN B C 1
ATOM 2603 O O . ASN B 1 45 ? 50.647 24.206 11.591 1.00 14.23 923 ASN B O 1
ATOM 2608 N N . ARG B 1 46 ? 52.855 24.493 11.260 1.00 13.36 924 ARG B N 1
ATOM 2609 C CA . ARG B 1 46 ? 52.886 23.666 10.072 1.00 18.39 924 ARG B CA 1
ATOM 2610 C C . ARG B 1 46 ? 52.295 22.276 10.266 1.00 15.85 924 ARG B C 1
ATOM 2611 O O . ARG B 1 46 ? 51.562 21.795 9.409 1.00 15.26 924 ARG B O 1
ATOM 2619 N N . MET B 1 47 ? 52.579 21.655 11.404 1.00 15.20 925 MET B N 1
ATOM 2620 C CA . MET B 1 47 ? 52.074 20.316 11.690 1.00 14.38 925 MET B CA 1
ATOM 2621 C C . MET B 1 47 ? 50.613 20.273 12.128 1.00 12.81 925 MET B C 1
ATOM 2622 O O . MET B 1 47 ? 50.122 19.212 12.510 1.00 15.69 925 MET B O 1
ATOM 2627 N N . LYS B 1 48 ? 49.923 21.411 12.103 1.00 9.01 926 LYS B N 1
ATOM 2628 C CA . LYS B 1 48 ? 48.511 21.451 12.519 1.00 5.81 926 LYS B CA 1
ATOM 2629 C C . LYS B 1 48 ? 47.606 21.615 11.318 1.00 5.58 926 LYS B C 1
ATOM 2630 O O . LYS B 1 48 ? 46.378 21.653 11.443 1.00 3.50 926 LYS B O 1
ATOM 2636 N N . ASN B 1 49 ? 48.231 21.705 10.149 1.00 6.22 927 ASN B N 1
ATOM 2637 C CA . ASN B 1 49 ? 47.509 21.846 8.893 1.00 11.88 927 ASN B CA 1
ATOM 2638 C C . ASN B 1 49 ? 47.633 20.558 8.097 1.00 14.28 927 ASN B C 1
ATOM 2639 O O . ASN B 1 49 ? 48.737 20.060 7.866 1.00 13.12 927 ASN B O 1
ATOM 2644 N N . ARG B 1 50 ? 46.488 20.032 7.681 1.00 15.37 928 ARG B N 1
ATOM 2645 C CA . ARG B 1 50 ? 46.412 18.795 6.928 1.00 15.10 928 ARG B CA 1
ATOM 2646 C C . ARG B 1 50 ? 46.892 19.052 5.492 1.00 15.61 928 ARG B C 1
ATOM 2647 O O . ARG B 1 50 ? 47.817 18.397 5.006 1.00 13.19 928 ARG B O 1
ATOM 2655 N N . TYR B 1 51 ? 46.269 20.015 4.825 1.00 16.14 929 TYR B N 1
ATOM 2656 C CA . TYR B 1 51 ? 46.655 20.393 3.473 1.00 12.84 929 TYR B CA 1
ATOM 2657 C C . TYR B 1 51 ? 47.229 21.812 3.579 1.00 13.45 929 TYR B C 1
ATOM 2658 O O . TYR B 1 51 ? 46.531 22.743 4.022 1.00 9.36 929 TYR B O 1
ATOM 2667 N N . GLY B 1 52 ? 48.494 21.961 3.167 1.00 10.79 930 GLY B N 1
ATOM 2668 C CA . GLY B 1 52 ? 49.182 23.244 3.237 1.00 7.73 930 GLY B CA 1
ATOM 2669 C C . GLY B 1 52 ? 48.535 24.406 2.502 1.00 6.70 930 GLY B C 1
ATOM 2670 O O . GLY B 1 52 ? 48.812 25.579 2.789 1.00 7.38 930 GLY B O 1
ATOM 2671 N N . ASN B 1 53 ? 47.705 24.084 1.519 1.00 4.18 931 ASN B N 1
ATOM 2672 C CA . ASN B 1 53 ? 47.028 25.098 0.756 1.00 7.26 931 ASN B CA 1
ATOM 2673 C C . ASN B 1 53 ? 45.624 25.364 1.291 1.00 9.03 931 ASN B C 1
ATOM 2674 O O . ASN B 1 53 ? 44.972 26.324 0.866 1.00 7.70 931 ASN B O 1
ATOM 2679 N N . ILE B 1 54 ? 45.115 24.485 2.152 1.00 9.69 932 ILE B N 1
ATOM 2680 C CA . ILE B 1 54 ? 43.781 24.706 2.708 1.00 7.32 932 ILE B CA 1
ATOM 2681 C C . ILE B 1 54 ? 43.979 25.019 4.178 1.00 9.66 932 ILE B C 1
ATOM 2682 O O . ILE B 1 54 ? 43.862 24.131 5.029 1.00 8.64 932 ILE B O 1
ATOM 2687 N N . ILE B 1 55 ? 44.377 26.263 4.459 1.00 8.60 933 ILE B N 1
ATOM 2688 C CA . ILE B 1 55 ? 44.616 26.697 5.833 1.00 6.69 933 ILE B CA 1
ATOM 2689 C C . ILE B 1 55 ? 43.718 27.871 6.248 1.00 5.79 933 ILE B C 1
ATOM 2690 O O . ILE B 1 55 ? 43.018 28.456 5.411 1.00 3.47 933 ILE B O 1
ATOM 2695 N N . ALA B 1 56 ? 43.747 28.199 7.537 1.00 5.99 934 ALA B N 1
ATOM 2696 C CA . ALA B 1 56 ? 42.879 29.221 8.129 1.00 8.23 934 ALA B CA 1
ATOM 2697 C C . ALA B 1 56 ? 43.227 30.719 8.104 1.00 4.03 934 ALA B C 1
ATOM 2698 O O . ALA B 1 56 ? 44.217 31.144 8.695 1.00 2.00 934 ALA B O 1
ATOM 2700 N N . TYR B 1 57 ? 42.334 31.512 7.500 1.00 4.22 935 TYR B N 1
ATOM 2701 C CA . TYR B 1 57 ? 42.476 32.975 7.410 1.00 3.70 935 TYR B CA 1
ATOM 2702 C C . TYR B 1 57 ? 42.499 33.572 8.791 1.00 3.40 935 TYR B C 1
ATOM 2703 O O . TYR B 1 57 ? 41.727 33.168 9.653 1.00 6.24 935 TYR B O 1
ATOM 2712 N N . ASP B 1 58 ? 43.363 34.563 8.983 1.00 9.28 936 ASP B N 1
ATOM 2713 C CA . ASP B 1 58 ? 43.504 35.282 10.255 1.00 9.73 936 ASP B CA 1
ATOM 2714 C C . ASP B 1 58 ? 42.196 35.890 10.800 1.00 9.52 936 ASP B C 1
ATOM 2715 O O . ASP B 1 58 ? 41.839 35.687 11.954 1.00 6.30 936 ASP B O 1
ATOM 2720 N N . HIS B 1 59 ? 41.529 36.677 9.960 1.00 9.25 937 HIS B N 1
ATOM 2721 C CA . HIS B 1 59 ? 40.330 37.388 10.346 1.00 9.66 937 HIS B CA 1
ATOM 2722 C C . HIS B 1 59 ? 39.166 36.541 10.828 1.00 12.27 937 HIS B C 1
ATOM 2723 O O . HIS B 1 59 ? 38.315 37.039 11.554 1.00 11.60 937 HIS B O 1
ATOM 2730 N N . SER B 1 60 ? 39.134 35.263 10.466 1.00 10.76 938 SER B N 1
ATOM 2731 C CA . SER B 1 60 ? 38.024 34.436 10.892 1.00 6.51 938 SER B CA 1
ATOM 2732 C C . SER B 1 60 ? 38.420 33.142 11.540 1.00 5.84 938 SER B C 1
ATOM 2733 O O . SER B 1 60 ? 37.564 32.324 11.816 1.00 12.65 938 SER B O 1
ATOM 2736 N N . ARG B 1 61 ? 39.699 32.947 11.825 1.00 10.88 939 ARG B N 1
ATOM 2737 C CA . ARG B 1 61 ? 40.114 31.686 12.438 1.00 10.38 939 ARG B CA 1
ATOM 2738 C C . ARG B 1 61 ? 39.591 31.545 13.859 1.00 10.35 939 ARG B C 1
ATOM 2739 O O . ARG B 1 61 ? 39.385 32.530 14.549 1.00 8.83 939 ARG B O 1
ATOM 2747 N N . VAL B 1 62 ? 39.387 30.298 14.275 1.00 11.71 940 VAL B N 1
ATOM 2748 C CA . VAL B 1 62 ? 38.923 29.960 15.615 1.00 6.65 940 VAL B CA 1
ATOM 2749 C C . VAL B 1 62 ? 40.171 29.862 16.473 1.00 9.43 940 VAL B C 1
ATOM 2750 O O . VAL B 1 62 ? 41.062 29.053 16.187 1.00 14.31 940 VAL B O 1
ATOM 2754 N N . ARG B 1 63 ? 40.258 30.708 17.492 1.00 10.41 941 ARG B N 1
ATOM 2755 C CA . ARG B 1 63 ? 41.407 30.715 18.377 1.00 9.35 941 ARG B CA 1
ATOM 2756 C C . ARG B 1 63 ? 41.213 29.755 19.525 1.00 11.39 941 ARG B C 1
ATOM 2757 O O . ARG B 1 63 ? 40.090 29.531 19.990 1.00 11.48 941 ARG B O 1
ATOM 2765 N N . LEU B 1 64 ? 42.319 29.177 19.966 1.00 17.25 942 LEU B N 1
ATOM 2766 C CA . LEU B 1 64 ? 42.322 28.237 21.072 1.00 19.16 942 LEU B CA 1
ATOM 2767 C C . LEU B 1 64 ? 42.939 28.929 22.272 1.00 21.71 942 LEU B C 1
ATOM 2768 O O . LEU B 1 64 ? 43.711 29.882 22.133 1.00 21.41 942 LEU B O 1
ATOM 2773 N N . GLN B 1 65 ? 42.576 28.453 23.453 1.00 25.75 943 GLN B N 1
ATOM 2774 C CA . GLN B 1 65 ? 43.123 28.992 24.682 1.00 27.79 943 GLN B CA 1
ATOM 2775 C C . GLN B 1 65 ? 44.567 28.521 24.687 1.00 27.24 943 GLN B C 1
ATOM 2776 O O . GLN B 1 65 ? 44.836 27.330 24.663 1.00 27.76 943 GLN B O 1
ATOM 2782 N N . THR B 1 66 ? 45.493 29.458 24.647 1.00 31.47 944 THR B N 1
ATOM 2783 C CA . THR B 1 66 ? 46.896 29.109 24.670 1.00 35.09 944 THR B CA 1
ATOM 2784 C C . THR B 1 66 ? 47.189 28.227 25.871 1.00 34.20 944 THR B C 1
ATOM 2785 O O . THR B 1 66 ? 46.874 28.576 27.008 1.00 32.75 944 THR B O 1
ATOM 2789 N N . ILE B 1 67 ? 47.719 27.045 25.597 1.00 36.77 945 ILE B N 1
ATOM 2790 C CA . ILE B 1 67 ? 48.068 26.119 26.650 1.00 40.18 945 ILE B CA 1
ATOM 2791 C C . ILE B 1 67 ? 49.311 26.652 27.323 1.00 44.04 945 ILE B C 1
ATOM 2792 O O . ILE B 1 67 ? 50.356 26.804 26.695 1.00 44.75 945 ILE B O 1
ATOM 2797 N N . GLU B 1 68 ? 49.137 26.994 28.594 1.00 48.36 946 GLU B N 1
ATOM 2798 C CA . GLU B 1 68 ? 50.164 27.529 29.482 1.00 49.24 946 GLU B CA 1
ATOM 2799 C C . GLU B 1 68 ? 51.614 27.293 29.054 1.00 48.95 946 GLU B C 1
ATOM 2800 O O . GLU B 1 68 ? 52.064 26.156 28.872 1.00 46.98 946 GLU B O 1
ATOM 2806 N N . GLY B 1 69 ? 52.326 28.397 28.871 1.00 49.41 947 GLY B N 1
ATOM 2807 C CA . GLY B 1 69 ? 53.719 28.339 28.484 1.00 48.91 947 GLY B CA 1
ATOM 2808 C C . GLY B 1 69 ? 53.940 27.899 27.056 1.00 48.80 947 GLY B C 1
ATOM 2809 O O . GLY B 1 69 ? 55.085 27.701 26.636 1.00 52.80 947 GLY B O 1
ATOM 2810 N N . ASP B 1 70 ? 52.859 27.783 26.294 1.00 47.21 948 ASP B N 1
ATOM 2811 C CA . ASP B 1 70 ? 52.968 27.350 24.911 1.00 44.62 948 ASP B CA 1
ATOM 2812 C C . ASP B 1 70 ? 52.482 28.396 23.920 1.00 42.33 948 ASP B C 1
ATOM 2813 O O . ASP B 1 70 ? 51.285 28.548 23.691 1.00 39.93 948 ASP B O 1
ATOM 2815 N N . THR B 1 71 ? 53.422 29.163 23.381 1.00 43.14 949 THR B N 1
ATOM 2816 C CA . THR B 1 71 ? 53.123 30.182 22.378 1.00 41.42 949 THR B CA 1
ATOM 2817 C C . THR B 1 71 ? 52.717 29.361 21.147 1.00 39.09 949 THR B C 1
ATOM 2818 O O . THR B 1 71 ? 53.170 28.222 20.981 1.00 38.65 949 THR B O 1
ATOM 2822 N N . ASN B 1 72 ? 51.877 29.928 20.286 1.00 33.64 950 ASN B N 1
ATOM 2823 C CA . ASN B 1 72 ? 51.398 29.236 19.077 1.00 28.74 950 ASN B CA 1
ATOM 2824 C C . ASN B 1 72 ? 50.380 28.145 19.376 1.00 23.71 950 ASN B C 1
ATOM 2825 O O . ASN B 1 72 ? 49.877 27.522 18.446 1.00 25.04 950 ASN B O 1
ATOM 2830 N N . SER B 1 73 ? 50.077 27.902 20.652 1.00 17.77 951 SER B N 1
ATOM 2831 C CA . SER B 1 73 ? 49.082 26.894 21.003 1.00 16.11 951 SER B CA 1
ATOM 2832 C C . SER B 1 73 ? 47.676 27.487 20.997 1.00 14.82 951 SER B C 1
ATOM 2833 O O . SER B 1 73 ? 46.785 26.979 21.655 1.00 16.46 951 SER B O 1
ATOM 2836 N N . ASP B 1 74 ? 47.488 28.548 20.218 1.00 11.56 952 ASP B N 1
ATOM 2837 C CA . ASP B 1 74 ? 46.202 29.220 20.080 1.00 13.45 952 ASP B CA 1
ATOM 2838 C C . ASP B 1 74 ? 45.633 28.949 18.686 1.00 12.78 952 ASP B C 1
ATOM 2839 O O . ASP B 1 74 ? 44.598 29.495 18.309 1.00 13.49 952 ASP B O 1
ATOM 2844 N N . TYR B 1 75 ? 46.299 28.077 17.936 1.00 11.73 953 TYR B N 1
ATOM 2845 C CA . TYR B 1 75 ? 45.895 27.800 16.570 1.00 9.33 953 TYR B CA 1
ATOM 2846 C C . TYR B 1 75 ? 45.296 26.444 16.275 1.00 8.23 953 TYR B C 1
ATOM 2847 O O . TYR B 1 75 ? 45.835 25.417 16.675 1.00 6.69 953 TYR B O 1
ATOM 2856 N N . ILE B 1 76 ? 44.236 26.468 15.476 1.00 6.95 954 ILE B N 1
ATOM 2857 C CA . ILE B 1 76 ? 43.579 25.270 14.980 1.00 8.66 954 ILE B CA 1
ATOM 2858 C C . ILE B 1 76 ? 43.183 25.663 13.556 1.00 5.68 954 ILE B C 1
ATOM 2859 O O . ILE B 1 76 ? 42.810 26.817 13.295 1.00 5.22 954 ILE B O 1
ATOM 2864 N N . ASN B 1 77 ? 43.344 24.746 12.618 1.00 4.39 955 ASN B N 1
ATOM 2865 C CA . ASN B 1 77 ? 42.983 25.058 11.245 1.00 3.53 955 ASN B CA 1
ATOM 2866 C C . ASN B 1 77 ? 41.480 25.013 11.128 1.00 5.93 955 ASN B C 1
ATOM 2867 O O . ASN B 1 77 ? 40.930 24.007 10.693 1.00 7.82 955 ASN B O 1
ATOM 2872 N N . GLY B 1 78 ? 40.814 26.091 11.542 1.00 6.72 956 GLY B N 1
ATOM 2873 C CA . GLY B 1 78 ? 39.363 26.129 11.478 1.00 2.20 956 GLY B CA 1
ATOM 2874 C C . GLY B 1 78 ? 38.911 27.563 11.402 1.00 7.08 956 GLY B C 1
ATOM 2875 O O . GLY B 1 78 ? 39.584 28.462 11.926 1.00 2.00 956 GLY B O 1
ATOM 2876 N N . ASN B 1 79 ? 37.771 27.790 10.755 1.00 7.91 957 ASN B N 1
ATOM 2877 C CA . ASN B 1 79 ? 37.241 29.138 10.609 1.00 8.89 957 ASN B CA 1
ATOM 2878 C C . ASN B 1 79 ? 35.757 29.243 10.958 1.00 8.70 957 ASN B C 1
ATOM 2879 O O . ASN B 1 79 ? 34.998 28.313 10.690 1.00 9.49 957 ASN B O 1
ATOM 2884 N N . TYR B 1 80 ? 35.353 30.387 11.515 1.00 5.88 958 TYR B N 1
ATOM 2885 C CA . TYR B 1 80 ? 33.952 30.667 11.844 1.00 5.57 958 TYR B CA 1
ATOM 2886 C C . TYR B 1 80 ? 33.211 31.062 10.589 1.00 4.96 958 TYR B C 1
ATOM 2887 O O . TYR B 1 80 ? 33.765 31.729 9.729 1.00 5.17 958 TYR B O 1
ATOM 2896 N N . ILE B 1 81 ? 31.943 30.680 10.507 1.00 7.77 959 ILE B N 1
ATOM 2897 C CA . ILE B 1 81 ? 31.106 30.987 9.358 1.00 7.56 959 ILE B CA 1
ATOM 2898 C C . ILE B 1 81 ? 29.691 31.260 9.875 1.00 8.01 959 ILE B C 1
ATOM 2899 O O . ILE B 1 81 ? 29.188 30.558 10.756 1.00 10.13 959 ILE B O 1
ATOM 2904 N N . ASP B 1 82 ? 29.070 32.311 9.363 1.00 8.96 960 ASP B N 1
ATOM 2905 C CA . ASP B 1 82 ? 27.731 32.686 9.791 1.00 11.22 960 ASP B CA 1
ATOM 2906 C C . ASP B 1 82 ? 26.661 31.752 9.264 1.00 14.48 960 ASP B C 1
ATOM 2907 O O . ASP B 1 82 ? 26.784 31.209 8.167 1.00 14.85 960 ASP B O 1
ATOM 2912 N N . GLY B 1 83 ? 25.578 31.659 10.036 1.00 18.21 961 GLY B N 1
ATOM 2913 C CA . GLY B 1 83 ? 24.410 30.878 9.674 1.00 18.89 961 GLY B CA 1
ATOM 2914 C C . GLY B 1 83 ? 23.396 31.885 9.144 1.00 20.84 961 GLY B C 1
ATOM 2915 O O . GLY B 1 83 ? 23.682 33.088 9.146 1.00 19.61 961 GLY B O 1
ATOM 2916 N N . TYR B 1 84 ? 22.209 31.413 8.754 1.00 24.32 962 TYR B N 1
ATOM 2917 C CA . TYR B 1 84 ? 21.140 32.253 8.191 1.00 26.14 962 TYR B CA 1
ATOM 2918 C C . TYR B 1 84 ? 20.967 33.620 8.865 1.00 30.43 962 TYR B C 1
ATOM 2919 O O . TYR B 1 84 ? 20.968 34.650 8.184 1.00 34.59 962 TYR B O 1
ATOM 2928 N N . HIS B 1 85 ? 20.780 33.650 10.179 1.00 27.02 963 HIS B N 1
ATOM 2929 C CA . HIS B 1 85 ? 20.695 34.933 10.888 1.00 24.46 963 HIS B CA 1
ATOM 2930 C C . HIS B 1 85 ? 21.370 34.737 12.225 1.00 22.49 963 HIS B C 1
ATOM 2931 O O . HIS B 1 85 ? 20.937 35.293 13.228 1.00 17.06 963 HIS B O 1
ATOM 2938 N N . ARG B 1 86 ? 22.413 33.905 12.221 1.00 19.90 964 ARG B N 1
ATOM 2939 C CA . ARG B 1 86 ? 23.165 33.570 13.416 1.00 19.35 964 ARG B CA 1
ATOM 2940 C C . ARG B 1 86 ? 24.625 33.752 13.110 1.00 18.93 964 ARG B C 1
ATOM 2941 O O . ARG B 1 86 ? 25.180 32.990 12.332 1.00 18.36 964 ARG B O 1
ATOM 2949 N N . PRO B 1 87 ? 25.274 34.762 13.714 1.00 18.52 965 PRO B N 1
ATOM 2950 C CA . PRO B 1 87 ? 26.700 34.968 13.443 1.00 16.89 965 PRO B CA 1
ATOM 2951 C C . PRO B 1 87 ? 27.523 33.787 13.971 1.00 17.53 965 PRO B C 1
ATOM 2952 O O . PRO B 1 87 ? 27.190 33.206 15.008 1.00 18.02 965 PRO B O 1
ATOM 2956 N N . ASN B 1 88 ? 28.534 33.377 13.208 1.00 14.34 966 ASN B N 1
ATOM 2957 C CA 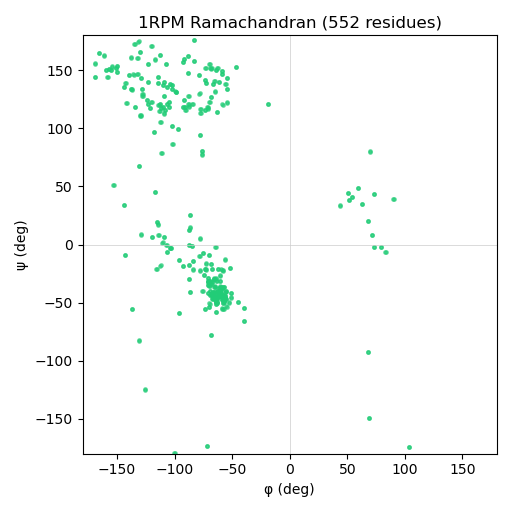. ASN B 1 88 ? 29.419 32.295 13.609 1.00 9.86 966 ASN B CA 1
ATOM 2958 C C . ASN B 1 88 ? 28.701 31.043 14.049 1.00 8.61 966 ASN B C 1
ATOM 2959 O O . ASN B 1 88 ? 29.068 30.414 15.040 1.00 9.88 966 ASN B O 1
ATOM 2964 N N . HIS B 1 89 ? 27.688 30.667 13.289 1.00 7.10 967 HIS B N 1
ATOM 2965 C CA . HIS B 1 89 ? 26.911 29.480 13.599 1.00 11.52 967 HIS B CA 1
ATOM 2966 C C . HIS B 1 89 ? 27.693 28.181 13.303 1.00 12.80 967 HIS B C 1
ATOM 2967 O O . HIS B 1 89 ? 27.372 27.128 13.858 1.00 12.97 967 HIS B O 1
ATOM 2974 N N . TYR B 1 90 ? 28.714 28.256 12.442 1.00 13.66 968 TYR B N 1
ATOM 2975 C CA . TYR B 1 90 ? 29.525 27.078 12.107 1.00 10.81 968 TYR B CA 1
ATOM 2976 C C . TYR B 1 90 ? 31.019 27.338 12.166 1.00 11.53 968 TYR B C 1
ATOM 2977 O O . TYR B 1 90 ? 31.497 28.471 12.075 1.00 11.59 968 TYR B O 1
ATOM 2986 N N . ILE B 1 91 ? 31.752 26.242 12.272 1.00 12.50 969 ILE B N 1
ATOM 2987 C CA . ILE B 1 91 ? 33.198 26.248 12.297 1.00 8.75 969 ILE B CA 1
ATOM 2988 C C . ILE B 1 91 ? 33.586 25.213 11.247 1.00 11.09 969 ILE B C 1
ATOM 2989 O O . ILE B 1 91 ? 33.261 24.034 11.385 1.00 10.76 969 ILE B O 1
ATOM 2994 N N . ALA B 1 92 ? 34.152 25.683 10.142 1.00 9.44 970 ALA B N 1
ATOM 2995 C CA . ALA B 1 92 ? 34.622 24.806 9.078 1.00 6.05 970 ALA B CA 1
ATOM 2996 C C . ALA B 1 92 ? 36.052 24.432 9.450 1.00 6.19 970 ALA B C 1
ATOM 2997 O O . ALA B 1 92 ? 36.893 25.319 9.646 1.00 3.72 970 ALA B O 1
ATOM 2999 N N . THR B 1 93 ? 36.316 23.136 9.604 1.00 5.36 971 THR B N 1
ATOM 3000 C CA . THR B 1 93 ? 37.650 22.662 9.974 1.00 7.34 971 THR B CA 1
ATOM 3001 C C . THR B 1 93 ? 38.095 21.481 9.130 1.00 5.97 971 THR B C 1
ATOM 3002 O O . THR B 1 93 ? 37.308 20.872 8.413 1.00 5.47 971 THR B O 1
ATOM 3006 N N . GLN B 1 94 ? 39.353 21.113 9.328 1.00 4.78 972 GLN B N 1
ATOM 3007 C CA . GLN B 1 94 ? 39.945 19.968 8.666 1.00 9.12 972 GLN B CA 1
ATOM 3008 C C . GLN B 1 94 ? 39.668 18.727 9.542 1.00 10.04 972 GLN B C 1
ATOM 3009 O O . GLN B 1 94 ? 39.371 18.851 10.756 1.00 3.79 972 GLN B O 1
ATOM 3015 N N . GLY B 1 95 ? 39.802 17.539 8.947 1.00 7.32 973 GLY B N 1
ATOM 3016 C CA . GLY B 1 95 ? 39.601 16.330 9.718 1.00 9.21 973 GLY B CA 1
ATOM 3017 C C . GLY B 1 95 ? 40.764 16.281 10.691 1.00 7.97 973 GLY B C 1
ATOM 3018 O O . GLY B 1 95 ? 41.892 16.429 10.239 1.00 9.83 973 GLY B O 1
ATOM 3019 N N . PRO B 1 96 ? 40.539 16.147 12.020 1.00 8.34 974 PRO B N 1
ATOM 3020 C CA . PRO B 1 96 ? 41.670 16.105 12.949 1.00 3.97 974 PRO B CA 1
ATOM 3021 C C . PRO B 1 96 ? 42.783 15.170 12.488 1.00 6.45 974 PRO B C 1
ATOM 3022 O O . PRO B 1 96 ? 42.547 14.227 11.730 1.00 5.98 974 PRO B O 1
ATOM 3026 N N . MET B 1 97 ? 44.000 15.485 12.921 1.00 9.00 975 MET B N 1
ATOM 3027 C CA . MET B 1 97 ? 45.209 14.720 12.632 1.00 10.20 975 MET B CA 1
ATOM 3028 C C . MET B 1 97 ? 45.561 14.187 14.010 1.00 8.36 975 MET B C 1
ATOM 3029 O O . MET B 1 97 ? 45.098 14.721 15.005 1.00 10.94 975 MET B O 1
ATOM 3034 N N . GLN B 1 98 ? 46.408 13.175 14.090 1.00 9.86 976 GLN B N 1
ATOM 3035 C CA . GLN B 1 98 ? 46.784 12.637 15.385 1.00 16.93 976 GLN B CA 1
ATOM 3036 C C . GLN B 1 98 ? 47.340 13.729 16.278 1.00 17.58 976 GLN B C 1
ATOM 3037 O O . GLN B 1 98 ? 47.021 13.783 17.465 1.00 19.80 976 GLN B O 1
ATOM 3043 N N . GLU B 1 99 ? 48.137 14.621 15.696 1.00 15.99 977 GLU B N 1
ATOM 3044 C CA . GLU B 1 99 ? 48.737 15.729 16.437 1.00 16.52 977 GLU B CA 1
ATOM 3045 C C . GLU B 1 99 ? 47.710 16.757 16.912 1.00 11.66 977 GLU B C 1
ATOM 3046 O O . GLU B 1 99 ? 47.975 17.529 17.839 1.00 11.16 977 GLU B O 1
ATOM 3052 N N . THR B 1 100 ? 46.549 16.790 16.275 1.00 7.31 978 THR B N 1
ATOM 3053 C CA . THR B 1 100 ? 45.569 17.773 16.648 1.00 7.81 978 THR B CA 1
ATOM 3054 C C . THR B 1 100 ? 44.281 17.238 17.252 1.00 8.47 978 THR B C 1
ATOM 3055 O O . THR B 1 100 ? 43.309 17.977 17.323 1.00 9.14 978 THR B O 1
ATOM 3059 N N . ILE B 1 101 ? 44.272 15.989 17.722 1.00 7.67 979 ILE B N 1
ATOM 3060 C CA . ILE B 1 101 ? 43.056 15.421 18.314 1.00 10.68 979 ILE B CA 1
ATOM 3061 C C . ILE B 1 101 ? 42.683 16.217 19.563 1.00 9.90 979 ILE B C 1
ATOM 3062 O O . ILE B 1 101 ? 41.511 16.568 19.756 1.00 9.34 979 ILE B O 1
ATOM 3067 N N . TYR B 1 102 ? 43.681 16.513 20.401 1.00 7.52 980 TYR B N 1
ATOM 3068 C CA . TYR B 1 102 ? 43.448 17.297 21.608 1.00 11.77 980 TYR B CA 1
ATOM 3069 C C . TYR B 1 102 ? 42.955 18.727 21.329 1.00 11.78 980 TYR B C 1
ATOM 3070 O O . TYR B 1 102 ? 42.029 19.204 22.002 1.00 13.92 980 TYR B O 1
ATOM 3079 N N . ASP B 1 103 ? 43.585 19.410 20.368 1.00 9.58 981 ASP B N 1
ATOM 3080 C CA . ASP B 1 103 ? 43.199 20.782 19.979 1.00 6.03 981 ASP B CA 1
ATOM 3081 C C . ASP B 1 103 ? 41.745 20.792 19.521 1.00 4.28 981 ASP B C 1
ATOM 3082 O O . ASP B 1 103 ? 41.006 21.746 19.768 1.00 7.55 981 ASP B O 1
ATOM 3087 N N . PHE B 1 104 ? 41.355 19.736 18.819 1.00 5.97 982 PHE B N 1
ATOM 3088 C CA . PHE B 1 104 ? 39.983 19.592 18.317 1.00 6.88 982 PHE B CA 1
ATOM 3089 C C . PHE B 1 104 ? 38.984 19.493 19.471 1.00 10.69 982 PHE B C 1
ATOM 3090 O O . PHE B 1 104 ? 37.981 20.198 19.489 1.00 13.45 982 PHE B O 1
ATOM 3098 N N . TRP B 1 105 ? 39.244 18.598 20.423 1.00 14.71 983 TRP B N 1
ATOM 3099 C CA . TRP B 1 105 ? 38.332 18.430 21.550 1.00 13.77 983 TRP B CA 1
ATOM 3100 C C . TRP B 1 105 ? 38.274 19.633 22.468 1.00 13.48 983 TRP B C 1
ATOM 3101 O O . TRP B 1 105 ? 37.189 20.003 22.915 1.00 12.93 983 TRP B O 1
ATOM 3112 N N . ARG B 1 106 ? 39.422 20.251 22.744 1.00 12.76 984 ARG B N 1
ATOM 3113 C CA . ARG B 1 106 ? 39.430 21.429 23.593 1.00 12.63 984 ARG B CA 1
ATOM 3114 C C . ARG B 1 106 ? 38.693 22.581 22.914 1.00 12.24 984 ARG B C 1
ATOM 3115 O O . ARG B 1 106 ? 38.089 23.410 23.593 1.00 13.95 984 ARG B O 1
ATOM 3123 N N . MET B 1 107 ? 38.702 22.617 21.581 1.00 11.72 985 MET B N 1
ATOM 3124 C CA . MET B 1 107 ? 37.962 23.647 20.851 1.00 7.88 985 MET B CA 1
ATOM 3125 C C . MET B 1 107 ? 36.463 23.365 21.030 1.00 12.65 985 MET B C 1
ATOM 3126 O O . MET B 1 107 ? 35.669 24.274 21.335 1.00 12.54 985 MET B O 1
ATOM 3131 N N . VAL B 1 108 ? 36.083 22.114 20.759 1.00 12.09 986 VAL B N 1
ATOM 3132 C CA . VAL B 1 108 ? 34.705 21.654 20.900 1.00 11.87 986 VAL B CA 1
ATOM 3133 C C . VAL B 1 108 ? 34.179 22.025 22.290 1.00 12.73 986 VAL B C 1
ATOM 3134 O O . VAL B 1 108 ? 33.058 22.500 22.423 1.00 18.83 986 VAL B O 1
ATOM 3138 N N . TRP B 1 109 ? 35.009 21.851 23.314 1.00 14.02 987 TRP B N 1
ATOM 3139 C CA . TRP B 1 109 ? 34.603 22.164 24.677 1.00 14.42 987 TRP B CA 1
ATOM 3140 C C . TRP B 1 109 ? 34.462 23.657 24.897 1.00 15.15 987 TRP B C 1
ATOM 3141 O O . TRP B 1 109 ? 33.416 24.139 25.347 1.00 17.37 987 TRP B O 1
ATOM 3152 N N . HIS B 1 110 ? 35.520 24.387 24.577 1.00 15.42 988 HIS B N 1
ATOM 3153 C CA . HIS B 1 110 ? 35.531 25.825 24.741 1.00 13.75 988 HIS B CA 1
ATOM 3154 C C . HIS B 1 110 ? 34.472 26.555 23.942 1.00 12.95 988 HIS B C 1
ATOM 3155 O O . HIS B 1 110 ? 34.026 27.620 24.345 1.00 16.03 988 HIS B O 1
ATOM 3162 N N . GLU B 1 111 ? 34.113 26.020 22.783 1.00 12.93 989 GLU B N 1
ATOM 3163 C CA . GLU B 1 111 ? 33.089 26.637 21.945 1.00 9.50 989 GLU B CA 1
ATOM 3164 C C . GLU B 1 111 ? 31.692 26.171 22.316 1.00 7.50 989 GLU B C 1
ATOM 3165 O O . GLU B 1 111 ? 30.713 26.597 21.702 1.00 7.51 989 GLU B O 1
ATOM 3171 N N . ASN B 1 112 ? 31.613 25.287 23.310 1.00 8.87 990 ASN B N 1
ATOM 3172 C CA . ASN B 1 112 ? 30.357 24.735 23.776 1.00 8.50 990 ASN B CA 1
ATOM 3173 C C . ASN B 1 112 ? 29.578 24.120 22.617 1.00 8.96 990 ASN B C 1
ATOM 3174 O O . ASN B 1 112 ? 28.367 24.293 22.508 1.00 10.20 990 ASN B O 1
ATOM 3179 N N . THR B 1 113 ? 30.291 23.423 21.733 1.00 14.43 991 THR B N 1
ATOM 3180 C CA . THR B 1 113 ? 29.697 22.743 20.570 1.00 11.99 991 THR B CA 1
ATOM 3181 C C . THR B 1 113 ? 28.938 21.489 21.058 1.00 10.01 991 THR B C 1
ATOM 3182 O O . THR B 1 113 ? 29.382 20.820 21.997 1.00 9.29 991 THR B O 1
ATOM 3186 N N . ALA B 1 114 ? 27.790 21.195 20.450 1.00 8.70 992 ALA B N 1
ATOM 3187 C CA . ALA B 1 114 ? 26.988 20.020 20.821 1.00 9.95 992 ALA B CA 1
ATOM 3188 C C . ALA B 1 114 ? 26.886 19.021 19.689 1.00 11.73 992 ALA B C 1
ATOM 3189 O O . ALA B 1 114 ? 26.498 17.860 19.911 1.00 15.07 992 ALA B O 1
ATOM 3191 N N . SER B 1 115 ? 27.117 19.507 18.469 1.00 10.74 993 SER B N 1
ATOM 3192 C CA . SER B 1 115 ? 27.077 18.684 17.264 1.00 9.62 993 SER B CA 1
ATOM 3193 C C . SER B 1 115 ? 28.338 18.816 16.410 1.00 9.22 993 SER B C 1
ATOM 3194 O O . SER B 1 115 ? 28.777 19.927 16.085 1.00 6.91 993 SER B O 1
ATOM 3197 N N . ILE B 1 116 ? 28.898 17.660 16.055 1.00 11.04 994 ILE B N 1
ATOM 3198 C CA . ILE B 1 116 ? 30.090 17.533 15.213 1.00 5.36 994 ILE B CA 1
ATOM 3199 C C . ILE B 1 116 ? 29.614 16.871 13.924 1.00 4.31 994 ILE B C 1
ATOM 3200 O O . ILE B 1 116 ? 29.066 15.786 13.969 1.00 5.25 994 ILE B O 1
ATOM 3205 N N . ILE B 1 117 ? 29.787 17.539 12.790 1.00 3.64 995 ILE B N 1
ATOM 3206 C CA . ILE B 1 117 ? 29.390 17.003 11.502 1.00 4.53 995 ILE B CA 1
ATOM 3207 C C . ILE B 1 117 ? 30.643 16.547 10.744 1.00 4.90 995 ILE B C 1
ATOM 3208 O O . ILE B 1 117 ? 31.550 17.347 10.489 1.00 4.92 995 ILE B O 1
ATOM 3213 N N . MET B 1 118 ? 30.708 15.250 10.451 1.00 3.27 996 MET B N 1
ATOM 3214 C CA . MET B 1 118 ? 31.812 14.649 9.728 1.00 4.43 996 MET B CA 1
ATOM 3215 C C . MET B 1 118 ? 31.245 14.204 8.398 1.00 6.45 996 MET B C 1
ATOM 3216 O O . MET B 1 118 ? 30.356 13.365 8.370 1.00 8.96 996 MET B O 1
ATOM 3221 N N . VAL B 1 119 ? 31.701 14.812 7.305 1.00 6.91 997 VAL B N 1
ATOM 3222 C CA . VAL B 1 119 ? 31.205 14.467 5.986 1.00 7.32 997 VAL B CA 1
ATOM 3223 C C . VAL B 1 119 ? 32.302 13.888 5.096 1.00 9.20 997 VAL B C 1
ATOM 3224 O O . VAL B 1 119 ? 32.459 14.266 3.947 1.00 8.17 997 VAL B O 1
ATOM 3228 N N . THR B 1 120 ? 33.080 12.976 5.656 1.00 12.48 998 THR B N 1
ATOM 3229 C CA . THR B 1 120 ? 34.127 12.297 4.912 1.00 11.84 998 THR B CA 1
ATOM 3230 C C . THR B 1 120 ? 34.259 10.922 5.560 1.00 11.75 998 THR B C 1
ATOM 3231 O O . THR B 1 120 ? 33.866 10.742 6.709 1.00 11.38 998 THR B O 1
ATOM 3235 N N . ASN B 1 121 ? 34.725 9.940 4.802 1.00 11.63 999 ASN B N 1
ATOM 3236 C CA . ASN B 1 121 ? 34.958 8.619 5.362 1.00 11.52 999 ASN B CA 1
ATOM 3237 C C . ASN B 1 121 ? 36.412 8.633 5.814 1.00 9.76 999 ASN B C 1
ATOM 3238 O O . ASN B 1 121 ? 37.181 9.489 5.379 1.00 13.57 999 ASN B O 1
ATOM 3243 N N . LEU B 1 122 ? 36.782 7.732 6.716 1.00 9.31 1000 LEU B N 1
ATOM 3244 C CA . LEU B 1 122 ? 38.149 7.686 7.222 1.00 8.01 1000 LEU B CA 1
ATOM 3245 C C . LEU B 1 122 ? 39.208 7.436 6.143 1.00 5.59 1000 LEU B C 1
ATOM 3246 O O . LEU B 1 122 ? 40.317 7.945 6.236 1.00 2.00 1000 LEU B O 1
ATOM 3251 N N . VAL B 1 123 ? 38.914 6.560 5.191 1.00 8.62 1001 VAL B N 1
ATOM 3252 C CA . VAL B 1 123 ? 39.857 6.320 4.099 1.00 9.38 1001 VAL B CA 1
ATOM 3253 C C . VAL B 1 123 ? 39.043 6.247 2.813 1.00 8.31 1001 VAL B C 1
ATOM 3254 O O . VAL B 1 123 ? 37.938 5.680 2.800 1.00 9.79 1001 VAL B O 1
ATOM 3258 N N . GLU B 1 124 ? 39.519 6.942 1.786 1.00 4.77 1002 GLU B N 1
ATOM 3259 C CA . GLU B 1 124 ? 38.837 6.966 0.503 1.00 8.66 1002 GLU B CA 1
ATOM 3260 C C . GLU B 1 124 ? 39.902 6.851 -0.551 1.00 10.03 1002 GLU B C 1
ATOM 3261 O O . GLU B 1 124 ? 40.915 7.558 -0.498 1.00 7.43 1002 GLU B O 1
ATOM 3267 N N . VAL B 1 125 ? 39.641 5.967 -1.514 1.00 13.39 1003 VAL B N 1
ATOM 3268 C CA . VAL B 1 125 ? 40.553 5.673 -2.620 1.00 10.69 1003 VAL B CA 1
ATOM 3269 C C . VAL B 1 125 ? 41.953 5.342 -2.069 1.00 10.09 1003 VAL B C 1
ATOM 3270 O O . VAL B 1 125 ? 42.964 5.760 -2.617 1.00 8.71 1003 VAL B O 1
ATOM 3274 N N . GLY B 1 126 ? 41.989 4.627 -0.947 1.00 7.33 1004 GLY B N 1
ATOM 3275 C CA . GLY B 1 126 ? 43.259 4.219 -0.359 1.00 4.44 1004 GLY B CA 1
ATOM 3276 C C . GLY B 1 126 ? 43.948 5.229 0.515 1.00 3.67 1004 GLY B C 1
ATOM 3277 O O . GLY B 1 126 ? 44.945 4.917 1.170 1.00 4.16 1004 GLY B O 1
ATOM 3278 N N . ARG B 1 127 ? 43.404 6.436 0.551 1.00 8.56 1005 ARG B N 1
ATOM 3279 C CA . ARG B 1 127 ? 43.973 7.515 1.346 1.00 7.48 1005 ARG B CA 1
ATOM 3280 C C . ARG B 1 127 ? 43.242 7.787 2.671 1.00 6.52 1005 ARG B C 1
ATOM 3281 O O . ARG B 1 127 ? 42.018 7.736 2.739 1.00 6.52 1005 ARG B O 1
ATOM 3289 N N . VAL B 1 128 ? 44.032 7.996 3.722 1.00 4.11 1006 VAL B N 1
ATOM 3290 C CA . VAL B 1 128 ? 43.547 8.305 5.047 1.00 7.68 1006 VAL B CA 1
ATOM 3291 C C . VAL B 1 128 ? 43.150 9.786 5.017 1.00 9.17 1006 VAL B C 1
ATOM 3292 O O . VAL B 1 128 ? 43.997 10.656 4.869 1.00 10.06 1006 VAL B O 1
ATOM 3296 N N . LYS B 1 129 ? 41.856 10.042 5.156 1.00 7.57 1007 LYS B N 1
ATOM 3297 C CA . LYS B 1 129 ? 41.285 11.375 5.105 1.00 6.65 1007 LYS B CA 1
ATOM 3298 C C . LYS B 1 129 ? 41.133 12.097 6.436 1.00 7.09 1007 LYS B C 1
ATOM 3299 O O . LYS B 1 129 ? 41.040 13.324 6.490 1.00 7.84 1007 LYS B O 1
ATOM 3305 N N . CYS B 1 130 ? 41.162 11.345 7.516 1.00 8.23 1008 CYS B N 1
ATOM 3306 C CA . CYS B 1 130 ? 40.962 11.922 8.830 1.00 8.69 1008 CYS B CA 1
ATOM 3307 C C . CYS B 1 130 ? 41.329 10.832 9.792 1.00 9.10 1008 CYS B C 1
ATOM 3308 O O . CYS B 1 130 ? 41.107 9.661 9.487 1.00 12.65 1008 CYS B O 1
ATOM 3311 N N . CYS B 1 131 ? 41.936 11.178 10.921 1.00 12.78 1009 CYS B N 1
ATOM 3312 C CA . CYS B 1 131 ? 42.262 10.147 11.900 1.00 16.33 1009 CYS B CA 1
ATOM 3313 C C . CYS B 1 131 ? 41.011 9.853 12.775 1.00 16.57 1009 CYS B C 1
ATOM 3314 O O . CYS B 1 131 ? 40.056 10.654 12.815 1.00 19.74 1009 CYS B O 1
ATOM 3317 N N . LYS B 1 132 ? 40.956 8.680 13.397 1.00 13.45 1010 LYS B N 1
ATOM 3318 C CA . LYS B 1 132 ? 39.817 8.365 14.245 1.00 12.66 1010 LYS B CA 1
ATOM 3319 C C . LYS B 1 132 ? 40.056 9.116 15.556 1.00 12.10 1010 LYS B C 1
ATOM 3320 O O . LYS B 1 132 ? 40.797 8.646 16.418 1.00 8.41 1010 LYS B O 1
ATOM 3326 N N . TYR B 1 133 ? 39.482 10.316 15.659 1.00 10.70 1011 TYR B N 1
ATOM 3327 C CA . TYR B 1 133 ? 39.650 11.185 16.828 1.00 10.46 1011 TYR B CA 1
ATOM 3328 C C . TYR B 1 133 ? 38.695 10.909 17.992 1.00 14.40 1011 TYR B C 1
ATOM 3329 O O . TYR B 1 133 ? 38.758 11.574 19.031 1.00 16.41 1011 TYR B O 1
ATOM 3338 N N . TRP B 1 134 ? 37.801 9.943 17.825 1.00 16.39 1012 TRP B N 1
ATOM 3339 C CA . TRP B 1 134 ? 36.848 9.626 18.878 1.00 14.32 1012 TRP B CA 1
ATOM 3340 C C . TRP B 1 134 ? 37.103 8.193 19.350 1.00 17.51 1012 TRP B C 1
ATOM 3341 O O . TRP B 1 134 ? 37.705 7.389 18.621 1.00 17.32 1012 TRP B O 1
ATOM 3352 N N . PRO B 1 135 ? 36.647 7.847 20.569 1.00 16.65 1013 PRO B N 1
ATOM 3353 C CA . PRO B 1 135 ? 36.869 6.494 21.074 1.00 13.48 1013 PRO B CA 1
ATOM 3354 C C . PRO B 1 135 ? 35.737 5.520 20.782 1.00 12.84 1013 PRO B C 1
ATOM 3355 O O . PRO B 1 135 ? 34.604 5.917 20.537 1.00 15.69 1013 PRO B O 1
ATOM 3359 N N . ASP B 1 136 ? 36.062 4.231 20.782 1.00 17.35 1014 ASP B N 1
ATOM 3360 C CA . ASP B 1 136 ? 35.061 3.189 20.554 1.00 16.38 1014 ASP B CA 1
ATOM 3361 C C . ASP B 1 136 ? 34.337 2.842 21.848 1.00 14.03 1014 ASP B C 1
ATOM 3362 O O . ASP B 1 136 ? 33.252 2.285 21.818 1.00 13.38 1014 ASP B O 1
ATOM 3367 N N . ASP B 1 137 ? 34.976 3.160 22.971 1.00 13.79 1015 ASP B N 1
ATOM 3368 C CA . ASP B 1 137 ? 34.437 2.955 24.302 1.00 14.64 1015 ASP B CA 1
ATOM 3369 C C . ASP B 1 137 ? 34.645 4.281 25.031 1.00 10.66 1015 ASP B C 1
ATOM 3370 O O . ASP B 1 137 ? 33.747 5.116 25.084 1.00 8.71 1015 ASP B O 1
ATOM 3375 N N . THR B 1 138 ? 35.840 4.480 25.563 1.00 9.74 1016 THR B N 1
ATOM 3376 C CA . THR B 1 138 ? 36.156 5.702 26.272 1.00 13.64 1016 THR B CA 1
ATOM 3377 C C . THR B 1 138 ? 37.644 6.016 26.147 1.00 17.75 1016 THR B C 1
ATOM 3378 O O . THR B 1 138 ? 38.485 5.114 26.002 1.00 17.80 1016 THR B O 1
ATOM 3382 N N . GLU B 1 139 ? 37.958 7.305 26.217 1.00 20.33 1017 GLU B N 1
ATOM 3383 C CA . GLU B 1 139 ? 39.324 7.757 26.112 1.00 16.69 1017 GLU B CA 1
ATOM 3384 C C . GLU B 1 139 ? 39.506 9.139 26.735 1.00 16.47 1017 GLU B C 1
ATOM 3385 O O . GLU B 1 139 ? 38.615 9.985 26.703 1.00 17.31 1017 GLU B O 1
ATOM 3391 N N . ILE B 1 140 ? 40.658 9.336 27.356 1.00 19.04 1018 ILE B N 1
ATOM 3392 C CA . ILE B 1 140 ? 40.993 10.596 27.996 1.00 15.76 1018 ILE B CA 1
ATOM 3393 C C . ILE B 1 140 ? 42.059 11.296 27.159 1.00 15.08 1018 ILE B C 1
ATOM 3394 O O . ILE B 1 140 ? 43.150 10.766 26.954 1.00 14.71 1018 ILE B O 1
ATOM 3399 N N . TYR B 1 141 ? 41.695 12.446 26.608 1.00 13.49 1019 TYR B N 1
ATOM 3400 C CA . TYR B 1 141 ? 42.584 13.266 25.801 1.00 14.58 1019 TYR B CA 1
ATOM 3401 C C . TYR B 1 141 ? 43.061 14.411 26.680 1.00 16.09 1019 TYR B C 1
ATOM 3402 O O . TYR B 1 141 ? 42.465 15.492 26.691 1.00 19.37 1019 TYR B O 1
ATOM 3411 N N . LYS B 1 142 ? 44.130 14.157 27.424 1.00 19.85 1020 LYS B N 1
ATOM 3412 C CA . LYS B 1 142 ? 44.719 15.115 28.350 1.00 21.56 1020 LYS B CA 1
ATOM 3413 C C . LYS B 1 142 ? 43.753 15.341 29.504 1.00 23.45 1020 LYS B C 1
ATOM 3414 O O . LYS B 1 142 ? 43.751 14.564 30.453 1.00 26.98 1020 LYS B O 1
ATOM 3420 N N . ASP B 1 143 ? 42.890 16.344 29.405 1.00 21.07 1021 ASP B N 1
ATOM 3421 C CA . ASP B 1 143 ? 41.941 16.617 30.481 1.00 20.31 1021 ASP B CA 1
ATOM 3422 C C . ASP B 1 143 ? 40.484 16.507 30.038 1.00 18.60 1021 ASP B C 1
ATOM 3423 O O . ASP B 1 143 ? 39.577 16.846 30.787 1.00 20.17 1021 ASP B O 1
ATOM 3428 N N . ILE B 1 144 ? 40.274 16.066 28.803 1.00 17.69 1022 ILE B N 1
ATOM 3429 C CA . ILE B 1 144 ? 38.936 15.894 28.254 1.00 13.92 1022 ILE B CA 1
ATOM 3430 C C . ILE B 1 144 ? 38.652 14.404 28.109 1.00 14.19 1022 ILE B C 1
ATOM 3431 O O . ILE B 1 144 ? 39.400 13.691 27.454 1.00 15.63 1022 ILE B O 1
ATOM 3436 N N . LYS B 1 145 ? 37.633 13.916 28.809 1.00 15.68 1023 LYS B N 1
ATOM 3437 C CA . LYS B 1 145 ? 37.248 12.516 28.725 1.00 13.50 1023 LYS B CA 1
ATOM 3438 C C . LYS B 1 145 ? 36.061 12.382 27.773 1.00 11.16 1023 LYS B C 1
ATOM 3439 O O . LYS B 1 145 ? 35.087 13.134 27.875 1.00 9.60 1023 LYS B O 1
ATOM 3445 N N . VAL B 1 146 ? 36.152 11.439 26.839 1.00 9.49 1024 VAL B N 1
ATOM 3446 C CA . VAL B 1 146 ? 35.090 11.206 25.869 1.00 9.50 1024 VAL B CA 1
ATOM 3447 C C . VAL B 1 146 ? 34.606 9.741 25.945 1.00 10.60 1024 VAL B C 1
ATOM 3448 O O . VAL B 1 146 ? 35.386 8.800 25.726 1.00 10.17 1024 VAL B O 1
ATOM 3452 N N . THR B 1 147 ? 33.320 9.558 26.228 1.00 7.60 1025 THR B N 1
ATOM 3453 C CA . THR B 1 147 ? 32.750 8.225 26.328 1.00 8.29 1025 THR B CA 1
ATOM 3454 C C . THR B 1 147 ? 31.631 7.999 25.322 1.00 7.52 1025 THR B C 1
ATOM 3455 O O . THR B 1 147 ? 30.671 8.763 25.286 1.00 8.16 1025 THR B O 1
ATOM 3459 N N . LEU B 1 148 ? 31.788 6.972 24.484 1.00 7.85 1026 LEU B N 1
ATOM 3460 C CA . LEU B 1 148 ? 30.786 6.611 23.488 1.00 10.73 1026 LEU B CA 1
ATOM 3461 C C . LEU B 1 148 ? 29.607 6.057 24.293 1.00 11.66 1026 LEU B C 1
ATOM 3462 O O . LEU B 1 148 ? 29.766 5.097 25.046 1.00 9.60 1026 LEU B O 1
ATOM 3467 N N . ILE B 1 149 ? 28.441 6.675 24.106 1.00 13.83 1027 ILE B N 1
ATOM 3468 C CA . ILE B 1 149 ? 27.207 6.360 24.829 1.00 12.66 1027 ILE B CA 1
ATOM 3469 C C . ILE B 1 149 ? 26.103 5.733 23.971 1.00 13.28 1027 ILE B C 1
ATOM 3470 O O . ILE B 1 149 ? 25.153 5.129 24.481 1.00 18.33 1027 ILE B O 1
ATOM 3475 N N . GLU B 1 150 ? 26.222 5.878 22.665 1.00 11.41 1028 GLU B N 1
ATOM 3476 C CA . GLU B 1 150 ? 25.268 5.283 21.745 1.00 9.42 1028 GLU B CA 1
ATOM 3477 C C . GLU B 1 150 ? 25.794 5.387 20.328 1.00 6.71 1028 GLU B C 1
ATOM 3478 O O . GLU B 1 150 ? 26.650 6.217 20.043 1.00 8.07 1028 GLU B O 1
ATOM 3484 N N . THR B 1 151 ? 25.317 4.491 19.470 1.00 11.42 1029 THR B N 1
ATOM 3485 C CA . THR B 1 151 ? 25.664 4.447 18.054 1.00 10.38 1029 THR B CA 1
ATOM 3486 C C . THR B 1 151 ? 24.382 4.061 17.328 1.00 11.74 1029 THR B C 1
ATOM 3487 O O . THR B 1 151 ? 23.794 3.007 17.603 1.00 12.73 1029 THR B O 1
ATOM 3491 N N . GLU B 1 152 ? 23.946 4.921 16.414 1.00 13.59 1030 GLU B N 1
ATOM 3492 C CA . GLU B 1 152 ? 22.738 4.673 15.643 1.00 12.31 1030 GLU B CA 1
ATOM 3493 C C . GLU B 1 152 ? 23.095 4.668 14.154 1.00 14.11 1030 GLU B C 1
ATOM 3494 O O . GLU B 1 152 ? 23.574 5.669 13.592 1.00 14.40 1030 GLU B O 1
ATOM 3500 N N . LEU B 1 153 ? 22.874 3.518 13.531 1.00 12.09 1031 LEU B N 1
ATOM 3501 C CA . LEU B 1 153 ? 23.188 3.320 12.146 1.00 9.01 1031 LEU B CA 1
ATOM 3502 C C . LEU B 1 153 ? 21.987 3.481 11.279 1.00 12.38 1031 LEU B C 1
ATOM 3503 O O . LEU B 1 153 ? 20.938 2.893 11.518 1.00 13.13 1031 LEU B O 1
ATOM 3508 N N . LEU B 1 154 ? 22.160 4.273 10.237 1.00 15.81 1032 LEU B N 1
ATOM 3509 C CA . LEU B 1 154 ? 21.119 4.505 9.262 1.00 15.46 1032 LEU B CA 1
ATOM 3510 C C . LEU B 1 154 ? 21.714 4.319 7.873 1.00 15.16 1032 LEU B C 1
ATOM 3511 O O . LEU B 1 154 ? 22.925 4.132 7.718 1.00 15.11 1032 LEU B O 1
ATOM 3516 N N . ALA B 1 155 ? 20.853 4.393 6.872 1.00 18.12 1033 ALA B N 1
ATOM 3517 C CA . ALA B 1 155 ? 21.243 4.212 5.476 1.00 21.39 1033 ALA B CA 1
ATOM 3518 C C . ALA B 1 155 ? 22.573 4.840 5.053 1.00 20.71 1033 ALA B C 1
ATOM 3519 O O . ALA B 1 155 ? 23.535 4.125 4.744 1.00 19.66 1033 ALA B O 1
ATOM 3521 N N . GLU B 1 156 ? 22.646 6.169 5.083 1.00 18.62 1034 GLU B N 1
ATOM 3522 C CA . GLU B 1 156 ? 23.854 6.852 4.639 1.00 14.95 1034 GLU B CA 1
ATOM 3523 C C . GLU B 1 156 ? 24.596 7.618 5.701 1.00 12.33 1034 GLU B C 1
ATOM 3524 O O . GLU B 1 156 ? 25.375 8.513 5.384 1.00 17.20 1034 GLU B O 1
ATOM 3530 N N . TYR B 1 157 ? 24.353 7.301 6.962 1.00 6.72 1035 TYR B N 1
ATOM 3531 C CA . TYR B 1 157 ? 25.057 7.998 8.014 1.00 7.75 1035 TYR B CA 1
ATOM 3532 C C . TYR B 1 157 ? 24.898 7.259 9.317 1.00 6.14 1035 TYR B C 1
ATOM 3533 O O . TYR B 1 157 ? 24.062 6.383 9.422 1.00 8.59 1035 TYR B O 1
ATOM 3542 N N . VAL B 1 158 ? 25.738 7.597 10.285 1.00 9.14 1036 VAL B N 1
ATOM 3543 C CA . VAL B 1 158 ? 25.716 7.006 11.618 1.00 11.11 1036 VAL B CA 1
ATOM 3544 C C . VAL B 1 158 ? 25.693 8.160 12.612 1.00 9.81 1036 VAL B C 1
ATOM 3545 O O . VAL B 1 158 ? 26.315 9.186 12.355 1.00 8.06 1036 VAL B O 1
ATOM 3549 N N . ILE B 1 159 ? 24.970 8.017 13.721 1.00 6.32 1037 ILE B N 1
ATOM 3550 C CA . ILE B 1 159 ? 24.981 9.058 14.749 1.00 13.35 1037 ILE B CA 1
ATOM 3551 C C . ILE B 1 159 ? 25.692 8.474 15.982 1.00 15.13 1037 ILE B C 1
ATOM 3552 O O . ILE B 1 159 ? 25.242 7.464 16.539 1.00 17.09 1037 ILE B O 1
ATOM 3557 N N . ARG B 1 160 ? 26.822 9.060 16.367 1.00 14.50 1038 ARG B N 1
ATOM 3558 C CA . ARG B 1 160 ? 27.538 8.612 17.557 1.00 10.82 1038 ARG B CA 1
ATOM 3559 C C . ARG B 1 160 ? 27.300 9.641 18.680 1.00 10.47 1038 ARG B C 1
ATOM 3560 O O . ARG B 1 160 ? 27.564 10.826 18.512 1.00 12.78 1038 ARG B O 1
ATOM 3568 N N . THR B 1 161 ? 26.759 9.196 19.806 1.00 5.96 1039 THR B N 1
ATOM 3569 C CA . THR B 1 161 ? 26.477 10.082 20.919 1.00 3.09 1039 THR B CA 1
ATOM 3570 C C . THR B 1 161 ? 27.541 9.925 21.984 1.00 6.22 1039 THR B C 1
ATOM 3571 O O . THR B 1 161 ? 27.877 8.794 22.345 1.00 6.29 1039 THR B O 1
ATOM 3575 N N . PHE B 1 162 ? 28.057 11.040 22.505 1.00 6.60 1040 PHE B N 1
ATOM 3576 C CA . PHE B 1 162 ? 29.125 10.982 23.511 1.00 7.24 1040 PHE B CA 1
ATOM 3577 C C . PHE B 1 162 ? 28.768 11.686 24.805 1.00 10.45 1040 PHE B C 1
ATOM 3578 O O . PHE B 1 162 ? 27.918 12.570 24.816 1.00 16.53 1040 PHE B O 1
ATOM 3586 N N . ALA B 1 163 ? 29.414 11.254 25.887 1.00 12.98 1041 ALA B N 1
ATOM 3587 C CA . ALA B 1 163 ? 29.272 11.837 27.214 1.00 13.80 1041 ALA B CA 1
ATOM 3588 C C . ALA B 1 163 ? 30.656 12.432 27.372 1.00 13.13 1041 ALA B C 1
ATOM 3589 O O . ALA B 1 163 ? 31.619 11.696 27.574 1.00 12.43 1041 ALA B O 1
ATOM 3591 N N . VAL B 1 164 ? 30.758 13.750 27.257 1.00 12.29 1042 VAL B N 1
ATOM 3592 C CA . VAL B 1 164 ? 32.043 14.426 27.328 1.00 10.51 1042 VAL B CA 1
ATOM 3593 C C . VAL B 1 164 ? 32.230 15.187 28.639 1.00 13.90 1042 VAL B C 1
ATOM 3594 O O . VAL B 1 164 ? 31.322 15.897 29.081 1.00 14.25 1042 VAL B O 1
ATOM 3598 N N . GLU B 1 165 ? 33.416 15.055 29.235 1.00 13.82 1043 GLU B N 1
ATOM 3599 C CA . GLU B 1 165 ? 33.723 15.657 30.528 1.00 17.89 1043 GLU B CA 1
ATOM 3600 C C . GLU B 1 165 ? 35.083 16.319 30.563 1.00 18.22 1043 GLU B C 1
ATOM 3601 O O . GLU B 1 165 ? 36.008 15.832 29.941 1.00 24.87 1043 GLU B O 1
ATOM 3607 N N . LYS B 1 166 ? 35.216 17.407 31.317 1.00 20.70 1044 LYS B N 1
ATOM 3608 C CA . LYS B 1 166 ? 36.488 18.129 31.441 1.00 20.40 1044 LYS B CA 1
ATOM 3609 C C . LYS B 1 166 ? 36.928 17.975 32.889 1.00 18.86 1044 LYS B C 1
ATOM 3610 O O . LYS B 1 166 ? 36.075 17.969 33.777 1.00 22.35 1044 LYS B O 1
ATOM 3616 N N . ARG B 1 167 ? 38.228 17.858 33.151 1.00 18.23 1045 ARG B N 1
ATOM 3617 C CA . ARG B 1 167 ? 38.691 17.709 34.534 1.00 17.05 1045 ARG B CA 1
ATOM 3618 C C . ARG B 1 167 ? 38.408 18.945 35.389 1.00 19.79 1045 ARG B C 1
ATOM 3619 O O . ARG B 1 167 ? 38.664 20.094 34.976 1.00 20.92 1045 ARG B O 1
ATOM 3621 N N . GLY B 1 168 ? 37.840 18.695 36.568 1.00 20.64 1046 GLY B N 1
ATOM 3622 C CA . GLY B 1 168 ? 37.522 19.753 37.504 1.00 18.14 1046 GLY B CA 1
ATOM 3623 C C . GLY B 1 168 ? 36.258 20.527 37.207 1.00 21.13 1046 GLY B C 1
ATOM 3624 O O . GLY B 1 168 ? 35.910 21.430 37.959 1.00 26.41 1046 GLY B O 1
ATOM 3625 N N . VAL B 1 169 ? 35.582 20.212 36.110 1.00 19.25 1047 VAL B N 1
ATOM 3626 C CA . VAL B 1 169 ? 34.351 20.906 35.756 1.00 18.81 1047 VAL B CA 1
ATOM 3627 C C . VAL B 1 169 ? 33.285 19.861 35.991 1.00 22.36 1047 VAL B C 1
ATOM 3628 O O . VAL B 1 169 ? 33.284 18.834 35.309 1.00 26.98 1047 VAL B O 1
ATOM 3632 N N . HIS B 1 170 ? 32.431 20.086 36.994 1.00 22.85 1048 HIS B N 1
ATOM 3633 C CA . HIS B 1 170 ? 31.355 19.152 37.341 1.00 20.31 1048 HIS B CA 1
ATOM 3634 C C . HIS B 1 170 ? 30.221 19.278 36.350 1.00 17.29 1048 HIS B C 1
ATOM 3635 O O . HIS B 1 170 ? 29.177 19.860 36.630 1.00 20.21 1048 HIS B O 1
ATOM 3637 N N . GLU B 1 171 ? 30.433 18.685 35.188 1.00 16.94 1049 GLU B N 1
ATOM 3638 C CA . GLU B 1 171 ? 29.464 18.726 34.114 1.00 15.62 1049 GLU B CA 1
ATOM 3639 C C . GLU B 1 171 ? 29.710 17.540 33.176 1.00 14.29 1049 GLU B C 1
ATOM 3640 O O . GLU B 1 171 ? 30.809 16.983 33.126 1.00 11.59 1049 GLU B O 1
ATOM 3646 N N . ILE B 1 172 ? 28.644 17.085 32.540 1.00 13.54 1050 ILE B N 1
ATOM 3647 C CA . ILE B 1 172 ? 28.710 15.987 31.590 1.00 15.34 1050 ILE B CA 1
ATOM 3648 C C . ILE B 1 172 ? 27.875 16.507 30.424 1.00 14.95 1050 ILE B C 1
ATOM 3649 O O . ILE B 1 172 ? 26.692 16.804 30.601 1.00 14.75 1050 ILE B O 1
ATOM 3654 N N . ARG B 1 173 ? 28.500 16.645 29.253 1.00 14.32 1051 ARG B N 1
ATOM 3655 C CA . ARG B 1 173 ? 27.812 17.161 28.073 1.00 11.74 1051 ARG B CA 1
ATOM 3656 C C . ARG B 1 173 ? 27.579 16.096 27.039 1.00 9.05 1051 ARG B C 1
ATOM 3657 O O . ARG B 1 173 ? 28.462 15.289 26.758 1.00 10.06 1051 ARG B O 1
ATOM 3665 N N . GLU B 1 174 ? 26.408 16.128 26.431 1.00 8.70 1052 GLU B N 1
ATOM 3666 C CA . GLU B 1 174 ? 26.089 15.182 25.398 1.00 9.99 1052 GLU B CA 1
ATOM 3667 C C . GLU B 1 174 ? 26.477 15.845 24.096 1.00 10.49 1052 GLU B C 1
ATOM 3668 O O . GLU B 1 174 ? 25.942 16.900 23.757 1.00 7.93 1052 GLU B O 1
ATOM 3674 N N . ILE B 1 175 ? 27.416 15.245 23.375 1.00 12.30 1053 ILE B N 1
ATOM 3675 C CA . ILE B 1 175 ? 27.854 15.787 22.083 1.00 12.40 1053 ILE B CA 1
ATOM 3676 C C . ILE B 1 175 ? 27.680 14.697 21.048 1.00 9.84 1053 ILE B C 1
ATOM 3677 O O . ILE B 1 175 ? 28.167 13.591 21.227 1.00 10.19 1053 ILE B O 1
ATOM 3682 N N . ARG B 1 176 ? 26.942 14.995 19.993 1.00 9.96 1054 ARG B N 1
ATOM 3683 C CA . ARG B 1 176 ? 26.709 14.022 18.939 1.00 11.53 1054 ARG B CA 1
ATOM 3684 C C . ARG B 1 176 ? 27.532 14.308 17.695 1.00 12.12 1054 ARG B C 1
ATOM 3685 O O . ARG B 1 176 ? 27.671 15.471 17.289 1.00 10.92 1054 ARG B O 1
ATOM 3693 N N . GLN B 1 177 ? 28.084 13.243 17.112 1.00 8.14 1055 GLN B N 1
ATOM 3694 C CA . GLN B 1 177 ? 28.848 13.315 15.878 1.00 5.04 1055 GLN B CA 1
ATOM 3695 C C . GLN B 1 177 ? 27.931 12.716 14.809 1.00 4.36 1055 GLN B C 1
ATOM 3696 O O . GLN B 1 177 ? 27.431 11.594 14.949 1.00 8.09 1055 GLN B O 1
ATOM 3702 N N . PHE B 1 178 ? 27.625 13.509 13.798 1.00 5.49 1056 PHE B N 1
ATOM 3703 C CA . PHE B 1 178 ? 26.767 13.088 12.708 1.00 4.87 1056 PHE B CA 1
ATOM 3704 C C . PHE B 1 178 ? 27.750 12.789 11.576 1.00 8.15 1056 PHE B C 1
ATOM 3705 O O . PHE B 1 178 ? 28.305 13.701 10.955 1.00 4.94 1056 PHE B O 1
ATOM 3713 N N . HIS B 1 179 ? 28.003 11.500 11.370 1.00 7.21 1057 HIS B N 1
ATOM 3714 C CA . HIS B 1 179 ? 28.931 11.008 10.357 1.00 5.21 1057 HIS B CA 1
ATOM 3715 C C . HIS B 1 179 ? 28.231 10.589 9.085 1.00 5.02 1057 HIS B C 1
ATOM 3716 O O . HIS B 1 179 ? 27.678 9.504 9.019 1.00 7.97 1057 HIS B O 1
ATOM 3723 N N . PHE B 1 180 ? 28.232 11.451 8.084 1.00 5.54 1058 PHE B N 1
ATOM 3724 C CA . PHE B 1 180 ? 27.633 11.112 6.801 1.00 7.17 1058 PHE B CA 1
ATOM 3725 C C . PHE B 1 180 ? 28.640 10.188 6.066 1.00 13.59 1058 PHE B C 1
ATOM 3726 O O . PHE B 1 180 ? 29.798 10.575 5.783 1.00 10.55 1058 PHE B O 1
ATOM 3734 N N . THR B 1 181 ? 28.208 8.949 5.830 1.00 15.32 1059 THR B N 1
ATOM 3735 C CA . THR B 1 181 ? 29.029 7.939 5.168 1.00 13.18 1059 THR B CA 1
ATOM 3736 C C . THR B 1 181 ? 28.596 7.731 3.721 1.00 9.71 1059 THR B C 1
ATOM 3737 O O . THR B 1 181 ? 29.213 6.944 3.003 1.00 12.74 1059 THR B O 1
ATOM 3741 N N . GLY B 1 182 ? 27.541 8.412 3.289 1.00 9.48 1060 GLY B N 1
ATOM 3742 C CA . GLY B 1 182 ? 27.068 8.217 1.930 1.00 6.74 1060 GLY B CA 1
ATOM 3743 C C . GLY B 1 182 ? 27.670 9.037 0.801 1.00 10.44 1060 GLY B C 1
ATOM 3744 O O . GLY B 1 182 ? 27.080 9.112 -0.284 1.00 12.26 1060 GLY B O 1
ATOM 3745 N N . TRP B 1 183 ? 28.802 9.688 1.019 1.00 9.11 1061 TRP B N 1
ATOM 3746 C CA . TRP B 1 183 ? 29.370 10.466 -0.075 1.00 10.08 1061 TRP B CA 1
ATOM 3747 C C . TRP B 1 183 ? 30.338 9.580 -0.848 1.00 9.65 1061 TRP B C 1
ATOM 3748 O O . TRP B 1 183 ? 31.255 9.006 -0.275 1.00 6.57 1061 TRP B O 1
ATOM 3759 N N . PRO B 1 184 ? 30.126 9.449 -2.163 1.00 10.54 1062 PRO B N 1
ATOM 3760 C CA . PRO B 1 184 ? 30.952 8.632 -3.048 1.00 12.40 1062 PRO B CA 1
ATOM 3761 C C . PRO B 1 184 ? 32.443 8.952 -3.135 1.00 18.37 1062 PRO B C 1
ATOM 3762 O O . PRO B 1 184 ? 32.875 10.103 -3.012 1.00 21.53 1062 PRO B O 1
ATOM 3766 N N . ASP B 1 185 ? 33.206 7.895 -3.388 1.00 18.85 1063 ASP B N 1
ATOM 3767 C CA . ASP B 1 185 ? 34.655 7.925 -3.543 1.00 22.94 1063 ASP B CA 1
ATOM 3768 C C . ASP B 1 185 ? 35.108 8.964 -4.551 1.00 21.01 1063 ASP B C 1
ATOM 3769 O O . ASP B 1 185 ? 36.279 9.322 -4.609 1.00 22.09 1063 ASP B O 1
ATOM 3774 N N . HIS B 1 186 ? 34.189 9.363 -5.409 1.00 18.79 1064 HIS B N 1
ATOM 3775 C CA . HIS B 1 186 ? 34.491 10.320 -6.448 1.00 21.99 1064 HIS B CA 1
ATOM 3776 C C . HIS B 1 186 ? 33.191 11.017 -6.790 1.00 22.66 1064 HIS B C 1
ATOM 3777 O O . HIS B 1 186 ? 32.112 10.411 -6.690 1.00 23.76 1064 HIS B O 1
ATOM 3784 N N . GLY B 1 187 ? 33.304 12.248 -7.276 1.00 20.77 1065 GLY B N 1
ATOM 3785 C CA . GLY B 1 187 ? 32.124 13.001 -7.645 1.00 17.46 1065 GLY B CA 1
ATOM 3786 C C . GLY B 1 187 ? 31.324 13.372 -6.419 1.00 15.88 1065 GLY B C 1
ATOM 3787 O O . GLY B 1 187 ? 31.879 13.510 -5.328 1.00 17.47 1065 GLY B O 1
ATOM 3788 N N . VAL B 1 188 ? 30.014 13.468 -6.605 1.00 16.64 1066 VAL B N 1
ATOM 3789 C CA . VAL B 1 188 ? 29.060 13.849 -5.561 1.00 16.54 1066 VAL B CA 1
ATOM 3790 C C . VAL B 1 188 ? 27.924 12.813 -5.557 1.00 16.72 1066 VAL B C 1
ATOM 3791 O O . VAL B 1 188 ? 27.820 12.013 -6.490 1.00 18.81 1066 VAL B O 1
ATOM 3795 N N . PRO B 1 189 ? 27.080 12.785 -4.504 1.00 17.03 1067 PRO B N 1
ATOM 3796 C CA . PRO B 1 189 ? 25.984 11.807 -4.479 1.00 15.33 1067 PRO B CA 1
ATOM 3797 C C . PRO B 1 189 ? 25.080 11.849 -5.711 1.00 16.21 1067 PRO B C 1
ATOM 3798 O O . PRO B 1 189 ? 24.801 12.911 -6.257 1.00 19.07 1067 PRO B O 1
ATOM 3802 N N . TYR B 1 190 ? 24.634 10.672 -6.137 1.00 16.85 1068 TYR B N 1
ATOM 3803 C CA . TYR B 1 190 ? 23.740 10.504 -7.281 1.00 18.12 1068 TYR B CA 1
ATOM 3804 C C . TYR B 1 190 ? 22.347 11.057 -6.932 1.00 16.34 1068 TYR B C 1
ATOM 3805 O O . TYR B 1 190 ? 21.601 11.512 -7.796 1.00 14.48 1068 TYR B O 1
ATOM 3814 N N . HIS B 1 191 ? 21.980 10.962 -5.661 1.00 18.90 1069 HIS B N 1
ATOM 3815 C CA . HIS B 1 191 ? 20.705 11.488 -5.172 1.00 16.85 1069 HIS B CA 1
ATOM 3816 C C . HIS B 1 191 ? 21.082 12.362 -3.987 1.00 12.39 1069 HIS B C 1
ATOM 3817 O O . HIS B 1 191 ? 21.908 11.979 -3.158 1.00 12.98 1069 HIS B O 1
ATOM 3824 N N . ALA B 1 192 ? 20.525 13.557 -3.931 1.00 13.31 1070 ALA B N 1
ATOM 3825 C CA . ALA B 1 192 ? 20.795 14.447 -2.814 1.00 12.31 1070 ALA B CA 1
ATOM 3826 C C . ALA B 1 192 ? 19.948 13.988 -1.630 1.00 12.20 1070 ALA B C 1
ATOM 3827 O O . ALA B 1 192 ? 20.155 14.435 -0.502 1.00 15.41 1070 ALA B O 1
ATOM 3829 N N . THR B 1 193 ? 19.025 13.059 -1.888 1.00 13.14 1071 THR B N 1
ATOM 3830 C CA . THR B 1 193 ? 18.100 12.542 -0.878 1.00 11.46 1071 THR B CA 1
ATOM 3831 C C . THR B 1 193 ? 18.722 12.193 0.471 1.00 11.10 1071 THR B C 1
ATOM 3832 O O . THR B 1 193 ? 18.254 12.661 1.512 1.00 14.34 1071 THR B O 1
ATOM 3836 N N . GLY B 1 194 ? 19.809 11.427 0.445 1.00 11.73 1072 GLY B N 1
ATOM 3837 C CA . GLY B 1 194 ? 20.468 11.007 1.672 1.00 9.86 1072 GLY B CA 1
ATOM 3838 C C . GLY B 1 194 ? 21.058 12.132 2.492 1.00 14.55 1072 GLY B C 1
ATOM 3839 O O . GLY B 1 194 ? 20.892 12.162 3.714 1.00 16.96 1072 GLY B O 1
ATOM 3840 N N . LEU B 1 195 ? 21.768 13.048 1.827 1.00 15.94 1073 LEU B N 1
ATOM 3841 C CA . LEU B 1 195 ? 22.384 14.192 2.495 1.00 10.86 1073 LEU B CA 1
ATOM 3842 C C . LEU B 1 195 ? 21.288 15.129 3.020 1.00 8.33 1073 LEU B C 1
ATOM 3843 O O . LEU B 1 195 ? 21.458 15.756 4.051 1.00 8.21 1073 LEU B O 1
ATOM 3848 N N . LEU B 1 196 ? 20.167 15.196 2.312 1.00 4.52 1074 LEU B N 1
ATOM 3849 C CA . LEU B 1 196 ? 19.031 16.016 2.716 1.00 7.06 1074 LEU B CA 1
ATOM 3850 C C . LEU B 1 196 ? 18.450 15.433 3.991 1.00 10.58 1074 LEU B C 1
ATOM 3851 O O . LEU B 1 196 ? 18.151 16.166 4.946 1.00 15.35 1074 LEU B O 1
ATOM 3856 N N . GLY B 1 197 ? 18.315 14.111 4.016 1.00 9.10 1075 GLY B N 1
ATOM 3857 C CA . GLY B 1 197 ? 17.823 13.441 5.209 1.00 7.27 1075 GLY B CA 1
ATOM 3858 C C . GLY B 1 197 ? 18.780 13.699 6.362 1.00 6.15 1075 GLY B C 1
ATOM 3859 O O . GLY B 1 197 ? 18.338 13.994 7.458 1.00 9.15 1075 GLY B O 1
ATOM 3860 N N . PHE B 1 198 ? 20.087 13.622 6.103 1.00 7.57 1076 PHE B N 1
ATOM 3861 C CA . PHE B 1 198 ? 21.138 13.879 7.111 1.00 6.02 1076 PHE B CA 1
ATOM 3862 C C . PHE B 1 198 ? 21.037 15.307 7.695 1.00 7.84 1076 PHE B C 1
ATOM 3863 O O . PHE B 1 198 ? 21.120 15.503 8.919 1.00 8.00 1076 PHE B O 1
ATOM 3871 N N . VAL B 1 199 ? 20.848 16.298 6.822 1.00 10.72 1077 VAL B N 1
ATOM 3872 C CA . VAL B 1 199 ? 20.737 17.708 7.236 1.00 14.15 1077 VAL B CA 1
ATOM 3873 C C . VAL B 1 199 ? 19.583 17.933 8.229 1.00 12.46 1077 VAL B C 1
ATOM 3874 O O . VAL B 1 199 ? 19.780 18.556 9.276 1.00 11.69 1077 VAL B O 1
ATOM 3878 N N . ARG B 1 200 ? 18.409 17.382 7.915 1.00 12.66 1078 ARG B N 1
ATOM 3879 C CA . ARG B 1 200 ? 17.221 17.502 8.772 1.00 14.30 1078 ARG B CA 1
ATOM 3880 C C . ARG B 1 200 ? 17.405 16.835 10.131 1.00 15.42 1078 ARG B C 1
ATOM 3881 O O . ARG B 1 200 ? 16.855 17.296 11.137 1.00 16.60 1078 ARG B O 1
ATOM 3889 N N . GLN B 1 201 ? 18.196 15.766 10.165 1.00 14.61 1079 GLN B N 1
ATOM 3890 C CA . GLN B 1 201 ? 18.484 15.067 11.410 1.00 14.64 1079 GLN B CA 1
ATOM 3891 C C . GLN B 1 201 ? 19.359 15.998 12.250 1.00 13.61 1079 GLN B C 1
ATOM 3892 O O . GLN B 1 201 ? 19.149 16.168 13.449 1.00 16.12 1079 GLN B O 1
ATOM 3898 N N . VAL B 1 202 ? 20.338 16.630 11.614 1.00 13.92 1080 VAL B N 1
ATOM 3899 C CA . VAL B 1 202 ? 21.208 17.532 12.348 1.00 8.71 1080 VAL B CA 1
ATOM 3900 C C . VAL B 1 202 ? 20.422 18.729 12.877 1.00 8.80 1080 VAL B C 1
ATOM 3901 O O . VAL B 1 202 ? 20.578 19.090 14.028 1.00 9.25 1080 VAL B O 1
ATOM 3905 N N . LYS B 1 203 ? 19.609 19.354 12.029 1.00 11.04 1081 LYS B N 1
ATOM 3906 C CA . LYS B 1 203 ? 18.797 20.516 12.404 1.00 12.70 1081 LYS B CA 1
ATOM 3907 C C . LYS B 1 203 ? 17.843 20.181 13.551 1.00 19.97 1081 LYS B C 1
ATOM 3908 O O . LYS B 1 203 ? 17.717 20.945 14.522 1.00 20.50 1081 LYS B O 1
ATOM 3914 N N . SER B 1 204 ? 17.157 19.045 13.423 1.00 21.31 1082 SER B N 1
ATOM 3915 C CA . SER B 1 204 ? 16.201 18.625 14.427 1.00 23.57 1082 SER B CA 1
ATOM 3916 C C . SER B 1 204 ? 16.855 18.274 15.749 1.00 25.80 1082 SER B C 1
ATOM 3917 O O . SER B 1 204 ? 16.401 18.725 16.796 1.00 31.84 1082 SER B O 1
ATOM 3920 N N . LYS B 1 205 ? 17.923 1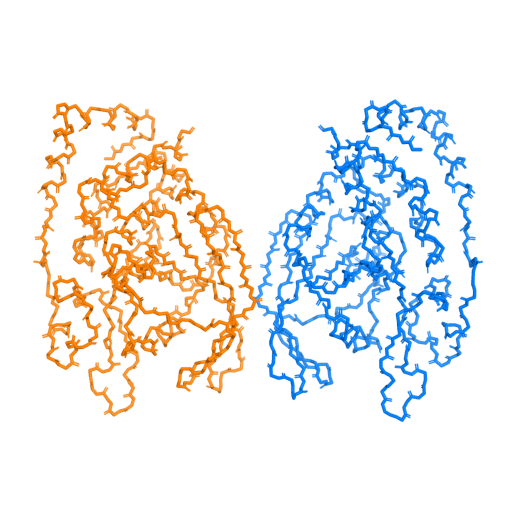7.490 15.710 1.00 25.47 1083 LYS B N 1
ATOM 3921 C CA . LYS B 1 205 ? 18.599 17.087 16.936 1.00 26.77 1083 LYS B CA 1
ATOM 3922 C C . LYS B 1 205 ? 19.461 18.136 17.648 1.00 26.95 1083 LYS B C 1
ATOM 3923 O O . LYS B 1 205 ? 19.638 18.066 18.863 1.00 29.00 1083 LYS B O 1
ATOM 3929 N N . SER B 1 206 ? 19.980 19.109 16.911 1.00 26.62 1084 SER B N 1
ATOM 3930 C CA . SER B 1 206 ? 20.839 20.138 17.492 1.00 24.77 1084 SER B CA 1
ATOM 3931 C C . SER B 1 206 ? 20.171 21.177 18.398 1.00 26.43 1084 SER B C 1
ATOM 3932 O O . SER B 1 206 ? 19.362 21.990 17.934 1.00 28.76 1084 SER B O 1
ATOM 3935 N N . PRO B 1 207 ? 20.580 21.223 19.688 1.00 27.15 1085 PRO B N 1
ATOM 3936 C CA . PRO B 1 207 ? 20.057 22.154 20.702 1.00 28.31 1085 PRO B CA 1
ATOM 3937 C C . PRO B 1 207 ? 20.267 23.609 20.258 1.00 33.21 1085 PRO B C 1
ATOM 3938 O O . PRO B 1 207 ? 21.410 24.069 20.111 1.00 35.74 1085 PRO B O 1
ATOM 3942 N N . PRO B 1 208 ? 19.171 24.377 20.128 1.00 35.41 1086 PRO B N 1
ATOM 3943 C CA . PRO B 1 208 ? 19.181 25.785 19.705 1.00 34.24 1086 PRO B CA 1
ATOM 3944 C C . PRO B 1 208 ? 19.892 26.713 20.683 1.00 34.02 1086 PRO B C 1
ATOM 3945 O O . PRO B 1 208 ? 19.990 27.920 20.443 1.00 36.03 1086 PRO B O 1
ATOM 3949 N N . SER B 1 209 ? 20.366 26.139 21.784 1.00 30.08 1087 SER B N 1
ATOM 3950 C CA . SER B 1 209 ? 21.065 26.875 22.821 1.00 26.95 1087 SER B CA 1
ATOM 3951 C C . SER B 1 209 ? 22.577 26.603 22.841 1.00 24.71 1087 SER B C 1
ATOM 3952 O O . SER B 1 209 ? 23.314 27.265 23.573 1.00 26.22 1087 SER B O 1
ATOM 3955 N N . ALA B 1 210 ? 23.052 25.654 22.037 1.00 19.87 1088 ALA B N 1
ATOM 3956 C CA . ALA B 1 210 ? 24.478 25.337 22.028 1.00 18.86 1088 ALA B CA 1
ATOM 3957 C C . ALA B 1 210 ? 25.373 26.242 21.156 1.00 16.67 1088 ALA B C 1
ATOM 3958 O O . ALA B 1 210 ? 24.906 27.141 20.441 1.00 12.38 1088 ALA B O 1
ATOM 3960 N N . GLY B 1 211 ? 26.673 25.988 21.236 1.00 14.86 1089 GLY B N 1
ATOM 3961 C CA . GLY B 1 211 ? 27.637 26.740 20.457 1.00 12.52 1089 GLY B CA 1
ATOM 3962 C C . GLY B 1 211 ? 27.552 26.359 18.996 1.00 10.26 1089 GLY B C 1
ATOM 3963 O O . GLY B 1 211 ? 26.691 25.566 18.618 1.00 12.14 1089 GLY B O 1
ATOM 3964 N N . PRO B 1 212 ? 28.468 26.860 18.154 1.00 11.85 1090 PRO B N 1
ATOM 3965 C CA . PRO B 1 212 ? 28.472 26.559 16.720 1.00 9.83 1090 PRO B CA 1
ATOM 3966 C C . PRO B 1 212 ? 28.687 25.087 16.385 1.00 9.34 1090 PRO B C 1
ATOM 3967 O O . PRO B 1 212 ? 29.280 24.342 17.157 1.00 9.40 1090 PRO B O 1
ATOM 3971 N N . LEU B 1 213 ? 28.152 24.678 15.244 1.00 11.58 1091 LEU B N 1
ATOM 3972 C CA . LEU B 1 213 ? 28.305 23.316 14.751 1.00 12.16 1091 LEU B CA 1
ATOM 3973 C C . LEU B 1 213 ? 29.716 23.209 14.134 1.00 11.58 1091 LEU B C 1
ATOM 3974 O O . LEU B 1 213 ? 30.126 24.071 13.356 1.00 6.67 1091 LEU B O 1
ATOM 3979 N N . VAL B 1 214 ? 30.468 22.183 14.523 1.00 13.80 1092 VAL B N 1
ATOM 3980 C CA . VAL B 1 214 ? 31.799 21.947 13.983 1.00 9.58 1092 VAL B CA 1
ATOM 3981 C C . VAL B 1 214 ? 31.588 21.028 12.779 1.00 9.65 1092 VAL B C 1
ATOM 3982 O O . VAL B 1 214 ? 30.995 19.963 12.915 1.00 8.83 1092 VAL B O 1
ATOM 3986 N N . VAL B 1 215 ? 31.957 21.501 11.592 1.00 6.69 1093 VAL B N 1
ATOM 3987 C CA . VAL B 1 215 ? 31.807 20.727 10.364 1.00 7.40 1093 VAL B CA 1
ATOM 3988 C C . VAL B 1 215 ? 33.184 20.435 9.827 1.00 7.11 1093 VAL B C 1
ATOM 3989 O O . VAL B 1 215 ? 34.058 21.307 9.847 1.00 9.58 1093 VAL B O 1
ATOM 3993 N N . HIS B 1 216 ? 33.380 19.217 9.340 1.00 7.70 1094 HIS B N 1
ATOM 3994 C CA . HIS B 1 216 ? 34.662 18.842 8.781 1.00 4.53 1094 HIS B CA 1
ATOM 3995 C C . HIS B 1 216 ? 34.555 17.650 7.854 1.00 7.56 1094 HIS B C 1
ATOM 3996 O O . HIS B 1 216 ? 33.662 16.796 7.990 1.00 4.27 1094 HIS B O 1
ATOM 4003 N N . CYS B 1 217 ? 35.459 17.647 6.877 1.00 8.85 1095 CYS B N 1
ATOM 4004 C CA . CYS B 1 217 ? 35.601 16.574 5.916 1.00 3.83 1095 CYS B CA 1
ATOM 4005 C C . CYS B 1 217 ? 37.084 16.265 6.119 1.00 2.41 1095 CYS B C 1
ATOM 4006 O O . CYS B 1 217 ? 37.510 16.061 7.263 1.00 2.00 1095 CYS B O 1
ATOM 4009 N N . SER B 1 218 ? 37.881 16.295 5.059 1.00 5.97 1096 SER B N 1
ATOM 4010 C CA . SER B 1 218 ? 39.317 16.041 5.169 1.00 6.69 1096 SER B CA 1
ATOM 4011 C C . SER B 1 218 ? 40.093 17.375 5.269 1.00 5.04 1096 SER B C 1
ATOM 4012 O O . SER B 1 218 ? 40.830 17.619 6.242 1.00 7.68 1096 SER B O 1
ATOM 4015 N N . ALA B 1 219 ? 39.945 18.221 4.248 1.00 5.35 1097 ALA B N 1
ATOM 4016 C CA . ALA B 1 219 ? 40.606 19.532 4.221 1.00 7.63 1097 ALA B CA 1
ATOM 4017 C C . ALA B 1 219 ? 39.750 20.572 4.914 1.00 8.47 1097 ALA B C 1
ATOM 4018 O O . ALA B 1 219 ? 40.278 21.545 5.448 1.00 11.02 1097 ALA B O 1
ATOM 4020 N N . GLY B 1 220 ? 38.432 20.377 4.866 1.00 10.02 1098 GLY B N 1
ATOM 4021 C CA . GLY B 1 220 ? 37.510 21.308 5.496 1.00 8.10 1098 GLY B CA 1
ATOM 4022 C C . GLY B 1 220 ? 37.042 22.438 4.591 1.00 10.62 1098 GLY B C 1
ATOM 4023 O O . GLY B 1 220 ? 36.819 23.564 5.056 1.00 8.75 1098 GLY B O 1
ATOM 4024 N N . ALA B 1 221 ? 36.789 22.108 3.323 1.00 9.66 1099 ALA B N 1
ATOM 4025 C CA . ALA B 1 221 ? 36.363 23.087 2.333 1.00 6.24 1099 ALA B CA 1
ATOM 4026 C C . ALA B 1 221 ? 35.221 22.636 1.405 1.00 7.54 1099 ALA B C 1
ATOM 4027 O O . ALA B 1 221 ? 34.197 23.296 1.287 1.00 7.41 1099 ALA B O 1
ATOM 4029 N N . GLY B 1 222 ? 35.411 21.512 0.728 1.00 9.36 1100 GLY B N 1
ATOM 4030 C CA . GLY B 1 222 ? 34.419 21.030 -0.222 1.00 9.56 1100 GLY B CA 1
ATOM 4031 C C . GLY B 1 222 ? 33.109 20.541 0.348 1.00 12.71 1100 GLY B C 1
ATOM 4032 O O . GLY B 1 222 ? 32.105 21.257 0.288 1.00 14.72 1100 GLY B O 1
ATOM 4033 N N . ARG B 1 223 ? 33.114 19.320 0.893 1.00 8.89 1101 ARG B N 1
ATOM 4034 C CA . ARG B 1 223 ? 31.918 18.712 1.464 1.00 4.28 1101 ARG B CA 1
ATOM 4035 C C . ARG B 1 223 ? 31.457 19.474 2.693 1.00 3.11 1101 ARG B C 1
ATOM 4036 O O . ARG B 1 223 ? 30.264 19.487 3.001 1.00 6.19 1101 ARG B O 1
ATOM 4044 N N . THR B 1 224 ? 32.405 20.095 3.391 1.00 4.80 1102 THR B N 1
ATOM 4045 C CA . THR B 1 224 ? 32.120 20.934 4.559 1.00 4.21 1102 THR B CA 1
ATOM 4046 C C . THR B 1 224 ? 31.279 22.130 4.042 1.00 6.49 1102 THR B C 1
ATOM 4047 O O . THR B 1 224 ? 30.229 22.456 4.613 1.00 7.13 1102 THR B O 1
ATOM 4051 N N . GLY B 1 225 ? 31.728 22.738 2.937 1.00 6.05 1103 GLY B N 1
ATOM 4052 C CA . GLY B 1 225 ? 31.023 23.852 2.319 1.00 5.19 1103 GLY B CA 1
ATOM 4053 C C . GLY B 1 225 ? 29.662 23.442 1.773 1.00 8.09 1103 GLY B C 1
ATOM 4054 O O . GLY B 1 225 ? 28.711 24.229 1.810 1.00 9.44 1103 GLY B O 1
ATOM 4055 N N . CYS B 1 226 ? 29.563 22.225 1.243 1.00 7.61 1104 CYS B N 1
ATOM 4056 C CA . CYS B 1 226 ? 28.298 21.719 0.727 1.00 8.90 1104 CYS B CA 1
ATOM 4057 C C . CYS B 1 226 ? 27.263 21.597 1.835 1.00 6.62 1104 CYS B C 1
ATOM 4058 O O . CYS B 1 226 ? 26.138 22.032 1.669 1.00 7.40 1104 CYS B O 1
ATOM 4061 N N . PHE B 1 227 ? 27.630 20.957 2.937 1.00 3.62 1105 PHE B N 1
ATOM 4062 C CA . PHE B 1 227 ? 26.720 20.812 4.065 1.00 7.65 1105 PHE B CA 1
ATOM 4063 C C . PHE B 1 227 ? 26.268 22.210 4.526 1.00 9.15 1105 PHE B C 1
ATOM 4064 O O . PHE B 1 227 ? 25.080 22.505 4.563 1.00 12.48 1105 PHE B O 1
ATOM 4072 N N . ILE B 1 228 ? 27.230 23.072 4.848 1.00 10.42 1106 ILE B N 1
ATOM 4073 C CA . ILE B 1 228 ? 26.947 24.417 5.316 1.00 5.05 1106 ILE B CA 1
ATOM 4074 C C . ILE B 1 228 ? 26.073 25.246 4.382 1.00 6.26 1106 ILE B C 1
ATOM 4075 O O . ILE B 1 228 ? 25.117 25.846 4.821 1.00 8.60 1106 ILE B O 1
ATOM 4080 N N . VAL B 1 229 ? 26.371 25.265 3.094 1.00 9.32 1107 VAL B N 1
ATOM 4081 C CA . VAL B 1 229 ? 25.565 26.047 2.159 1.00 8.18 1107 VAL B CA 1
ATOM 4082 C C . VAL B 1 229 ? 24.148 25.506 2.089 1.00 8.88 1107 VAL B C 1
ATOM 4083 O O . VAL B 1 229 ? 23.191 26.274 2.045 1.00 9.50 1107 VAL B O 1
ATOM 4087 N N . ILE B 1 230 ? 24.015 24.184 2.041 1.00 9.26 1108 ILE B N 1
ATOM 4088 C CA . ILE B 1 230 ? 22.699 23.554 1.985 1.00 9.58 1108 ILE B CA 1
ATOM 4089 C C . ILE B 1 230 ? 21.902 23.899 3.247 1.00 9.05 1108 ILE B C 1
ATOM 4090 O O . ILE B 1 230 ? 20.715 24.217 3.185 1.00 9.64 1108 ILE B O 1
ATOM 4095 N N . ASP B 1 231 ? 22.577 23.868 4.386 1.00 10.13 1109 ASP B N 1
ATOM 4096 C CA . ASP B 1 231 ? 21.952 24.150 5.651 1.00 8.77 1109 ASP B CA 1
ATOM 4097 C C . ASP B 1 231 ? 21.414 25.581 5.795 1.00 10.92 1109 ASP B C 1
ATOM 4098 O O . ASP B 1 231 ? 20.317 25.792 6.323 1.00 8.65 1109 ASP B O 1
ATOM 4103 N N . ILE B 1 232 ? 22.219 26.558 5.377 1.00 11.85 1110 ILE B N 1
ATOM 4104 C CA . ILE B 1 232 ? 21.858 27.970 5.440 1.00 9.68 1110 ILE B CA 1
ATOM 4105 C C . ILE B 1 232 ? 20.717 28.259 4.482 1.00 11.78 1110 ILE B C 1
ATOM 4106 O O . ILE B 1 232 ? 19.779 28.979 4.804 1.00 16.32 1110 ILE B O 1
ATOM 4111 N N . MET B 1 233 ? 20.840 27.739 3.273 1.00 11.21 1111 MET B N 1
ATOM 4112 C CA . MET B 1 233 ? 19.849 27.943 2.228 1.00 8.80 1111 MET B CA 1
ATOM 4113 C C . MET B 1 233 ? 18.463 27.356 2.496 1.00 9.60 1111 MET B C 1
ATOM 4114 O O . MET B 1 233 ? 17.461 27.872 1.993 1.00 11.11 1111 MET B O 1
ATOM 4119 N N . LEU B 1 234 ? 18.390 26.271 3.262 1.00 10.47 1112 LEU B N 1
ATOM 4120 C CA . LEU B 1 234 ? 17.084 25.720 3.600 1.00 11.26 1112 LEU B CA 1
ATOM 4121 C C . LEU B 1 234 ? 16.442 26.711 4.584 1.00 10.76 1112 LEU B C 1
ATOM 4122 O O . LEU B 1 234 ? 15.227 26.900 4.593 1.00 12.94 1112 LEU B O 1
ATOM 4127 N N . ASP B 1 235 ? 17.270 27.358 5.399 1.00 16.16 1113 ASP B N 1
ATOM 4128 C CA . ASP B 1 235 ? 16.788 28.350 6.357 1.00 15.47 1113 ASP B CA 1
ATOM 4129 C C . ASP B 1 235 ? 16.212 29.554 5.654 1.00 15.16 1113 ASP B C 1
ATOM 4130 O O . ASP B 1 235 ? 15.121 30.001 5.979 1.00 21.21 1113 ASP B O 1
ATOM 4135 N N . MET B 1 236 ? 16.918 30.037 4.644 1.00 13.40 1114 MET B N 1
ATOM 4136 C CA . MET B 1 236 ? 16.459 31.180 3.878 1.00 11.96 1114 MET B CA 1
ATOM 4137 C C . MET B 1 236 ? 15.217 30.816 3.079 1.00 13.82 1114 MET B C 1
ATOM 4138 O O . MET B 1 236 ? 14.281 31.603 3.002 1.00 11.65 1114 MET B O 1
ATOM 4143 N N . ALA B 1 237 ? 15.231 29.640 2.448 1.00 15.63 1115 ALA B N 1
ATOM 4144 C CA . ALA B 1 237 ? 14.099 29.182 1.640 1.00 14.55 1115 ALA B CA 1
ATOM 4145 C C . ALA B 1 237 ? 12.854 29.106 2.494 1.00 18.28 1115 ALA B C 1
ATOM 4146 O O . ALA B 1 237 ? 11.775 29.542 2.083 1.00 20.58 1115 ALA B O 1
ATOM 4148 N N . GLU B 1 238 ? 13.016 28.584 3.700 1.00 19.43 1116 GLU B N 1
ATOM 4149 C CA . GLU B 1 238 ? 11.906 28.471 4.618 1.00 24.98 1116 GLU B CA 1
ATOM 4150 C C . GLU B 1 238 ? 11.394 29.879 4.987 1.00 27.67 1116 GLU B C 1
ATOM 4151 O O . GLU B 1 238 ? 10.252 30.234 4.678 1.00 29.40 1116 GLU B O 1
ATOM 4157 N N . ARG B 1 239 ? 12.275 30.712 5.541 1.00 27.48 1117 ARG B N 1
ATOM 4158 C CA . ARG B 1 239 ? 11.889 32.044 5.970 1.00 27.19 1117 ARG B CA 1
ATOM 4159 C C . ARG B 1 239 ? 11.677 33.115 4.903 1.00 26.82 1117 ARG B C 1
ATOM 4160 O O . ARG B 1 239 ? 11.178 34.189 5.217 1.00 32.14 1117 ARG B O 1
ATOM 4168 N N . GLU B 1 240 ? 11.996 32.846 3.645 1.00 23.46 1118 GLU B N 1
ATOM 4169 C CA . GLU B 1 240 ? 11.822 33.881 2.635 1.00 18.98 1118 GLU B CA 1
ATOM 4170 C C . GLU B 1 240 ? 11.354 33.439 1.263 1.00 19.08 1118 GLU B C 1
ATOM 4171 O O . GLU B 1 240 ? 11.103 34.291 0.409 1.00 23.52 1118 GLU B O 1
ATOM 4177 N N . GLY B 1 241 ? 11.313 32.136 1.004 1.00 16.43 1119 GLY B N 1
ATOM 4178 C CA . GLY B 1 241 ? 10.900 31.673 -0.313 1.00 15.44 1119 GLY B CA 1
ATOM 4179 C C . GLY B 1 241 ? 11.906 32.034 -1.401 1.00 16.49 1119 GLY B C 1
ATOM 4180 O O . GLY B 1 241 ? 11.588 32.015 -2.601 1.00 16.92 1119 GLY B O 1
ATOM 4181 N N . VAL B 1 242 ? 13.139 32.310 -0.991 1.00 15.30 1120 VAL B N 1
ATOM 4182 C CA . VAL B 1 242 ? 14.189 32.675 -1.931 1.00 17.46 1120 VAL B CA 1
ATOM 4183 C C . VAL B 1 242 ? 15.495 32.007 -1.540 1.00 15.99 1120 VAL B C 1
ATOM 4184 O O . VAL B 1 242 ? 15.769 31.805 -0.359 1.00 18.19 1120 VAL B O 1
ATOM 4188 N N . VAL B 1 243 ? 16.295 31.645 -2.525 1.00 16.94 1121 VAL B N 1
ATOM 4189 C CA . VAL B 1 243 ? 17.605 31.081 -2.238 1.00 20.01 1121 VAL B CA 1
ATOM 4190 C C . VAL B 1 243 ? 18.664 31.940 -2.945 1.00 20.60 1121 VAL B C 1
ATOM 4191 O O . VAL B 1 243 ? 18.429 32.438 -4.051 1.00 21.63 1121 VAL B O 1
ATOM 4195 N N . ASP B 1 244 ? 19.786 32.181 -2.272 1.00 19.73 1122 ASP B N 1
ATOM 4196 C CA . ASP B 1 244 ? 20.884 32.949 -2.856 1.00 20.97 1122 ASP B CA 1
ATOM 4197 C C . ASP B 1 244 ? 22.193 32.175 -2.648 1.00 18.75 1122 ASP B C 1
ATOM 4198 O O . ASP B 1 244 ? 23.080 32.589 -1.886 1.00 13.51 1122 ASP B O 1
ATOM 4203 N N . ILE B 1 245 ? 22.266 31.032 -3.338 1.00 19.64 1123 ILE B N 1
ATOM 4204 C CA . ILE B 1 245 ? 23.388 30.093 -3.296 1.00 13.22 1123 ILE B CA 1
ATOM 4205 C C . ILE B 1 245 ? 24.706 30.752 -3.700 1.00 15.74 1123 ILE B C 1
ATOM 4206 O O . ILE B 1 245 ? 25.680 30.652 -2.952 1.00 20.42 1123 ILE B O 1
ATOM 4211 N N . TYR B 1 246 ? 24.727 31.457 -4.835 1.00 13.58 1124 TYR B N 1
ATOM 4212 C CA . TYR B 1 246 ? 25.949 32.130 -5.291 1.00 13.74 1124 TYR B CA 1
ATOM 4213 C C . TYR B 1 246 ? 26.569 33.026 -4.234 1.00 12.84 1124 TYR B C 1
ATOM 4214 O O . TYR B 1 246 ? 27.772 32.961 -3.975 1.00 15.90 1124 TYR B O 1
ATOM 4223 N N . ASN B 1 247 ? 25.756 33.880 -3.631 1.00 13.21 1125 ASN B N 1
ATOM 4224 C CA . ASN B 1 247 ? 26.286 34.783 -2.636 1.00 11.04 1125 ASN B CA 1
ATOM 4225 C C . ASN B 1 247 ? 26.669 34.084 -1.357 1.00 11.54 1125 ASN B C 1
ATOM 4226 O O . ASN B 1 247 ? 27.614 34.482 -0.678 1.00 7.46 1125 ASN B O 1
ATOM 4231 N N . CYS B 1 248 ? 25.977 32.987 -1.068 1.00 14.31 1126 CYS B N 1
ATOM 4232 C CA . CYS B 1 248 ? 26.282 32.179 0.112 1.00 13.10 1126 CYS B CA 1
ATOM 4233 C C . CYS B 1 248 ? 27.716 31.604 -0.021 1.00 10.78 1126 CYS B C 1
ATOM 4234 O O . CYS B 1 248 ? 28.539 31.751 0.881 1.00 14.90 1126 CYS B O 1
ATOM 4237 N N . VAL B 1 249 ? 28.026 30.996 -1.164 1.00 9.62 1127 VAL B N 1
ATOM 4238 C CA . VAL B 1 249 ? 29.347 30.424 -1.393 1.00 8.07 1127 VAL B CA 1
ATOM 4239 C C . VAL B 1 249 ? 30.386 31.519 -1.374 1.00 9.28 1127 VAL B C 1
ATOM 4240 O O . VAL B 1 249 ? 31.437 31.377 -0.750 1.00 11.57 1127 VAL B O 1
ATOM 4244 N N . ARG B 1 250 ? 30.074 32.628 -2.036 1.00 14.91 1128 ARG B N 1
ATOM 4245 C CA . ARG B 1 250 ? 30.974 33.768 -2.093 1.00 14.93 1128 ARG B CA 1
ATOM 4246 C C . ARG B 1 250 ? 31.296 34.210 -0.676 1.00 15.60 1128 ARG B C 1
ATOM 4247 O O . ARG B 1 250 ? 32.455 34.447 -0.346 1.00 18.00 1128 ARG B O 1
ATOM 4255 N N . GLU B 1 251 ? 30.278 34.276 0.177 1.00 13.54 1129 GLU B N 1
ATOM 4256 C CA . GLU B 1 251 ? 30.478 34.657 1.564 1.00 11.02 1129 GLU B CA 1
ATOM 4257 C C . GLU B 1 251 ? 31.293 33.620 2.338 1.00 10.73 1129 GLU B C 1
ATOM 4258 O O . GLU B 1 251 ? 32.161 33.993 3.124 1.00 12.81 1129 GLU B O 1
ATOM 4264 N N . LEU B 1 252 ? 31.007 32.327 2.172 1.00 9.05 1130 LEU B N 1
ATOM 4265 C CA . LEU B 1 252 ? 31.782 31.317 2.910 1.00 11.27 1130 LEU B CA 1
ATOM 4266 C C . LEU B 1 252 ? 33.247 31.427 2.520 1.00 10.46 1130 LEU B C 1
ATOM 4267 O O . LEU B 1 252 ? 34.137 31.321 3.367 1.00 10.93 1130 LEU B O 1
ATOM 4272 N N . ARG B 1 253 ? 33.494 31.655 1.231 1.00 14.36 1131 ARG B N 1
ATOM 4273 C CA . ARG B 1 253 ? 34.861 31.786 0.719 1.00 13.84 1131 ARG B CA 1
ATOM 4274 C C . ARG B 1 253 ? 35.639 32.963 1.306 1.00 13.65 1131 ARG B C 1
ATOM 4275 O O . ARG B 1 253 ? 36.874 32.946 1.314 1.00 12.00 1131 ARG B O 1
ATOM 4283 N N . SER B 1 254 ? 34.929 33.959 1.832 1.00 12.96 1132 SER B N 1
ATOM 4284 C CA . SER B 1 254 ? 35.605 35.107 2.436 1.00 11.62 1132 SER B CA 1
ATOM 4285 C C . SER B 1 254 ? 36.089 34.697 3.810 1.00 10.38 1132 SER B C 1
ATOM 4286 O O . SER B 1 254 ? 37.000 35.297 4.383 1.00 13.66 1132 SER B O 1
ATOM 4289 N N . ARG B 1 255 ? 35.449 33.672 4.342 1.00 10.52 1133 ARG B N 1
ATOM 4290 C CA . ARG B 1 255 ? 35.778 33.149 5.657 1.00 11.78 1133 ARG B CA 1
ATOM 4291 C C . ARG B 1 255 ? 36.890 32.110 5.618 1.00 8.10 1133 ARG B C 1
ATOM 4292 O O . ARG B 1 255 ? 37.743 32.097 6.488 1.00 11.05 1133 ARG B O 1
ATOM 4300 N N . ARG B 1 256 ? 36.869 31.235 4.624 1.00 7.41 1134 ARG B N 1
ATOM 4301 C CA . ARG B 1 256 ? 37.876 30.191 4.517 1.00 7.74 1134 ARG B CA 1
ATOM 4302 C C . ARG B 1 256 ? 38.102 29.823 3.053 1.00 7.33 1134 ARG B C 1
ATOM 4303 O O . ARG B 1 256 ? 37.178 29.904 2.246 1.00 7.07 1134 ARG B O 1
ATOM 4311 N N . VAL B 1 257 ? 39.334 29.428 2.722 1.00 10.25 1135 VAL B N 1
ATOM 4312 C CA . VAL B 1 257 ? 39.713 29.043 1.354 1.00 11.30 1135 VAL B CA 1
ATOM 4313 C C . VAL B 1 257 ? 38.904 27.940 0.690 1.00 15.31 1135 VAL B C 1
ATOM 4314 O O . VAL B 1 257 ? 38.671 26.856 1.266 1.00 13.15 1135 VAL B O 1
ATOM 4318 N N . ASN B 1 258 ? 38.627 28.187 -0.586 1.00 15.56 1136 ASN B N 1
ATOM 4319 C CA . ASN B 1 258 ? 37.953 27.247 -1.480 1.00 14.74 1136 ASN B CA 1
ATOM 4320 C C . ASN B 1 258 ? 36.739 26.440 -1.047 1.00 13.01 1136 ASN B C 1
ATOM 4321 O O . ASN B 1 258 ? 36.574 25.322 -1.524 1.00 10.48 1136 ASN B O 1
ATOM 4326 N N . MET B 1 259 ? 35.882 27.003 -0.187 1.00 15.42 1137 MET B N 1
ATOM 4327 C CA . MET B 1 259 ? 34.652 26.324 0.255 1.00 12.58 1137 MET B CA 1
ATOM 4328 C C . MET B 1 259 ? 33.895 25.953 -1.019 1.00 12.43 1137 MET B C 1
ATOM 4329 O O . MET B 1 259 ? 33.735 26.809 -1.874 1.00 14.95 1137 MET B O 1
ATOM 4334 N N . VAL B 1 260 ? 33.394 24.713 -1.115 1.00 12.33 1138 VAL B N 1
ATOM 4335 C CA . VAL B 1 260 ? 32.701 24.194 -2.319 1.00 8.05 1138 VAL B CA 1
ATOM 4336 C C . VAL B 1 260 ? 33.855 24.086 -3.326 1.00 9.71 1138 VAL B C 1
ATOM 4337 O O . VAL B 1 260 ? 34.049 24.931 -4.207 1.00 9.95 1138 VAL B O 1
ATOM 4341 N N . GLN B 1 261 ? 34.596 22.998 -3.170 1.00 6.50 1139 GLN B N 1
ATOM 4342 C CA . GLN B 1 261 ? 35.810 22.769 -3.903 1.00 6.73 1139 GLN B CA 1
ATOM 4343 C C . GLN B 1 261 ? 35.774 22.410 -5.347 1.00 10.70 1139 GLN B C 1
ATOM 4344 O O . GLN B 1 261 ? 36.804 22.506 -6.021 1.00 13.15 1139 GLN B O 1
ATOM 4350 N N . THR B 1 262 ? 34.619 21.993 -5.841 1.00 13.82 1140 THR B N 1
ATOM 4351 C CA . THR B 1 262 ? 34.515 21.641 -7.238 1.00 9.83 1140 THR B CA 1
ATOM 4352 C C . THR B 1 262 ? 33.229 22.185 -7.791 1.00 11.22 1140 THR B C 1
ATOM 4353 O O . THR B 1 262 ? 32.309 22.534 -7.040 1.00 13.50 1140 THR B O 1
ATOM 4357 N N . GLU B 1 263 ? 33.178 22.288 -9.110 1.00 10.94 1141 GLU B N 1
ATOM 4358 C CA . GLU B 1 263 ? 31.995 22.776 -9.792 1.00 13.86 1141 GLU B CA 1
ATOM 4359 C C . GLU B 1 263 ? 30.876 21.753 -9.621 1.00 15.70 1141 GLU B C 1
ATOM 4360 O O . GLU B 1 263 ? 29.713 22.128 -9.510 1.00 15.98 1141 GLU B O 1
ATOM 4366 N N . GLU B 1 264 ? 31.241 20.467 -9.587 1.00 17.92 1142 GLU B N 1
ATOM 4367 C CA . GLU B 1 264 ? 30.286 19.370 -9.443 1.00 17.80 1142 GLU B CA 1
ATOM 4368 C C . GLU B 1 264 ? 29.637 19.449 -8.081 1.00 14.83 1142 GLU B C 1
ATOM 4369 O O . GLU B 1 264 ? 28.451 19.146 -7.922 1.00 14.73 1142 GLU B O 1
ATOM 4375 N N . GLN B 1 265 ? 30.427 19.854 -7.094 1.00 12.93 1143 GLN B N 1
ATOM 4376 C CA . GLN B 1 265 ? 29.929 20.040 -5.742 1.00 9.96 1143 GLN B CA 1
ATOM 4377 C C . GLN B 1 265 ? 28.956 21.214 -5.776 1.00 15.68 1143 GLN B C 1
ATOM 4378 O O . GLN B 1 265 ? 27.871 21.147 -5.180 1.00 15.79 1143 GLN B O 1
ATOM 4384 N N . TYR B 1 266 ? 29.335 22.269 -6.510 1.00 15.21 1144 TYR B N 1
ATOM 4385 C CA . TYR B 1 266 ? 28.519 23.473 -6.656 1.00 14.61 1144 TYR B CA 1
ATOM 4386 C C . TYR B 1 266 ? 27.149 23.173 -7.286 1.00 15.01 1144 TYR B C 1
ATOM 4387 O O . TYR B 1 266 ? 26.123 23.705 -6.863 1.00 20.96 1144 TYR B O 1
ATOM 4396 N N . VAL B 1 267 ? 27.124 22.342 -8.313 1.00 16.12 1145 VAL B N 1
ATOM 4397 C CA . VAL B 1 267 ? 25.868 21.987 -8.957 1.00 15.63 1145 VAL B CA 1
ATOM 4398 C C . VAL B 1 267 ? 25.042 21.079 -8.034 1.00 14.82 1145 VAL B C 1
ATOM 4399 O O . VAL B 1 267 ? 23.812 21.164 -7.996 1.00 12.47 1145 VAL B O 1
ATOM 4403 N N . PHE B 1 268 ? 25.730 20.224 -7.281 1.00 15.94 1146 PHE B N 1
ATOM 4404 C CA . PHE B 1 268 ? 25.080 19.319 -6.341 1.00 14.39 1146 PHE B CA 1
ATOM 4405 C C . PHE B 1 268 ? 24.280 20.084 -5.285 1.00 12.98 1146 PHE B C 1
ATOM 4406 O O . PHE B 1 268 ? 23.230 19.620 -4.835 1.00 13.97 1146 PHE B O 1
ATOM 4414 N N . ILE B 1 269 ? 24.812 21.227 -4.857 1.00 11.82 1147 ILE B N 1
ATOM 4415 C CA . ILE B 1 269 ? 24.165 22.078 -3.860 1.00 9.32 1147 ILE B CA 1
ATOM 4416 C C . ILE B 1 269 ? 22.824 22.546 -4.393 1.00 10.19 1147 ILE B C 1
ATOM 4417 O O . ILE B 1 269 ? 21.838 22.598 -3.658 1.00 10.43 1147 ILE B O 1
ATOM 4422 N N . HIS B 1 270 ? 22.778 22.829 -5.692 1.00 10.51 1148 HIS B N 1
ATOM 4423 C CA . HIS B 1 270 ? 21.558 23.274 -6.351 1.00 9.22 1148 HIS B CA 1
ATOM 4424 C C . HIS B 1 270 ? 20.557 22.151 -6.457 1.00 11.54 1148 HIS B C 1
ATOM 4425 O O . HIS B 1 270 ? 19.366 22.369 -6.255 1.00 15.22 1148 HIS B O 1
ATOM 4432 N N . ASP B 1 271 ? 21.036 20.955 -6.793 1.00 12.92 1149 ASP B N 1
ATOM 4433 C CA . ASP B 1 271 ? 20.174 19.776 -6.907 1.00 9.77 1149 ASP B CA 1
ATOM 4434 C C . ASP B 1 271 ? 19.546 19.431 -5.559 1.00 9.13 1149 ASP B C 1
ATOM 4435 O O . ASP B 1 271 ? 18.364 19.096 -5.480 1.00 7.95 1149 ASP B O 1
ATOM 4440 N N . ALA B 1 272 ? 20.345 19.541 -4.503 1.00 11.24 1150 ALA B N 1
ATOM 4441 C CA . ALA B 1 272 ? 19.904 19.265 -3.140 1.00 10.18 1150 ALA B CA 1
ATOM 4442 C C . ALA B 1 272 ? 18.857 20.253 -2.640 1.00 11.54 1150 ALA B C 1
ATOM 4443 O O . ALA B 1 272 ? 17.879 19.865 -2.017 1.00 16.84 1150 ALA B O 1
ATOM 4445 N N . ILE B 1 273 ? 19.084 21.537 -2.875 1.00 13.79 1151 ILE B N 1
ATOM 4446 C CA . ILE B 1 273 ? 18.147 22.559 -2.447 1.00 12.68 1151 ILE B CA 1
ATOM 4447 C C . ILE B 1 273 ? 16.877 22.479 -3.272 1.00 13.87 1151 ILE B C 1
ATOM 4448 O O . ILE B 1 273 ? 15.782 22.664 -2.737 1.00 15.87 1151 ILE B O 1
ATOM 4453 N N . LEU B 1 274 ? 17.015 22.151 -4.554 1.00 11.15 1152 LEU B N 1
ATOM 4454 C CA . LEU B 1 274 ? 15.857 22.001 -5.431 1.00 12.35 1152 LEU B CA 1
ATOM 4455 C C . LEU B 1 274 ? 14.997 20.825 -4.932 1.00 16.22 1152 LEU B C 1
ATOM 4456 O O . LEU B 1 274 ? 13.768 20.938 -4.785 1.00 17.53 1152 LEU B O 1
ATOM 4461 N N . GLU B 1 275 ? 15.639 19.693 -4.686 1.00 11.98 1153 GLU B N 1
ATOM 4462 C CA . GLU B 1 275 ? 14.914 18.539 -4.191 1.00 15.16 1153 GLU B CA 1
ATOM 4463 C C . GLU B 1 275 ? 14.191 18.890 -2.894 1.00 15.06 1153 GLU B C 1
ATOM 4464 O O . GLU B 1 275 ? 13.016 18.592 -2.738 1.00 17.25 1153 GLU B O 1
ATOM 4470 N N . ALA B 1 276 ? 14.909 19.518 -1.970 1.00 15.84 1154 ALA B N 1
ATOM 4471 C CA . ALA B 1 276 ? 14.352 19.919 -0.683 1.00 16.04 1154 ALA B CA 1
ATOM 4472 C C . ALA B 1 276 ? 13.150 20.809 -0.895 1.00 16.29 1154 ALA B C 1
ATOM 4473 O O . ALA B 1 276 ? 12.127 20.617 -0.258 1.00 18.16 1154 ALA B O 1
ATOM 4475 N N . CYS B 1 277 ? 13.262 21.761 -1.813 1.00 18.24 1155 CYS B N 1
ATOM 4476 C CA . CYS B 1 277 ? 12.156 22.664 -2.110 1.00 21.57 1155 CYS B CA 1
ATOM 4477 C C . CYS B 1 277 ? 11.000 21.985 -2.844 1.00 25.30 1155 CYS B C 1
ATOM 4478 O O . CYS B 1 277 ? 9.843 22.395 -2.696 1.00 28.93 1155 CYS B O 1
ATOM 4481 N N . LEU B 1 278 ? 11.304 20.978 -3.659 1.00 24.74 1156 LEU B N 1
ATOM 4482 C CA . LEU B 1 278 ? 10.256 20.251 -4.366 1.00 24.89 1156 LEU B CA 1
ATOM 4483 C C . LEU B 1 278 ? 9.678 19.227 -3.397 1.00 26.69 1156 LEU B C 1
ATOM 4484 O O . LEU B 1 278 ? 8.788 18.458 -3.756 1.00 31.47 1156 LEU B O 1
#

B-factor: mean 17.1, std 11.19, range [2.0, 66.76]